Protein AF-0000000083318381 (afdb_homodimer)

pLDDT: mean 93.94, std 9.05, range [24.53, 98.94]

Nearest PDB structures (foldseek):
  4x0o-assembly3_E  TM=9.327E-01  e=3.550E-31  Vibrio cholerae O1 biovar El Tor str. N16961
  5kp2-assembly1_B  TM=9.300E-01  e=5.562E-31  Vibrio cholerae O1 biovar El Tor str. N16961
  6kue-assembly1_B  TM=9.100E-01  e=8.775E-30  Agrobacterium tumefaciens
  4v2p-assembly1_A  TM=8.858E-01  e=4.293E-22  Myxococcus fulvus
  5c1j-assembly1_A  TM=8.528E-01  e=9.208E-23  Corallococcus coralloides

Radius of gyration: 24.17 Å; Cα contacts (8 Å, |Δi|>4): 1754; chains: 2; bounding box: 66×67×52 Å

Organism: Saccharibacillus brassicae (NCBI:txid2583377)

Foldseek 3Di:
DQPPQDWFKAFLFKFKWAAPDKDFLVVLQVLCCVPPNDGCPVVCVQQQAGMAGACQPPPCDFWLNQLLRGQVVRCVSNPDQLCLAAAEEEEEPRFPDPPPASQVVSCVVSVHVNHDHTHYDYPWLCRQQVCQAVCRVCCRVPVRFKHKYKTWYHQCNQDDSVDRQSNRFEHTIMMMTMMGTDGRDSLNAHWDDKDKDFAQPFQQAKDAQQVDPVCLPPPVDDSNSRGIHHDDDDCVCVLVVQLVRVQVQQVVVPHAPALAQAEEEQQRGPNSVVSNCVVSVHDPVRYQHCCRPHGGHRNCRSRVSVNVCVVVVVDDQQHKYKYWYFRRSTMIMITIHHD/DQPPQDWFKAFLFKFKWAAPDKDFLVVLQVLCCVPPNDRCPVVCVQQLAGMAGACQPPPCDFWLNQLLRGQVVRCVSNPDQLCLAAAEEEEEPRFPDPPPASQVVSCVVSVHVNHDHTHYDYPWLCRQQVCQQVCRVCCRVPVRFKHKYKTWYRLCNQDDSVDRQSNRFEHTIMMMTMMGTDGRDSLNAHWDDKDKDFAQPFQQAKDAQQVDPVCLPPPVDDSNSRGIHHDDDDCVCVLVVQLVRVQVQQVVVPHAPALAQAEEEQQRGPNSVVSNCVVSVHDPVRYQHCCRPHGGHRNCRSRVSVNVCVVVVVDDQQHKYKYWYFRRSTMIMITIGHD

InterPro domains:
  IPR013747 Beta-ketoacyl-[acyl-carrier-protein] synthase III, C-terminal [PF08541] (250-338)
  IPR013751 Beta-ketoacyl-[acyl-carrier-protein] synthase III, N-terminal [PF08545] (119-198)
  IPR016039 Thiolase-like [G3DSA:3.40.47.10] (6-339)
  IPR016039 Thiolase-like [SSF53901] (9-339)

Sequence (678 aa):
MLQTPQLSVTIRSTGMYHPQERFDNEYFINFFMERDNNDITRLLEHLGKETRYLSRNNPDENSLTMAQFAAEQALERSGLQPSDIQMIMFISDTPEYTYPTNAVMLHERLKTPNAHLVYDMNANCIGAISALDQASILMKAKGIKYALIAGGVSVSKAASDKEPIMFSAFADGGGAIVLELGEEDEQQTGFVDADFYTESIITDTALYPNVGHSRMLDASIPESEKRVYHKEVDVSFFSAKWQGLITGLLSKHGLAPGDVDHFIFSQLSLAENLKTLDLLGVDAGKQIYVGDKYGYTGVTGPIFALNEALQSGRIKPGDKLVICSVGLGYVMGACLYRFMLQTPQLSVTIRSTGMYHPQERFDNEYFINFFMERDNNDITRLLEHLGKETRYLSRNNPDENSLTMAQFAAEQALERSGLQPSDIQMIMFISDTPEYTYPTNAVMLHERLKTPNAHLVYDMNANCIGAISALDQASILMKAKGIKYALIAGGVSVSKAASDKEPIMFSAFADGGGAIVLELGEEDEQQTGFVDADFYTESIITDTALYPNVGHSRMLDASIPESEKRVYHKEVDVSFFSAKWQGLITGLLSKHGLAPGDVDHFIFSQLSLAENLKTLDLLGVDAGKQIYVGDKYGYTGVTGPIFALNEALQSGRIKPGDKLVICSVGLGYVMGACLYRF

Secondary structure (DSSP, 8-state):
-----EEEEEEEEEEEE--SEEEEHHHHHHHHHHHH----HHHHHHHT--EEEE-TT-TT--HHHHHHHHHHHHHHHHT--GGG--EEEEE-SS-S-SBS-HHHHHHHHHT-TT--EEEEEE-GGGHHHHHHHHHHHHHHHHT--EEEEEEEE-GGGT--TT-HHHHHTB--EEEEEEEEEEEEETT--EEEEEEEEE--S-TTSEEBSTT-GGGTT-TTS-GGGGS-EE-----TTHHHHHHHHHHHHHHTTT--GGG-SEEE--SS-HHHHHHHHHHHT--GGGB---HHHH-B-GGGHHHHHHHHHHHHT-S-TT-EEEEEEEETTTEEEEEEEE-/-----EEEEEEEEEEEE--SEEEEHHHHHHHHHHHH----HHHHHHHT--EEEE-TT-TT--HHHHHHHHHHHHHHHHT--GGG--EEEEE-SS-S-SBS-HHHHHHHHHT-TT--EEEEEE-GGGHHHHHHHHHHHHHHHHT--EEEEEEEE-GGGT--TT-HHHHHTB--EEEEEEEEEEEEETT--EEEEEEEEEEEEETTSEEBSTT-GGGTT-TTS-GGGTS-EE-----TTHHHHHHHHHHHHHHTTT--GGG-SEEE--SS-HHHHHHHHHHHT--GGGB---HHHH-B-GGGHHHHHHHHHHHHT-S-TT-EEEEEEEETEEEEEEEEEE-

Solvent-accessible surface area (backbone atoms only — not comparable to full-atom values): 32554 Å² total; per-residue (Å²): 128,84,72,69,65,42,74,16,35,32,79,62,25,47,14,62,32,66,42,89,45,76,46,49,52,63,60,47,38,51,49,35,34,72,72,70,67,41,81,46,59,65,58,36,59,48,27,36,50,47,26,25,17,43,31,65,87,37,89,79,49,36,13,53,49,24,11,45,53,0,35,52,45,8,40,61,68,50,71,58,54,48,57,61,29,35,26,34,40,22,33,33,47,40,54,32,36,41,33,30,32,52,18,42,52,44,36,42,76,60,51,24,71,51,26,27,52,56,28,28,37,24,41,34,31,22,22,51,54,53,47,54,48,49,49,46,54,48,27,65,77,69,68,41,50,27,35,36,42,28,17,15,26,40,51,55,57,42,41,35,90,83,40,66,62,58,51,61,42,44,15,20,28,9,9,14,38,30,35,34,52,49,60,68,31,90,81,53,46,13,60,70,51,65,49,58,41,38,51,55,82,46,56,83,34,37,30,25,37,44,63,25,49,77,46,65,82,41,81,88,53,58,68,82,56,46,23,48,39,74,51,94,70,90,65,80,61,49,35,61,52,48,41,51,53,50,50,53,54,30,47,76,71,78,40,53,66,74,69,46,56,34,35,32,47,51,38,59,35,46,52,51,48,52,51,25,29,56,75,50,68,39,68,71,84,30,51,50,80,46,17,35,61,42,17,22,26,52,37,28,29,54,40,45,33,48,36,51,33,55,75,71,56,73,62,49,88,66,38,28,34,38,41,37,30,55,20,66,18,42,34,34,29,35,31,40,34,28,66,128,84,73,69,68,44,73,15,36,33,80,61,25,46,14,63,31,65,42,89,44,74,45,49,51,64,61,49,36,51,49,35,35,71,74,70,66,41,81,45,59,65,58,35,57,47,28,37,50,45,27,23,17,43,33,65,88,35,90,78,48,35,12,53,50,23,11,46,54,0,34,52,45,8,40,62,68,50,72,56,55,46,58,60,29,33,28,34,39,23,33,33,47,40,53,34,37,41,34,29,33,53,19,42,52,44,37,42,75,60,52,23,72,51,26,28,53,55,28,27,37,23,40,34,29,22,22,51,54,53,46,53,49,49,48,46,54,48,26,67,74,69,68,42,50,27,36,38,41,27,17,16,26,40,52,56,57,42,43,34,89,85,39,65,62,59,51,63,42,43,16,20,28,8,8,15,39,31,35,32,52,51,62,67,33,89,81,53,46,12,60,69,50,67,48,56,40,39,52,54,81,46,55,84,33,36,31,26,38,43,63,25,49,75,45,66,81,40,81,88,55,57,67,82,55,48,24,46,40,72,53,93,71,90,64,80,61,49,35,61,52,48,40,52,53,49,50,52,54,31,47,77,70,77,41,53,64,74,70,46,56,34,35,32,48,51,37,60,35,46,53,50,48,51,50,24,31,55,75,51,68,38,68,71,82,30,50,50,82,46,17,35,62,41,18,22,24,52,38,27,28,54,40,46,33,49,34,53,32,55,75,70,55,72,61,50,86,65,38,28,35,39,42,35,30,55,20,67,18,42,32,34,31,33,32,39,33,28,66

Structure (mmCIF, N/CA/C/O backbone):
data_AF-0000000083318381-model_v1
#
loop_
_entity.id
_entity.type
_entity.pdbx_description
1 polymer '3-oxoacyl-ACP synthase III family protein'
#
loop_
_atom_site.group_PDB
_atom_site.id
_atom_site.type_symbol
_atom_site.label_atom_id
_atom_site.label_alt_id
_atom_site.label_comp_id
_atom_site.label_asym_id
_atom_site.label_entity_id
_atom_site.label_seq_id
_atom_site.pdbx_PDB_ins_code
_atom_site.Cartn_x
_atom_site.Cartn_y
_atom_site.Cartn_z
_atom_site.occupancy
_atom_site.B_iso_or_equiv
_atom_site.auth_seq_id
_atom_site.auth_comp_id
_atom_site.auth_asym_id
_atom_site.auth_atom_id
_atom_site.pdbx_PDB_model_num
ATOM 1 N N . MET A 1 1 ? -33.469 17.422 5.805 1 24.92 1 MET A N 1
ATOM 2 C CA . MET A 1 1 ? -33.406 16.078 5.277 1 24.92 1 MET A CA 1
ATOM 3 C C . MET A 1 1 ? -32.688 15.141 6.254 1 24.92 1 MET A C 1
ATOM 5 O O . MET A 1 1 ? -31.609 15.453 6.723 1 24.92 1 MET A O 1
ATOM 9 N N . LEU A 1 2 ? -33.312 14.227 6.887 1 30.34 2 LEU A N 1
ATOM 10 C CA . LEU A 1 2 ? -32.812 13.375 7.965 1 30.34 2 LEU A CA 1
ATOM 11 C C . LEU A 1 2 ? -31.578 12.602 7.527 1 30.34 2 LEU A C 1
ATOM 13 O O . LEU A 1 2 ? -31.625 11.844 6.555 1 30.34 2 LEU A O 1
ATOM 17 N N . GLN A 1 3 ? -30.375 13.188 7.684 1 41.75 3 GLN A N 1
ATOM 18 C CA . GLN A 1 3 ? -29.203 12.43 7.273 1 41.75 3 GLN A CA 1
ATOM 19 C C . GLN A 1 3 ? -29.219 11.023 7.875 1 41.75 3 GLN A C 1
ATOM 21 O O . GLN A 1 3 ? -29.578 10.844 9.039 1 41.75 3 GLN A O 1
ATOM 26 N N . THR A 1 4 ? -29.453 10.047 7.246 1 47.34 4 THR A N 1
ATOM 27 C CA . THR A 1 4 ? -29.422 8.656 7.684 1 47.34 4 THR A CA 1
ATOM 28 C C . THR A 1 4 ? -28.219 8.391 8.578 1 47.34 4 THR A C 1
ATOM 30 O O . THR A 1 4 ? -27.078 8.695 8.203 1 47.34 4 THR A O 1
ATOM 33 N N . PRO A 1 5 ? -28.609 8.219 9.891 1 52.09 5 PRO A N 1
ATOM 34 C CA . PRO A 1 5 ? -27.516 7.883 10.805 1 52.09 5 PRO A CA 1
ATOM 35 C C . PRO A 1 5 ? -26.469 6.98 10.164 1 52.09 5 PRO A C 1
ATOM 37 O O . PRO A 1 5 ? -26.812 6.074 9.406 1 52.09 5 PRO A O 1
ATOM 40 N N . GLN A 1 6 ? -25.312 7.547 10.07 1 66.62 6 GLN A N 1
ATOM 41 C CA . GLN A 1 6 ? -24.219 6.734 9.531 1 66.62 6 GLN A CA 1
ATOM 42 C C . GLN A 1 6 ? -23.266 6.293 10.633 1 66.62 6 GLN A C 1
ATOM 44 O O . GLN A 1 6 ? -23.094 6.996 11.625 1 66.62 6 GLN A O 1
ATOM 49 N N . LEU A 1 7 ? -22.828 5.141 10.539 1 75.75 7 LEU A N 1
ATOM 50 C CA . LEU A 1 7 ? -21.797 4.66 11.461 1 75.75 7 LEU A CA 1
ATOM 51 C C . LEU A 1 7 ? -20.609 5.617 11.492 1 75.75 7 LEU A C 1
ATOM 53 O O . LEU A 1 7 ? -20.203 6.148 10.453 1 75.75 7 LEU A O 1
ATOM 57 N N . SER A 1 8 ? -20.234 5.895 12.75 1 89.31 8 SER A N 1
ATOM 58 C CA . SER A 1 8 ? -19.172 6.875 12.922 1 89.31 8 SER A CA 1
ATOM 59 C C . SER A 1 8 ? -17.828 6.195 13.211 1 89.31 8 SER A C 1
ATOM 61 O O . SER A 1 8 ? -17.766 5.242 13.992 1 89.31 8 SER A O 1
ATOM 63 N N . VAL A 1 9 ? -16.781 6.547 12.461 1 96.56 9 VAL A N 1
ATOM 64 C CA . VAL A 1 9 ? -15.414 6.137 12.789 1 96.56 9 VAL A CA 1
ATOM 65 C C . VAL A 1 9 ? -14.68 7.293 13.461 1 96.56 9 VAL A C 1
ATOM 67 O O . VAL A 1 9 ? -14.5 8.359 12.859 1 96.56 9 VAL A O 1
ATOM 70 N N . THR A 1 10 ? -14.234 7.086 14.727 1 97 10 THR A N 1
ATOM 71 C CA . THR A 1 10 ? -13.625 8.164 15.5 1 97 10 THR A CA 1
ATOM 72 C C . THR A 1 10 ? -12.172 7.824 15.836 1 97 10 THR A C 1
ATOM 74 O O . THR A 1 10 ? -11.789 6.656 15.844 1 97 10 THR A O 1
ATOM 77 N N . ILE A 1 11 ? -11.398 8.828 16.078 1 97.81 11 ILE A N 1
ATOM 78 C CA . ILE A 1 11 ? -10.039 8.688 16.578 1 97.81 11 ILE A CA 1
ATOM 79 C C . ILE A 1 11 ? -10.062 8.469 18.078 1 97.81 11 ILE A C 1
ATOM 81 O O . ILE A 1 11 ? -10.445 9.359 18.844 1 97.81 11 ILE A O 1
ATOM 85 N N . ARG A 1 12 ? -9.625 7.355 18.438 1 97.5 12 ARG A N 1
ATOM 86 C CA . ARG A 1 12 ? -9.617 7.008 19.859 1 97.5 12 ARG A CA 1
ATOM 87 C C . ARG A 1 12 ? -8.352 7.523 20.547 1 97.5 12 ARG A C 1
ATOM 89 O O . ARG A 1 12 ? -8.398 7.98 21.688 1 97.5 12 ARG A O 1
ATOM 96 N N . SER A 1 13 ? -7.273 7.375 19.891 1 98.56 13 SER A N 1
ATOM 97 C CA . SER A 1 13 ? -6 7.852 20.406 1 98.56 13 SER A CA 1
ATOM 98 C C . SER A 1 13 ? -4.977 8.039 19.297 1 98.56 13 SER A C 1
ATOM 100 O O . SER A 1 13 ? -5.195 7.586 18.172 1 98.56 13 SER A O 1
ATOM 102 N N . THR A 1 14 ? -3.936 8.75 19.625 1 98.81 14 THR A N 1
ATOM 103 C CA . THR A 1 14 ? -2.799 8.938 18.734 1 98.81 14 THR A CA 1
ATOM 104 C C . THR A 1 14 ? -1.484 8.695 19.469 1 98.81 14 THR A C 1
ATOM 106 O O . THR A 1 14 ? -1.447 8.695 20.688 1 98.81 14 THR A O 1
ATOM 109 N N . GLY A 1 15 ? -0.44 8.367 18.672 1 98.88 15 GLY A N 1
ATOM 110 C CA . GLY A 1 15 ? 0.929 8.258 19.156 1 98.88 15 GLY A CA 1
ATOM 111 C C . GLY A 1 15 ? 1.949 8.812 18.172 1 98.88 15 GLY A C 1
ATOM 112 O O . GLY A 1 15 ? 1.671 8.93 16.984 1 98.88 15 GLY A O 1
ATOM 113 N N . MET A 1 16 ? 3.076 9.211 18.766 1 98.56 16 MET A N 1
ATOM 114 C CA . MET A 1 16 ? 4.156 9.766 17.953 1 98.56 16 MET A CA 1
ATOM 115 C C . MET A 1 16 ? 5.516 9.383 18.516 1 98.56 16 MET A C 1
ATOM 117 O O . MET A 1 16 ? 5.664 9.211 19.734 1 98.56 16 MET A O 1
ATOM 121 N N . TYR A 1 17 ? 6.469 9.195 17.594 1 98.75 17 TYR A N 1
ATOM 122 C CA . TYR A 1 17 ? 7.867 8.977 17.938 1 98.75 17 TYR A CA 1
ATOM 123 C C . TYR A 1 17 ? 8.797 9.75 17.016 1 98.75 17 TYR A C 1
ATOM 125 O O . TYR A 1 17 ? 8.602 9.75 15.797 1 98.75 17 TYR A O 1
ATOM 133 N N . HIS A 1 18 ? 9.664 10.469 17.562 1 98.38 18 HIS A N 1
ATOM 134 C CA . HIS A 1 18 ? 10.758 11.07 16.797 1 98.38 18 HIS A CA 1
ATOM 135 C C . HIS A 1 18 ? 12.102 10.516 17.25 1 98.38 18 HIS A C 1
ATOM 137 O O . HIS A 1 18 ? 12.273 10.133 18.406 1 98.38 18 HIS A O 1
ATOM 143 N N . PRO A 1 19 ? 13.102 10.547 16.328 1 98.38 19 PRO A N 1
ATOM 144 C CA . PRO A 1 19 ? 14.43 10.031 16.672 1 98.38 19 PRO A CA 1
ATOM 145 C C . PRO A 1 19 ? 15.078 10.789 17.828 1 98.38 19 PRO A C 1
ATOM 147 O O . PRO A 1 19 ? 14.656 11.898 18.156 1 98.38 19 PRO A O 1
ATOM 150 N N . GLN A 1 20 ? 16.094 10.172 18.359 1 97.38 20 GLN A N 1
ATOM 151 C CA . GLN A 1 20 ? 16.781 10.734 19.516 1 97.38 20 GLN A CA 1
ATOM 152 C C . GLN A 1 20 ? 17.641 11.93 19.109 1 97.38 20 GLN A C 1
ATOM 154 O O . GLN A 1 20 ? 17.781 12.883 19.875 1 97.38 20 GLN A O 1
ATOM 159 N N . GLU A 1 21 ? 18.172 11.938 17.938 1 97.62 21 GLU A N 1
ATOM 160 C CA . GLU A 1 21 ? 19.125 12.977 17.531 1 97.62 21 GLU A CA 1
ATOM 161 C C . GLU A 1 21 ? 18.391 14.203 17 1 97.62 21 GLU A C 1
ATOM 163 O O . GLU A 1 21 ? 17.641 14.109 16.031 1 97.62 21 GLU A O 1
ATOM 168 N N . ARG A 1 22 ? 18.688 15.328 17.547 1 97.88 22 ARG A N 1
ATOM 169 C CA . ARG A 1 22 ? 18.094 16.609 17.203 1 97.88 22 ARG A CA 1
ATOM 170 C C . ARG A 1 22 ? 19.078 17.484 16.438 1 97.88 22 ARG A C 1
ATOM 172 O O . ARG A 1 22 ? 20.25 17.562 16.797 1 97.88 22 ARG A O 1
ATOM 179 N N . PHE A 1 23 ? 18.594 18.125 15.375 1 97.56 23 PHE A N 1
ATOM 180 C CA . PHE A 1 23 ? 19.391 19.062 14.586 1 97.56 23 PHE A CA 1
ATOM 181 C C . PHE A 1 23 ? 18.688 20.406 14.453 1 97.56 23 PHE A C 1
ATOM 183 O O . PHE A 1 23 ? 17.469 20.453 14.273 1 97.56 23 PHE A O 1
ATOM 190 N N . ASP A 1 24 ? 19.422 21.453 14.516 1 97.62 24 ASP A N 1
ATOM 191 C CA . ASP A 1 24 ? 18.875 22.781 14.273 1 97.62 24 ASP A CA 1
ATOM 192 C C . ASP A 1 24 ? 19.266 23.297 12.891 1 97.62 24 ASP A C 1
ATOM 194 O O . ASP A 1 24 ? 20.016 22.641 12.172 1 97.62 24 ASP A O 1
ATOM 198 N N . ASN A 1 25 ? 18.688 24.422 12.562 1 97.94 25 ASN A N 1
ATOM 199 C CA . ASN A 1 25 ? 18.953 25 11.242 1 97.94 25 ASN A CA 1
ATOM 200 C C . ASN A 1 25 ? 20.438 25.281 11.047 1 97.94 25 ASN A C 1
ATOM 202 O O . ASN A 1 25 ? 20.953 25.172 9.93 1 97.94 25 ASN A O 1
ATOM 206 N N . GLU A 1 26 ? 21.078 25.672 12.094 1 97.75 26 GLU A N 1
ATOM 207 C CA . GLU A 1 26 ? 22.484 26.078 12.016 1 97.75 26 GLU A CA 1
ATOM 208 C C . GLU A 1 26 ? 23.359 24.953 11.477 1 97.75 26 GLU A C 1
ATOM 210 O O . GLU A 1 26 ? 24.297 25.203 10.719 1 97.75 26 GLU A O 1
ATOM 215 N N . TYR A 1 27 ? 23.078 23.812 11.891 1 97 27 TYR A N 1
ATOM 216 C CA . TYR A 1 27 ? 23.844 22.672 11.398 1 97 27 TYR A CA 1
ATOM 217 C C . TYR A 1 27 ? 23.812 22.609 9.875 1 97 27 TYR A C 1
ATOM 219 O O . TYR A 1 27 ? 24.859 22.469 9.234 1 97 27 TYR A O 1
ATOM 227 N N . PHE A 1 28 ? 22.703 22.719 9.273 1 97.12 28 PHE A N 1
ATOM 228 C CA . PHE A 1 28 ? 22.531 22.547 7.836 1 97.12 28 PHE A CA 1
ATOM 229 C C . PHE A 1 28 ? 23.047 23.781 7.086 1 97.12 28 PHE A C 1
ATOM 231 O O . PHE A 1 28 ? 23.625 23.656 6.008 1 97.12 28 PHE A O 1
ATOM 238 N N . ILE A 1 29 ? 22.75 24.953 7.629 1 97.44 29 ILE A N 1
ATOM 239 C CA . ILE A 1 29 ? 23.234 26.188 7.012 1 97.44 29 ILE A CA 1
ATOM 240 C C . ILE A 1 29 ? 24.75 26.156 6.91 1 97.44 29 ILE A C 1
ATOM 242 O O . ILE A 1 29 ? 25.312 26.406 5.844 1 97.44 29 ILE A O 1
ATOM 246 N N . ASN A 1 30 ? 25.422 25.734 8.008 1 97.62 30 ASN A N 1
ATOM 247 C CA . ASN A 1 30 ? 26.875 25.641 8.008 1 97.62 30 ASN A CA 1
ATOM 248 C C . ASN A 1 30 ? 27.375 24.562 7.043 1 97.62 30 ASN A C 1
ATOM 250 O O . ASN A 1 30 ? 28.375 24.75 6.359 1 97.62 30 ASN A O 1
ATOM 254 N N . PHE A 1 31 ? 26.71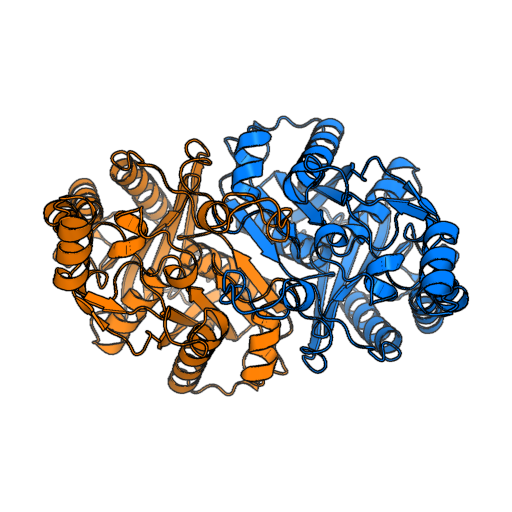9 23.484 6.973 1 96.56 31 PHE A N 1
ATOM 255 C CA . PHE A 1 31 ? 27.094 22.391 6.09 1 96.56 31 PHE A CA 1
ATOM 256 C C . PHE A 1 31 ? 27.125 22.844 4.637 1 96.56 31 PHE A C 1
ATOM 258 O O . PHE A 1 31 ? 28.141 22.656 3.949 1 96.56 31 PHE A O 1
ATOM 265 N N . PHE A 1 32 ? 26.047 23.469 4.195 1 96.12 32 PHE A N 1
ATOM 266 C CA . PHE A 1 32 ? 25.938 23.844 2.791 1 96.12 32 PHE A CA 1
ATOM 267 C C . PHE A 1 32 ? 26.828 25.047 2.492 1 96.12 32 PHE A C 1
ATOM 269 O O . PHE A 1 32 ? 27.359 25.172 1.393 1 96.12 32 PHE A O 1
ATOM 276 N N . MET A 1 33 ? 27.016 25.922 3.473 1 96.75 33 MET A N 1
ATOM 277 C CA . MET A 1 33 ? 27.938 27.031 3.299 1 96.75 33 MET A CA 1
ATOM 278 C C . MET A 1 33 ? 29.375 26.547 3.115 1 96.75 33 MET A C 1
ATOM 280 O O . MET A 1 33 ? 30.078 27 2.223 1 96.75 33 MET A O 1
ATOM 284 N N . GLU A 1 34 ? 29.766 25.625 3.947 1 96.88 34 GLU A N 1
ATOM 285 C CA . GLU A 1 34 ? 31.125 25.094 3.906 1 96.88 34 GLU A CA 1
ATOM 286 C C . GLU A 1 34 ? 31.344 24.266 2.645 1 96.88 34 GLU A C 1
ATOM 288 O O . GLU A 1 34 ? 32.406 24.312 2.047 1 96.88 34 GLU A O 1
ATOM 293 N N . ARG A 1 35 ? 30.406 23.547 2.336 1 93.56 35 ARG A N 1
ATOM 294 C CA . ARG A 1 35 ? 30.562 22.625 1.216 1 93.56 35 ARG A CA 1
ATOM 295 C C . ARG A 1 35 ? 30.562 23.359 -0.113 1 93.56 35 ARG A C 1
ATOM 297 O O . ARG A 1 35 ? 31.422 23.125 -0.967 1 93.56 35 ARG A O 1
ATOM 304 N N . ASP A 1 36 ? 29.562 24.25 -0.381 1 92.62 36 ASP A N 1
ATOM 305 C CA . ASP A 1 36 ? 29.406 24.828 -1.71 1 92.62 36 ASP A CA 1
ATOM 306 C C . ASP A 1 36 ? 29.109 26.328 -1.624 1 92.62 36 ASP A C 1
ATOM 308 O O . ASP A 1 36 ? 28.625 26.922 -2.592 1 92.62 36 ASP A O 1
ATOM 312 N N . ASN A 1 37 ? 29.25 26.953 -0.554 1 95.56 37 ASN A N 1
ATOM 313 C CA . ASN A 1 37 ? 28.922 28.359 -0.351 1 95.56 37 ASN A CA 1
ATOM 314 C C . ASN A 1 37 ? 27.469 28.656 -0.668 1 95.56 37 ASN A C 1
ATOM 316 O O . ASN A 1 37 ? 27.156 29.672 -1.286 1 95.56 37 ASN A O 1
ATOM 320 N N . ASN A 1 38 ? 26.656 27.734 -0.342 1 95.19 38 ASN A N 1
ATOM 321 C CA . ASN A 1 38 ? 25.219 27.844 -0.581 1 95.19 38 ASN A CA 1
ATOM 322 C C . ASN A 1 38 ? 24.469 28.219 0.692 1 95.19 38 ASN A C 1
ATOM 324 O O . ASN A 1 38 ? 24.281 27.375 1.576 1 95.19 38 ASN A O 1
ATOM 328 N N . ASP A 1 39 ? 23.984 29.453 0.74 1 96.62 39 ASP A N 1
ATOM 329 C CA . ASP A 1 39 ? 23.203 29.922 1.883 1 96.62 39 ASP A CA 1
ATOM 330 C C . ASP A 1 39 ? 21.75 29.516 1.756 1 96.62 39 ASP A C 1
ATOM 332 O O . ASP A 1 39 ? 21 30.109 0.98 1 96.62 39 ASP A O 1
ATOM 336 N N . ILE A 1 40 ? 21.344 28.562 2.676 1 95.62 40 ILE A N 1
ATOM 337 C CA . ILE A 1 40 ? 20 28.031 2.547 1 95.62 40 ILE A CA 1
ATOM 338 C C . ILE A 1 40 ? 19.094 28.625 3.623 1 95.62 40 ILE A C 1
ATOM 340 O O . ILE A 1 40 ? 18.031 28.094 3.926 1 95.62 40 ILE A O 1
ATOM 344 N N . THR A 1 41 ? 19.5 29.688 4.25 1 96.94 41 THR A N 1
ATOM 345 C CA . THR A 1 41 ? 18.75 30.344 5.324 1 96.94 41 THR A CA 1
ATOM 346 C C . THR A 1 41 ? 17.344 30.719 4.859 1 96.94 41 THR A C 1
ATOM 348 O O . THR A 1 41 ? 16.359 30.422 5.543 1 96.94 41 THR A O 1
ATOM 351 N N . ARG A 1 42 ? 17.219 31.344 3.75 1 95.31 42 ARG A N 1
ATOM 352 C CA . ARG A 1 42 ? 15.922 31.812 3.24 1 95.31 42 ARG A CA 1
ATOM 353 C C . ARG A 1 42 ? 15.016 30.625 2.904 1 95.31 42 ARG A C 1
ATOM 355 O O . ARG A 1 42 ? 13.797 30.703 3.059 1 95.31 42 ARG A O 1
ATOM 362 N N . LEU A 1 43 ? 15.625 29.562 2.43 1 93.38 43 LEU A N 1
ATOM 363 C CA . LEU A 1 43 ? 14.875 28.344 2.152 1 93.38 43 LEU A CA 1
ATOM 364 C C . LEU A 1 43 ? 14.219 27.797 3.422 1 93.38 43 LEU A C 1
ATOM 366 O O . LEU A 1 43 ? 13.023 27.5 3.43 1 93.38 43 LEU A O 1
ATOM 370 N N . LEU A 1 44 ? 14.961 27.719 4.461 1 95.88 44 LEU A N 1
ATOM 371 C CA . LEU A 1 44 ? 14.461 27.172 5.715 1 95.88 44 LEU A CA 1
ATOM 372 C C . LEU A 1 44 ? 13.414 28.094 6.336 1 95.88 44 LEU A C 1
ATOM 374 O O . LEU A 1 44 ? 12.453 27.625 6.953 1 95.88 44 LEU A O 1
ATOM 378 N N . GLU A 1 45 ? 13.656 29.391 6.164 1 95.31 45 GLU A N 1
ATOM 379 C CA . GLU A 1 45 ? 12.664 30.344 6.625 1 95.31 45 GLU A CA 1
ATOM 380 C C . GLU A 1 45 ? 11.344 30.188 5.867 1 95.31 45 GLU A C 1
ATOM 382 O O . GLU A 1 45 ? 10.273 30.188 6.473 1 95.31 45 GLU A O 1
ATOM 387 N N . HIS A 1 46 ? 11.438 30.094 4.605 1 93 46 HIS A N 1
ATOM 388 C CA . HIS A 1 46 ? 10.258 29.906 3.764 1 93 46 HIS A CA 1
ATOM 389 C C . HIS A 1 46 ? 9.508 28.625 4.141 1 93 46 HIS A C 1
ATOM 391 O O . HIS A 1 46 ? 8.273 28.625 4.195 1 93 46 HIS A O 1
ATOM 397 N N . LEU A 1 47 ? 10.227 27.578 4.441 1 94.44 47 LEU A N 1
ATOM 398 C CA . LEU A 1 47 ? 9.648 26.281 4.766 1 94.44 47 LEU A CA 1
ATOM 399 C C . LEU A 1 47 ? 9.18 26.234 6.215 1 94.44 47 LEU A C 1
ATOM 401 O O . LEU A 1 47 ? 8.406 25.359 6.602 1 94.44 47 LEU A O 1
ATOM 405 N N . GLY A 1 48 ? 9.609 27.172 6.98 1 96.81 48 GLY A N 1
ATOM 406 C CA . GLY A 1 48 ? 9.195 27.234 8.375 1 96.81 48 GLY A CA 1
ATOM 407 C C . GLY A 1 48 ? 9.852 26.188 9.234 1 96.81 48 GLY A C 1
ATOM 408 O O . GLY A 1 48 ? 9.195 25.578 10.086 1 96.81 48 GLY A O 1
ATOM 409 N N . LYS A 1 49 ? 11.156 25.938 8.984 1 97.19 49 LYS A N 1
ATOM 410 C CA . LYS A 1 49 ? 11.875 24.906 9.742 1 97.19 49 LYS A CA 1
ATOM 411 C C . LYS A 1 49 ? 12.766 25.531 10.805 1 97.19 49 LYS A C 1
ATOM 413 O O . LYS A 1 49 ? 13.383 26.578 10.57 1 97.19 49 LYS A O 1
ATOM 418 N N . GLU A 1 50 ? 12.812 24.906 12 1 97.94 50 GLU A N 1
ATOM 419 C CA . GLU A 1 50 ? 13.719 25.344 13.062 1 97.94 50 GLU A CA 1
ATOM 420 C C . GLU A 1 50 ? 14.562 24.172 13.57 1 97.94 50 GLU A C 1
ATOM 422 O O . GLU A 1 50 ? 15.789 24.266 13.617 1 97.94 50 GLU A O 1
ATOM 427 N N . THR A 1 51 ? 13.898 23.109 13.984 1 98.06 51 THR A N 1
ATOM 428 C CA . THR A 1 51 ? 14.555 21.891 14.438 1 98.06 51 THR A CA 1
ATOM 429 C C . THR A 1 51 ? 13.969 20.672 13.727 1 98.06 51 THR A C 1
ATOM 431 O O . THR A 1 51 ? 12.93 20.766 13.078 1 98.06 51 THR A O 1
ATOM 434 N N . ARG A 1 52 ? 14.727 19.625 13.734 1 97.56 52 ARG A N 1
ATOM 435 C CA . ARG A 1 52 ? 14.227 18.344 13.273 1 97.56 52 ARG A CA 1
ATOM 436 C C . ARG A 1 52 ? 15.016 17.188 13.891 1 97.56 52 ARG A C 1
ATOM 438 O O . ARG A 1 52 ? 16.047 17.406 14.516 1 97.56 52 ARG A O 1
ATOM 445 N N . TYR A 1 53 ? 14.477 16.016 13.719 1 98.38 53 TYR A N 1
ATOM 446 C CA . TYR A 1 53 ? 15.055 14.805 14.289 1 98.38 53 TYR A CA 1
ATOM 447 C C . TYR A 1 53 ? 15.352 13.773 13.203 1 98.38 53 TYR A C 1
ATOM 449 O O . TYR A 1 53 ? 14.508 13.516 12.344 1 98.38 53 TYR A O 1
ATOM 457 N N . LEU A 1 54 ? 16.578 13.281 13.234 1 97.75 54 LEU A N 1
ATOM 458 C CA . LEU A 1 54 ? 17.016 12.375 12.18 1 97.75 54 LEU A CA 1
ATOM 459 C C . LEU A 1 54 ? 17.516 11.062 12.758 1 97.75 54 LEU A C 1
ATOM 461 O O . LEU A 1 54 ? 18.109 11.039 13.844 1 97.75 54 LEU A O 1
ATOM 465 N N . SER A 1 55 ? 17.281 9.977 12.016 1 96.62 55 SER A N 1
ATOM 466 C CA . SER A 1 55 ? 17.641 8.641 12.477 1 96.62 55 SER A CA 1
ATOM 467 C C . SER A 1 55 ? 18.906 8.133 11.781 1 96.62 55 SER A C 1
ATOM 469 O O . SER A 1 55 ? 19.297 6.977 11.961 1 96.62 55 SER A O 1
ATOM 471 N N . ARG A 1 56 ? 19.547 8.914 11.031 1 90.19 56 ARG A N 1
ATOM 472 C CA . ARG A 1 56 ? 20.578 8.477 10.102 1 90.19 56 ARG A CA 1
ATOM 473 C C . ARG A 1 56 ? 21.734 7.812 10.852 1 90.19 56 ARG A C 1
ATOM 475 O O . ARG A 1 56 ? 22.438 6.961 10.297 1 90.19 56 ARG A O 1
ATOM 482 N N . ASN A 1 57 ? 21.891 8.094 12.117 1 89.62 57 ASN A N 1
ATOM 483 C CA . ASN A 1 57 ? 23.047 7.566 12.828 1 89.62 57 ASN A CA 1
ATOM 484 C C . ASN A 1 57 ? 22.641 6.461 13.805 1 89.62 57 ASN A C 1
ATOM 486 O O . ASN A 1 57 ? 23.484 5.953 14.555 1 89.62 57 ASN A O 1
ATOM 490 N N . ASN A 1 58 ? 21.406 6.098 13.82 1 92.5 58 ASN A N 1
ATOM 491 C CA . ASN A 1 58 ? 20.922 5.07 14.734 1 92.5 58 ASN A CA 1
ATOM 492 C C . ASN A 1 58 ? 20.219 3.945 13.984 1 92.5 58 ASN A C 1
ATOM 494 O O . ASN A 1 58 ? 19.047 4.074 13.609 1 92.5 58 ASN A O 1
ATOM 498 N N . PRO A 1 59 ? 20.844 2.814 13.867 1 88.94 59 PRO A N 1
ATOM 499 C CA . PRO A 1 59 ? 20.25 1.715 13.102 1 88.94 59 PRO A CA 1
ATOM 500 C C . PRO A 1 59 ? 18.984 1.162 13.75 1 88.94 59 PRO A C 1
ATOM 502 O O . PRO A 1 59 ? 18.188 0.495 13.078 1 88.94 59 PRO A O 1
ATOM 505 N N . ASP A 1 60 ? 18.766 1.478 14.984 1 92.81 60 ASP A N 1
ATOM 506 C CA . ASP A 1 60 ? 17.594 0.958 15.695 1 92.81 60 ASP A CA 1
ATOM 507 C C . ASP A 1 60 ? 16.359 1.806 15.414 1 92.81 60 ASP A C 1
ATOM 509 O O . ASP A 1 60 ? 15.242 1.392 15.703 1 92.81 60 ASP A O 1
ATOM 513 N N . GLU A 1 61 ? 16.609 2.943 14.867 1 97.31 61 GLU A N 1
ATOM 514 C CA . GLU A 1 61 ? 15.508 3.811 14.469 1 97.31 61 GLU A CA 1
ATOM 515 C C . GLU A 1 61 ? 15.289 3.77 12.961 1 97.31 61 GLU A C 1
ATOM 517 O O . GLU A 1 61 ? 16.062 4.359 12.203 1 97.31 61 GLU A O 1
ATOM 522 N N . ASN A 1 62 ? 14.336 3.014 12.547 1 97.31 62 ASN A N 1
ATOM 523 C CA . ASN A 1 62 ? 13.891 2.93 11.164 1 97.31 62 ASN A CA 1
ATOM 524 C C . ASN A 1 62 ? 12.375 3.076 11.055 1 97.31 62 ASN A C 1
ATOM 526 O O . ASN A 1 62 ? 11.688 3.232 12.062 1 97.31 62 ASN A O 1
ATOM 530 N N . SER A 1 63 ? 11.898 3.121 9.867 1 97.94 63 SER A N 1
ATOM 531 C CA . SER A 1 63 ? 10.484 3.398 9.656 1 97.94 63 SER A CA 1
ATOM 532 C C . SER A 1 63 ? 9.609 2.424 10.438 1 97.94 63 SER A C 1
ATOM 534 O O . SER A 1 63 ? 8.57 2.811 10.984 1 97.94 63 SER A O 1
ATOM 536 N N . LEU A 1 64 ? 9.969 1.152 10.516 1 98.31 64 LEU A N 1
ATOM 537 C CA . LEU A 1 64 ? 9.188 0.125 11.203 1 98.31 64 LEU A CA 1
ATOM 538 C C . LEU A 1 64 ? 9.25 0.314 12.711 1 98.31 64 LEU A C 1
ATOM 540 O O . LEU A 1 64 ? 8.211 0.336 13.383 1 98.31 64 LEU A O 1
ATOM 544 N N . THR A 1 65 ? 10.461 0.484 13.281 1 98.62 65 THR A N 1
ATOM 545 C CA . THR A 1 65 ? 10.594 0.594 14.734 1 98.62 65 THR A CA 1
ATOM 546 C C . THR A 1 65 ? 9.984 1.901 15.234 1 98.62 65 THR A C 1
ATOM 548 O O . THR A 1 65 ? 9.375 1.938 16.297 1 98.62 65 THR A O 1
ATOM 551 N N . MET A 1 66 ? 10.141 2.975 14.477 1 98.81 66 MET A N 1
ATOM 552 C CA . MET A 1 66 ? 9.555 4.242 14.898 1 98.81 66 MET A CA 1
ATOM 553 C C . MET A 1 66 ? 8.031 4.18 14.867 1 98.81 66 MET A C 1
ATOM 555 O O . MET A 1 66 ? 7.367 4.695 15.766 1 98.81 66 MET A O 1
ATOM 559 N N . ALA A 1 67 ? 7.512 3.523 13.836 1 98.88 67 ALA A N 1
ATOM 560 C CA . ALA A 1 67 ? 6.07 3.299 13.789 1 98.88 67 ALA A CA 1
ATOM 561 C C . ALA A 1 67 ? 5.609 2.428 14.953 1 98.88 67 ALA A C 1
ATOM 563 O O . ALA A 1 67 ? 4.539 2.654 15.523 1 98.88 67 ALA A O 1
ATOM 564 N N . GLN A 1 68 ? 6.402 1.42 15.297 1 98.81 68 GLN A N 1
ATOM 565 C CA . GLN A 1 68 ? 6.094 0.539 16.422 1 98.81 68 GLN A CA 1
ATOM 566 C C . GLN A 1 68 ? 5.992 1.323 17.719 1 98.81 68 GLN A C 1
ATOM 568 O O . GLN A 1 68 ? 5.039 1.151 18.484 1 98.81 68 GLN A O 1
ATOM 573 N N . PHE A 1 69 ? 6.984 2.17 17.969 1 98.81 69 PHE A N 1
ATOM 574 C CA . PHE A 1 69 ? 6.996 2.961 19.203 1 98.81 69 PHE A CA 1
ATOM 575 C C . PHE A 1 69 ? 5.789 3.889 19.25 1 98.81 69 PHE A C 1
ATOM 577 O O . PHE A 1 69 ? 5.156 4.027 20.312 1 98.81 69 PHE A O 1
ATOM 584 N N . ALA A 1 70 ? 5.453 4.508 18.141 1 98.88 70 ALA A N 1
ATOM 585 C CA . ALA A 1 70 ? 4.27 5.359 18.078 1 98.88 70 ALA A CA 1
ATOM 586 C C . ALA A 1 70 ? 3 4.555 18.328 1 98.88 70 ALA A C 1
ATOM 588 O O . ALA A 1 70 ? 2.098 5.016 19.031 1 98.88 70 ALA A O 1
ATOM 589 N N . ALA A 1 71 ? 2.896 3.371 17.734 1 98.94 71 ALA A N 1
ATOM 590 C CA . ALA A 1 71 ? 1.733 2.502 17.891 1 98.94 71 ALA A CA 1
ATOM 591 C C . ALA A 1 71 ? 1.568 2.066 19.344 1 98.94 71 ALA A C 1
ATOM 593 O O . ALA A 1 71 ? 0.449 2.014 19.859 1 98.94 71 ALA A O 1
ATOM 594 N N . GLU A 1 72 ? 2.67 1.722 19.953 1 98.88 72 GLU A N 1
ATOM 595 C CA . GLU A 1 72 ? 2.631 1.348 21.359 1 98.88 72 GLU A CA 1
ATOM 596 C C . GLU A 1 72 ? 2.08 2.482 22.219 1 98.88 72 GLU A C 1
ATOM 598 O O . GLU A 1 72 ? 1.266 2.252 23.109 1 98.88 72 GLU A O 1
ATOM 603 N N . GLN A 1 73 ? 2.529 3.678 21.922 1 98.88 73 GLN A N 1
ATOM 604 C CA . GLN A 1 73 ? 2.039 4.848 22.641 1 98.88 73 GLN A CA 1
ATOM 605 C C . GLN A 1 73 ? 0.544 5.047 22.406 1 98.88 73 GLN A C 1
ATOM 607 O O . GLN A 1 73 ? -0.201 5.328 23.344 1 98.88 73 GLN A O 1
ATOM 612 N N . ALA A 1 74 ? 0.113 4.941 21.172 1 98.88 74 ALA A N 1
ATOM 613 C CA . ALA A 1 74 ? -1.303 5.102 20.859 1 98.88 74 ALA A CA 1
ATOM 614 C C . ALA A 1 74 ? -2.148 4.043 21.562 1 98.88 74 ALA A C 1
ATOM 616 O O . ALA A 1 74 ? -3.225 4.344 22.078 1 98.88 74 ALA A O 1
ATOM 617 N N . LEU A 1 75 ? -1.694 2.816 21.516 1 98.81 75 LEU A N 1
ATOM 618 C CA . LEU A 1 75 ? -2.422 1.725 22.156 1 98.81 75 LEU A CA 1
ATOM 619 C C . LEU A 1 75 ? -2.533 1.951 23.656 1 98.81 75 LEU A C 1
ATOM 621 O O . LEU A 1 75 ? -3.604 1.757 24.234 1 98.81 75 LEU A O 1
ATOM 625 N N . GLU A 1 76 ? -1.457 2.354 24.25 1 98.62 76 GLU A N 1
ATOM 626 C CA . GLU A 1 76 ? -1.479 2.658 25.672 1 98.62 76 GLU A CA 1
ATOM 627 C C . GLU A 1 76 ? -2.514 3.734 26 1 98.62 76 GLU A C 1
ATOM 629 O O . GLU A 1 76 ? -3.311 3.582 26.922 1 98.62 76 GLU A O 1
ATOM 634 N N . ARG A 1 77 ? -2.543 4.773 25.234 1 98.5 77 ARG A N 1
ATOM 635 C CA . ARG A 1 77 ? -3.439 5.902 25.453 1 98.5 77 ARG A CA 1
ATOM 636 C C . ARG A 1 77 ? -4.887 5.516 25.172 1 98.5 77 ARG A C 1
ATOM 638 O O . ARG A 1 77 ? -5.812 6.117 25.719 1 98.5 77 ARG A O 1
ATOM 645 N N . SER A 1 78 ? -5.094 4.543 24.312 1 98.25 78 SER A N 1
ATOM 646 C CA . SER A 1 78 ? -6.438 4.133 23.906 1 98.25 78 SER A CA 1
ATOM 647 C C . SER A 1 78 ? -7.133 3.355 25.016 1 98.25 78 SER A C 1
ATOM 649 O O . SER A 1 78 ? -8.359 3.252 25.047 1 98.25 78 SER A O 1
ATOM 651 N N . GLY A 1 79 ? -6.328 2.668 25.859 1 98.38 79 GLY A N 1
ATOM 652 C CA . GLY A 1 79 ? -6.883 1.801 26.891 1 98.38 79 GLY A CA 1
ATOM 653 C C . GLY A 1 79 ? -7.285 0.435 26.359 1 98.38 79 GLY A C 1
ATOM 654 O O . GLY A 1 79 ? -7.871 -0.367 27.094 1 98.38 79 GLY A O 1
ATOM 655 N N . LEU A 1 80 ? -6.992 0.157 25.203 1 98.44 80 LEU A N 1
ATOM 656 C CA . LEU A 1 80 ? -7.32 -1.128 24.594 1 98.44 80 LEU A CA 1
ATOM 657 C C . LEU A 1 80 ? -6.203 -2.139 24.828 1 98.44 80 LEU A C 1
ATOM 659 O O . LEU A 1 80 ? -5.059 -1.758 25.094 1 98.44 80 LEU A O 1
ATOM 663 N N . GLN A 1 81 ? -6.574 -3.348 24.719 1 98.44 81 GLN A N 1
ATOM 664 C CA . GLN A 1 81 ? -5.59 -4.422 24.609 1 98.44 81 GLN A CA 1
ATOM 665 C C . GLN A 1 81 ? -5.203 -4.656 23.156 1 98.44 81 GLN A C 1
ATOM 667 O O . GLN A 1 81 ? -6.016 -4.457 22.25 1 98.44 81 GLN A O 1
ATOM 672 N N . PRO A 1 82 ? -3.971 -5.066 22.984 1 98.25 82 PRO A N 1
ATOM 673 C CA . PRO A 1 82 ? -3.564 -5.371 21.609 1 98.25 82 PRO A CA 1
ATOM 674 C C . PRO A 1 82 ? -4.52 -6.332 20.906 1 98.25 82 PRO A C 1
ATOM 676 O O . PRO A 1 82 ? -4.746 -6.215 19.703 1 98.25 82 PRO A O 1
ATOM 679 N N . SER A 1 83 ? -5.125 -7.258 21.609 1 98.38 83 SER A N 1
ATOM 680 C CA . SER A 1 83 ? -6.023 -8.258 21.047 1 98.38 83 SER A CA 1
ATOM 681 C C . SER A 1 83 ? -7.328 -7.625 20.578 1 98.38 83 SER A C 1
ATOM 683 O O . SER A 1 83 ? -8.102 -8.25 19.844 1 98.38 83 SER A O 1
ATOM 685 N N . ASP A 1 84 ? -7.598 -6.359 20.953 1 98.69 84 ASP A N 1
ATOM 686 C CA . ASP A 1 84 ? -8.812 -5.668 20.516 1 98.69 84 ASP A CA 1
ATOM 687 C C . ASP A 1 84 ? -8.688 -5.203 19.062 1 98.69 84 ASP A C 1
ATOM 689 O O . ASP A 1 84 ? -9.695 -4.988 18.391 1 98.69 84 ASP A O 1
ATOM 693 N N . ILE A 1 85 ? -7.461 -5.027 18.609 1 98.88 85 ILE A N 1
ATOM 694 C CA . ILE A 1 85 ? -7.219 -4.508 17.266 1 98.88 85 ILE A CA 1
ATOM 695 C C . ILE A 1 85 ? -7.57 -5.57 16.234 1 98.88 85 ILE A C 1
ATOM 697 O O . ILE A 1 85 ? -7.129 -6.715 16.328 1 98.88 85 ILE A O 1
ATOM 701 N N . GLN A 1 86 ? -8.297 -5.156 15.188 1 98.75 86 GLN A N 1
ATOM 702 C CA . GLN A 1 86 ? -8.789 -6.113 14.203 1 98.75 86 GLN A CA 1
ATOM 703 C C . GLN A 1 86 ? -8.227 -5.816 12.812 1 98.75 86 GLN A C 1
ATOM 705 O O . GLN A 1 86 ? -8.375 -6.617 11.891 1 98.75 86 GLN A O 1
ATOM 710 N N . MET A 1 87 ? -7.598 -4.703 12.688 1 98.69 87 MET A N 1
ATOM 711 C CA . MET A 1 87 ? -7.023 -4.27 11.414 1 98.69 87 MET A CA 1
ATOM 712 C C . MET A 1 87 ? -5.781 -3.412 11.641 1 98.69 87 MET A C 1
ATOM 714 O O . MET A 1 87 ? -5.754 -2.586 12.555 1 98.69 87 MET A O 1
ATOM 718 N N . ILE A 1 88 ? -4.727 -3.639 10.844 1 98.81 88 ILE A N 1
ATOM 719 C CA . ILE A 1 88 ? -3.518 -2.824 10.883 1 98.81 88 ILE A CA 1
ATOM 720 C C . ILE A 1 88 ? -3.18 -2.336 9.477 1 98.81 88 ILE A C 1
ATOM 722 O O . ILE A 1 88 ? -3.072 -3.135 8.539 1 98.81 88 ILE A O 1
ATOM 726 N N . MET A 1 89 ? -3.068 -1.084 9.328 1 98.75 89 MET A N 1
ATOM 727 C CA . MET A 1 89 ? -2.551 -0.451 8.117 1 98.75 89 MET A CA 1
ATOM 728 C C . MET A 1 89 ? -1.222 0.244 8.391 1 98.75 89 MET A C 1
ATOM 730 O O . MET A 1 89 ? -1.138 1.108 9.266 1 98.75 89 MET A O 1
ATOM 734 N N . PHE A 1 90 ? -0.237 -0.184 7.699 1 98.88 90 PHE A N 1
ATOM 735 C CA . PHE A 1 90 ? 1.055 0.49 7.766 1 98.88 90 PHE A CA 1
ATOM 736 C C . PHE A 1 90 ? 1.236 1.435 6.586 1 98.88 90 PHE A C 1
ATOM 738 O O . PHE A 1 90 ? 1.104 1.023 5.43 1 98.88 90 PHE A O 1
ATOM 745 N N . ILE A 1 91 ? 1.564 2.732 6.844 1 98.75 91 ILE A N 1
ATOM 746 C CA . ILE A 1 91 ? 1.698 3.709 5.77 1 98.75 91 ILE A CA 1
ATOM 747 C C . ILE A 1 91 ? 3.113 4.285 5.77 1 98.75 91 ILE A C 1
ATOM 749 O O . ILE A 1 91 ? 3.609 4.73 6.805 1 98.75 91 ILE A O 1
ATOM 753 N N . SER A 1 92 ? 3.791 4.262 4.598 1 98.12 92 SER A N 1
ATOM 754 C CA . SER A 1 92 ? 5.156 4.773 4.5 1 98.12 92 SER A CA 1
ATOM 755 C C . SER A 1 92 ? 5.586 4.922 3.043 1 98.12 92 SER A C 1
ATOM 757 O O . SER A 1 92 ? 5.16 4.152 2.182 1 98.12 92 SER A O 1
ATOM 759 N N . ASP A 1 93 ? 6.391 5.914 2.822 1 95.5 93 ASP A N 1
ATOM 760 C CA . ASP A 1 93 ? 7.086 6.004 1.543 1 95.5 93 ASP A CA 1
ATOM 761 C C . ASP A 1 93 ? 8.531 5.535 1.673 1 95.5 93 ASP A C 1
ATOM 763 O O . ASP A 1 93 ? 9.305 5.598 0.709 1 95.5 93 ASP A O 1
ATOM 767 N N . THR A 1 94 ? 8.945 5.125 2.842 1 95.88 94 THR A N 1
ATOM 768 C CA . THR A 1 94 ? 10.242 4.512 3.105 1 95.88 94 THR A CA 1
ATOM 769 C C . THR A 1 94 ? 10.086 3.25 3.947 1 95.88 94 THR A C 1
ATOM 771 O O . THR A 1 94 ? 10.703 3.121 5.004 1 95.88 94 THR A O 1
ATOM 774 N N . PRO A 1 95 ? 9.352 2.33 3.457 1 97.19 95 PRO A N 1
ATOM 775 C CA . PRO A 1 95 ? 9.164 1.122 4.266 1 97.19 95 PRO A CA 1
ATOM 776 C C . PRO A 1 95 ? 10.477 0.4 4.555 1 97.19 95 PRO A C 1
ATOM 778 O O . PRO A 1 95 ? 11.43 0.504 3.773 1 97.19 95 PRO A O 1
ATOM 781 N N . GLU A 1 96 ? 10.516 -0.291 5.676 1 97.06 96 GLU A N 1
ATOM 782 C CA . GLU A 1 96 ? 11.734 -1.006 6.043 1 97.06 96 GLU A CA 1
ATOM 783 C C . GLU A 1 96 ? 11.875 -2.297 5.242 1 97.06 96 GLU A C 1
ATOM 785 O O . GLU A 1 96 ? 12.992 -2.689 4.879 1 97.06 96 GLU A O 1
ATOM 790 N N . TYR A 1 97 ? 10.727 -2.922 5.023 1 95.75 97 TYR A N 1
ATOM 791 C CA . TYR A 1 97 ? 10.688 -4.152 4.242 1 95.75 97 TYR A CA 1
ATOM 792 C C . TYR A 1 97 ? 9.578 -4.098 3.197 1 95.75 97 TYR A C 1
ATOM 794 O O . TYR A 1 97 ? 8.609 -3.35 3.35 1 95.75 97 TYR A O 1
ATOM 802 N N . THR A 1 98 ? 9.805 -4.898 2.127 1 93.88 98 THR A N 1
ATOM 803 C CA . THR A 1 98 ? 8.688 -5.113 1.206 1 93.88 98 THR A CA 1
ATOM 804 C C . THR A 1 98 ? 8.078 -6.5 1.409 1 93.88 98 THR A C 1
ATOM 806 O O . THR A 1 98 ? 6.91 -6.719 1.085 1 93.88 98 THR A O 1
ATOM 809 N N . TYR A 1 99 ? 8.867 -7.465 1.824 1 89.81 99 TYR A N 1
ATOM 810 C CA . TYR A 1 99 ? 8.32 -8.727 2.311 1 89.81 99 TYR A CA 1
ATOM 811 C C . TYR A 1 99 ? 9.188 -9.305 3.42 1 89.81 99 TYR A C 1
ATOM 813 O O . TYR A 1 99 ? 10.414 -9.219 3.365 1 89.81 99 TYR A O 1
ATOM 821 N N . PRO A 1 100 ? 8.5 -9.711 4.566 1 93.44 100 PRO A N 1
ATOM 822 C CA . PRO A 1 100 ? 7.07 -9.492 4.789 1 93.44 100 PRO A CA 1
ATOM 823 C C . PRO A 1 100 ? 6.707 -8.008 4.867 1 93.44 100 PRO A C 1
ATOM 825 O O . PRO A 1 100 ? 7.594 -7.152 4.906 1 93.44 100 PRO A O 1
ATOM 828 N N . THR A 1 101 ? 5.371 -7.73 4.867 1 96.25 101 THR A N 1
ATOM 829 C CA . THR A 1 101 ? 4.941 -6.344 5.012 1 96.25 101 THR A CA 1
ATOM 830 C C . THR A 1 101 ? 5.289 -5.809 6.398 1 96.25 101 THR A C 1
ATOM 832 O O . THR A 1 101 ? 5.477 -6.582 7.336 1 96.25 101 THR A O 1
ATOM 835 N N . ASN A 1 102 ? 5.434 -4.492 6.512 1 98 102 ASN A N 1
ATOM 836 C CA . ASN A 1 102 ? 5.672 -3.85 7.801 1 98 102 ASN A CA 1
ATOM 837 C C . ASN A 1 102 ? 4.477 -4.008 8.734 1 98 102 ASN A C 1
ATOM 839 O O . ASN A 1 102 ? 4.645 -4.125 9.953 1 98 102 ASN A O 1
ATOM 843 N N . ALA A 1 103 ? 3.312 -4.062 8.164 1 98.25 103 ALA A N 1
ATOM 844 C CA . ALA A 1 103 ? 2.094 -4.273 8.938 1 98.25 103 ALA A CA 1
ATOM 845 C C . ALA A 1 103 ? 2.115 -5.633 9.633 1 98.25 103 ALA A C 1
ATOM 847 O O . ALA A 1 103 ? 1.712 -5.75 10.797 1 98.25 103 ALA A O 1
ATOM 848 N N . VAL A 1 104 ? 2.557 -6.66 8.922 1 96.88 104 VAL A N 1
ATOM 849 C CA . VAL A 1 104 ? 2.623 -7.996 9.508 1 96.88 104 VAL A CA 1
ATOM 850 C C . VAL A 1 104 ? 3.693 -8.031 10.594 1 96.88 104 VAL A C 1
ATOM 852 O O . VAL A 1 104 ? 3.535 -8.711 11.609 1 96.88 104 VAL A O 1
ATOM 855 N N . MET A 1 105 ? 4.797 -7.301 10.344 1 97.12 105 MET A N 1
ATOM 856 C CA . MET A 1 105 ? 5.824 -7.191 11.383 1 97.12 105 MET A CA 1
ATOM 857 C C . MET A 1 105 ? 5.266 -6.512 12.625 1 97.12 105 MET A C 1
ATOM 859 O O . MET A 1 105 ? 5.547 -6.941 13.75 1 97.12 105 MET A O 1
ATOM 863 N N . LEU A 1 106 ? 4.496 -5.477 12.43 1 98.06 106 LEU A N 1
ATOM 864 C CA . LEU A 1 106 ? 3.852 -4.809 13.555 1 98.06 106 LEU A CA 1
ATOM 865 C C . LEU A 1 106 ? 2.869 -5.746 14.25 1 98.06 106 LEU A C 1
ATOM 867 O O . LEU A 1 106 ? 2.746 -5.719 15.477 1 98.06 106 LEU A O 1
ATOM 871 N N . HIS A 1 107 ? 2.104 -6.492 13.445 1 98.38 107 HIS A N 1
ATOM 872 C CA . HIS A 1 107 ? 1.171 -7.48 13.984 1 98.38 107 HIS A CA 1
ATOM 873 C C . HIS A 1 107 ? 1.853 -8.383 15 1 98.38 107 HIS A C 1
ATOM 875 O O . HIS A 1 107 ? 1.317 -8.617 16.094 1 98.38 107 HIS A O 1
ATOM 881 N N . GLU A 1 108 ? 2.998 -8.844 14.648 1 97 108 GLU A N 1
ATOM 882 C CA . GLU A 1 108 ? 3.771 -9.703 15.539 1 97 108 GLU A CA 1
ATOM 883 C C . GLU A 1 108 ? 4.27 -8.938 16.75 1 97 108 GLU A C 1
ATOM 885 O O . GLU A 1 108 ? 4.078 -9.367 17.891 1 97 108 GLU A O 1
ATOM 890 N N . ARG A 1 109 ? 4.887 -7.824 16.547 1 97.06 109 ARG A N 1
ATOM 891 C CA . ARG A 1 109 ? 5.59 -7.07 17.578 1 97.06 109 ARG A CA 1
ATOM 892 C C . ARG A 1 109 ? 4.613 -6.512 18.609 1 97.06 109 ARG A C 1
ATOM 894 O O . ARG A 1 109 ? 4.945 -6.406 19.797 1 97.06 109 ARG A O 1
ATOM 901 N N . LEU A 1 110 ? 3.408 -6.141 18.125 1 98.31 110 LEU A N 1
ATOM 902 C CA . LEU A 1 110 ? 2.41 -5.559 19.016 1 98.31 110 LEU A CA 1
ATOM 903 C C . LEU A 1 110 ? 1.523 -6.637 19.625 1 98.31 110 LEU A C 1
ATOM 905 O O . LEU A 1 110 ? 0.746 -6.363 20.547 1 98.31 110 LEU A O 1
ATOM 909 N N . LYS A 1 111 ? 1.648 -7.891 19.125 1 97.19 111 LYS A N 1
ATOM 910 C CA . LYS A 1 111 ? 0.866 -9.023 19.609 1 97.19 111 LYS A CA 1
ATOM 911 C C . LYS A 1 111 ? -0.629 -8.781 19.422 1 97.19 111 LYS A C 1
ATOM 913 O O . LYS A 1 111 ? -1.402 -8.859 20.375 1 97.19 111 LYS A O 1
ATOM 918 N N . THR A 1 112 ? -0.994 -8.57 18.172 1 97.94 112 THR A N 1
ATOM 919 C CA . THR A 1 112 ? -2.381 -8.297 17.812 1 97.94 112 THR A CA 1
ATOM 920 C C . THR A 1 112 ? -3.006 -9.5 17.125 1 97.94 112 THR A C 1
ATOM 922 O O . THR A 1 112 ? -3.307 -9.453 15.93 1 97.94 112 THR A O 1
ATOM 925 N N . PRO A 1 113 ? -3.391 -10.547 17.859 1 96.88 113 PRO A N 1
ATOM 926 C CA . PRO A 1 113 ? -3.773 -11.828 17.266 1 96.88 113 PRO A CA 1
ATOM 927 C C . PRO A 1 113 ? -5.098 -11.766 16.516 1 96.88 113 PRO A C 1
ATOM 929 O O . PRO A 1 113 ? -5.371 -12.609 15.656 1 96.88 113 PRO A O 1
ATOM 932 N N . ASN A 1 114 ? -5.883 -10.742 16.781 1 97.94 114 ASN A N 1
ATOM 933 C CA . ASN A 1 114 ? -7.203 -10.703 16.172 1 97.94 114 ASN A CA 1
ATOM 934 C C . ASN A 1 114 ? -7.234 -9.766 14.969 1 97.94 114 ASN A C 1
ATOM 936 O O . ASN A 1 114 ? -8.273 -9.602 14.328 1 97.94 114 ASN A O 1
ATOM 940 N N . ALA A 1 115 ? -6.09 -9.156 14.672 1 98.19 115 ALA A N 1
ATOM 941 C CA . ALA A 1 115 ? -6 -8.367 13.445 1 98.19 115 ALA A CA 1
ATOM 942 C C . ALA A 1 115 ? -5.781 -9.273 12.234 1 98.19 115 ALA A C 1
ATOM 944 O O . ALA A 1 115 ? -4.711 -9.867 12.078 1 98.19 115 ALA A O 1
ATOM 945 N N . HIS A 1 116 ? -6.777 -9.266 11.336 1 97.12 116 HIS A N 1
ATOM 946 C CA . HIS A 1 116 ? -6.652 -10.188 10.211 1 97.12 116 HIS A CA 1
ATOM 947 C C . HIS A 1 116 ? -6.57 -9.438 8.891 1 97.12 116 HIS A C 1
ATOM 949 O O . HIS A 1 116 ? -6.168 -10 7.871 1 97.12 116 HIS A O 1
ATOM 955 N N . LEU A 1 117 ? -7.031 -8.25 8.906 1 97 117 LEU A N 1
ATOM 956 C CA . LEU A 1 117 ? -6.805 -7.375 7.758 1 97 117 LEU A CA 1
ATOM 957 C C . LEU A 1 117 ? -5.559 -6.52 7.965 1 97 117 LEU A C 1
ATOM 959 O O . LEU A 1 117 ? -5.617 -5.488 8.641 1 97 117 LEU A O 1
ATOM 963 N N . VAL A 1 118 ? -4.445 -6.969 7.367 1 97.38 118 VAL A N 1
ATOM 964 C CA . VAL A 1 118 ? -3.123 -6.426 7.66 1 97.38 118 VAL A CA 1
ATOM 965 C C . VAL A 1 118 ? -2.367 -6.184 6.355 1 97.38 118 VAL A C 1
ATOM 967 O O . VAL A 1 118 ? -2.131 -7.117 5.582 1 97.38 118 VAL A O 1
ATOM 970 N N . TYR A 1 119 ? -1.996 -4.891 6.039 1 97.88 119 TYR A N 1
ATOM 971 C CA . TYR A 1 119 ? -1.313 -4.605 4.781 1 97.88 119 TYR A CA 1
ATOM 972 C C . TYR A 1 119 ? -0.604 -3.256 4.84 1 97.88 119 TYR A C 1
ATOM 974 O O . TYR A 1 119 ? -0.847 -2.459 5.75 1 97.88 119 TYR A O 1
ATOM 982 N N . ASP A 1 120 ? 0.324 -3.021 3.961 1 98.44 120 ASP A N 1
ATOM 983 C CA . ASP A 1 120 ? 0.993 -1.738 3.768 1 98.44 120 ASP A CA 1
ATOM 984 C C . ASP A 1 120 ? 0.299 -0.914 2.684 1 98.44 120 ASP A C 1
ATOM 986 O O . ASP A 1 120 ? -0.222 -1.468 1.714 1 98.44 120 ASP A O 1
ATOM 990 N N . MET A 1 121 ? 0.294 0.353 2.932 1 98.38 121 MET A N 1
ATOM 991 C CA . MET A 1 121 ? -0.217 1.291 1.937 1 98.38 121 MET A CA 1
ATOM 992 C C . MET A 1 121 ? 0.743 2.461 1.748 1 98.38 121 MET A C 1
ATOM 994 O O . MET A 1 121 ? 1.318 2.961 2.717 1 98.38 121 MET A O 1
ATOM 998 N N . ASN A 1 122 ? 0.975 2.852 0.471 1 98.12 122 ASN A N 1
ATOM 999 C CA . ASN A 1 122 ? 1.804 4.008 0.153 1 98.12 122 ASN A CA 1
ATOM 1000 C C . ASN A 1 122 ? 1.08 4.977 -0.775 1 98.12 122 ASN A C 1
ATOM 1002 O O . ASN A 1 122 ? 0.764 4.633 -1.916 1 98.12 122 ASN A O 1
ATOM 1006 N N . ALA A 1 123 ? 0.764 6.121 -0.28 1 97 123 ALA A N 1
ATOM 1007 C CA . ALA A 1 123 ? 0.25 7.246 -1.057 1 97 123 ALA A CA 1
ATOM 1008 C C . ALA A 1 123 ? 1.122 8.484 -0.873 1 97 123 ALA A C 1
ATOM 1010 O O . ALA A 1 123 ? 0.622 9.609 -0.893 1 97 123 ALA A O 1
ATOM 1011 N N . ASN A 1 124 ? 2.385 8.172 -0.597 1 93.06 124 ASN A N 1
ATOM 1012 C CA . ASN A 1 124 ? 3.369 9.211 -0.312 1 93.06 124 ASN A CA 1
ATOM 1013 C C . ASN A 1 124 ? 2.893 10.148 0.796 1 93.06 124 ASN A C 1
ATOM 1015 O O . ASN A 1 124 ? 2.43 9.688 1.843 1 93.06 124 ASN A O 1
ATOM 1019 N N . CYS A 1 125 ? 3.055 11.414 0.663 1 94.25 125 CYS A N 1
ATOM 1020 C CA . CYS A 1 125 ? 2.873 12.352 1.771 1 94.25 125 CYS A CA 1
ATOM 1021 C C . CYS A 1 125 ? 1.397 12.516 2.107 1 94.25 125 CYS A C 1
ATOM 1023 O O . CYS A 1 125 ? 1.054 13.078 3.15 1 94.25 125 CYS A O 1
ATOM 1025 N N . ILE A 1 126 ? 0.461 11.953 1.299 1 96.69 126 ILE A N 1
ATOM 1026 C CA . ILE A 1 126 ? -0.952 12.062 1.644 1 96.69 126 ILE A CA 1
ATOM 1027 C C . ILE A 1 126 ? -1.422 10.773 2.316 1 96.69 126 ILE A C 1
ATOM 1029 O O . ILE A 1 126 ? -2.623 10.562 2.494 1 96.69 126 ILE A O 1
ATOM 1033 N N . GLY A 1 127 ? -0.511 9.961 2.635 1 97.44 127 GLY A N 1
ATOM 1034 C CA . GLY A 1 127 ? -0.803 8.633 3.146 1 97.44 127 GLY A CA 1
ATOM 1035 C C . GLY A 1 127 ? -1.724 8.648 4.352 1 97.44 127 GLY A C 1
ATOM 1036 O O . GLY A 1 127 ? -2.594 7.785 4.484 1 97.44 127 GLY A O 1
ATOM 1037 N N . ALA A 1 128 ? -1.572 9.578 5.277 1 98.19 128 ALA A N 1
ATOM 1038 C CA . ALA A 1 128 ? -2.408 9.625 6.473 1 98.19 128 ALA A CA 1
ATOM 1039 C C . ALA A 1 128 ? -3.869 9.875 6.109 1 98.19 128 ALA A C 1
ATOM 1041 O O . ALA A 1 128 ? -4.773 9.273 6.691 1 98.19 128 ALA A O 1
ATOM 1042 N N . ILE A 1 129 ? -4.121 10.766 5.164 1 98.44 129 ILE A N 1
ATOM 1043 C CA . ILE A 1 129 ? -5.473 11.086 4.719 1 98.44 129 ILE A CA 1
ATOM 1044 C C . ILE A 1 129 ? -6.082 9.883 4.012 1 98.44 129 ILE A C 1
ATOM 1046 O O . ILE A 1 129 ? -7.223 9.5 4.289 1 98.44 129 ILE A O 1
ATOM 1050 N N . SER A 1 130 ? -5.266 9.305 3.135 1 98.25 130 SER A N 1
ATOM 1051 C CA . SER A 1 130 ? -5.723 8.125 2.41 1 98.25 130 SER A CA 1
ATOM 1052 C C . SER A 1 130 ? -6.059 6.988 3.365 1 98.25 130 SER A C 1
ATOM 1054 O O . SER A 1 130 ? -7.051 6.281 3.174 1 98.25 130 SER A O 1
ATOM 1056 N N . ALA A 1 131 ? -5.23 6.836 4.34 1 98.62 131 ALA A N 1
ATOM 1057 C CA . ALA A 1 131 ? -5.434 5.766 5.312 1 98.62 131 ALA A CA 1
ATOM 1058 C C . ALA A 1 131 ? -6.691 6.008 6.141 1 98.62 131 ALA A C 1
ATOM 1060 O O . ALA A 1 131 ? -7.461 5.078 6.398 1 98.62 131 ALA A O 1
ATOM 1061 N N . LEU A 1 132 ? -6.918 7.203 6.59 1 98.5 132 LEU A N 1
ATOM 1062 C CA . LEU A 1 132 ? -8.109 7.535 7.367 1 98.5 132 LEU A CA 1
ATOM 1063 C C . LEU A 1 132 ? -9.375 7.273 6.562 1 98.5 132 LEU A C 1
ATOM 1065 O O . LEU A 1 132 ? -10.328 6.688 7.07 1 98.5 132 LEU A O 1
ATOM 1069 N N . ASP A 1 133 ? -9.352 7.676 5.297 1 98.38 133 ASP A N 1
ATOM 1070 C CA . ASP A 1 133 ? -10.492 7.48 4.41 1 98.38 133 ASP A CA 1
ATOM 1071 C C . ASP A 1 133 ? -10.773 5.992 4.191 1 98.38 133 ASP A C 1
ATOM 1073 O O . ASP A 1 133 ? -11.891 5.527 4.398 1 98.38 133 ASP A O 1
ATOM 1077 N N . GLN A 1 134 ? -9.727 5.281 3.844 1 98.19 134 GLN A N 1
ATOM 1078 C CA . GLN A 1 134 ? -9.852 3.857 3.557 1 98.19 134 GLN A CA 1
ATOM 1079 C C . GLN A 1 134 ? -10.289 3.084 4.797 1 98.19 134 GLN A C 1
ATOM 1081 O O . GLN A 1 134 ? -11.172 2.232 4.723 1 98.19 134 GLN A O 1
ATOM 1086 N N . ALA A 1 135 ? -9.633 3.395 5.898 1 98.5 135 ALA A N 1
ATOM 1087 C CA . ALA A 1 135 ? -9.977 2.699 7.137 1 98.5 135 ALA A CA 1
ATOM 1088 C C . ALA A 1 135 ? -11.438 2.934 7.508 1 98.5 135 ALA A C 1
ATOM 1090 O O . ALA A 1 135 ? -12.148 1.999 7.891 1 98.5 135 ALA A O 1
ATOM 1091 N N . SER A 1 136 ? -11.883 4.16 7.375 1 97.62 136 SER A N 1
ATOM 1092 C CA . SER A 1 136 ? -13.266 4.484 7.711 1 97.62 136 SER A CA 1
ATOM 1093 C C . SER A 1 136 ? -14.25 3.678 6.867 1 97.62 136 SER A C 1
ATOM 1095 O O . SER A 1 136 ? -15.219 3.131 7.387 1 97.62 136 SER A O 1
ATOM 1097 N N . ILE A 1 137 ? -13.977 3.564 5.602 1 97.44 137 ILE A N 1
ATOM 1098 C CA . ILE A 1 137 ? -14.859 2.865 4.672 1 97.44 137 ILE A CA 1
ATOM 1099 C C . ILE A 1 137 ? -14.805 1.363 4.941 1 97.44 137 ILE A C 1
ATOM 1101 O O . ILE A 1 137 ? -15.836 0.699 5.004 1 97.44 137 ILE A O 1
ATOM 1105 N N . LEU A 1 138 ? -13.617 0.825 5.176 1 97.88 138 LEU A N 1
ATOM 1106 C CA . LEU A 1 138 ? -13.445 -0.607 5.395 1 97.88 138 LEU A CA 1
ATOM 1107 C C . LEU A 1 138 ? -14.055 -1.033 6.727 1 97.88 138 LEU A C 1
ATOM 1109 O O . LEU A 1 138 ? -14.688 -2.088 6.812 1 97.88 138 LEU A O 1
ATOM 1113 N N . MET A 1 139 ? -13.828 -0.228 7.754 1 97.69 139 MET A N 1
ATOM 1114 C CA . MET A 1 139 ? -14.367 -0.55 9.07 1 97.69 139 MET A CA 1
ATOM 1115 C C . MET A 1 139 ? -15.891 -0.627 9.031 1 97.69 139 MET A C 1
ATOM 1117 O O . MET A 1 139 ? -16.484 -1.549 9.594 1 97.69 139 MET A O 1
ATOM 1121 N N . LYS A 1 140 ? -16.516 0.324 8.344 1 95.56 140 LYS A N 1
ATOM 1122 C CA . LYS A 1 140 ? -17.969 0.328 8.211 1 95.56 140 LYS A CA 1
ATOM 1123 C C . LYS A 1 140 ? -18.453 -0.869 7.398 1 95.56 140 LYS A C 1
ATOM 1125 O O . LYS A 1 140 ? -19.422 -1.527 7.773 1 95.56 140 LYS A O 1
ATOM 1130 N N . ALA A 1 141 ? -17.766 -1.155 6.309 1 94.94 141 ALA A N 1
ATOM 1131 C CA . ALA A 1 141 ? -18.188 -2.215 5.398 1 94.94 141 ALA A CA 1
ATOM 1132 C C . ALA A 1 141 ? -18.031 -3.588 6.043 1 94.94 141 ALA A C 1
ATOM 1134 O O . ALA A 1 141 ? -18.844 -4.492 5.805 1 94.94 141 ALA A O 1
ATOM 1135 N N . LYS A 1 142 ? -17 -3.77 6.93 1 96.5 142 LYS A N 1
ATOM 1136 C CA . LYS A 1 142 ? -16.672 -5.102 7.43 1 96.5 142 LYS A CA 1
ATOM 1137 C C . LYS A 1 142 ? -17.047 -5.246 8.898 1 96.5 142 LYS A C 1
ATOM 1139 O O . LYS A 1 142 ? -16.922 -6.328 9.477 1 96.5 142 LYS A O 1
ATOM 1144 N N . GLY A 1 143 ? -17.5 -4.191 9.492 1 95.94 143 GLY A N 1
ATOM 1145 C CA . GLY A 1 143 ? -17.859 -4.227 10.906 1 95.94 143 GLY A CA 1
ATOM 1146 C C . GLY A 1 143 ? -16.656 -4.371 11.82 1 95.94 143 GLY A C 1
ATOM 1147 O O . GLY A 1 143 ? -16.703 -5.094 12.82 1 95.94 143 GLY A O 1
ATOM 1148 N N . ILE A 1 144 ? -15.523 -3.744 11.461 1 97.75 144 ILE A N 1
ATOM 1149 C CA . ILE A 1 144 ? -14.312 -3.758 12.273 1 97.75 144 ILE A CA 1
ATOM 1150 C C . ILE A 1 144 ? -14.414 -2.705 13.375 1 97.75 144 ILE A C 1
ATOM 1152 O O . ILE A 1 144 ? -14.508 -1.509 13.086 1 97.75 144 ILE A O 1
ATOM 1156 N N . LYS A 1 145 ? -14.305 -3.088 14.57 1 98 145 LYS A N 1
ATOM 1157 C CA . LYS A 1 145 ? -14.547 -2.189 15.695 1 98 145 LYS A CA 1
ATOM 1158 C C . LYS A 1 145 ? -13.336 -1.296 15.953 1 98 145 LYS A C 1
ATOM 1160 O O . LYS A 1 145 ? -13.484 -0.096 16.188 1 98 145 LYS A O 1
ATOM 1165 N N . TYR A 1 146 ? -12.117 -1.869 16.016 1 98.75 146 TYR A N 1
ATOM 1166 C CA . TYR A 1 146 ? -10.898 -1.114 16.281 1 98.75 146 TYR A CA 1
ATOM 1167 C C . TYR A 1 146 ? -9.852 -1.377 15.203 1 98.75 146 TYR A C 1
ATOM 1169 O O . TYR A 1 146 ? -9.602 -2.527 14.844 1 98.75 146 TYR A O 1
ATOM 1177 N N . ALA A 1 147 ? -9.258 -0.32 14.688 1 98.88 147 ALA A N 1
ATOM 1178 C CA . ALA A 1 147 ? -8.203 -0.392 13.688 1 98.88 147 ALA A CA 1
ATOM 1179 C C . ALA A 1 147 ? -6.996 0.448 14.102 1 98.88 147 ALA A C 1
ATOM 1181 O O . ALA A 1 147 ? -7.141 1.445 14.812 1 98.88 147 ALA A O 1
ATOM 1182 N N . LEU A 1 148 ? -5.816 0.003 13.695 1 98.94 148 LEU A N 1
ATOM 1183 C CA . LEU A 1 148 ? -4.566 0.721 13.922 1 98.94 148 LEU A CA 1
ATOM 1184 C C . LEU A 1 148 ? -3.963 1.187 12.602 1 98.94 148 LEU A C 1
ATOM 1186 O O . LEU A 1 148 ? -3.713 0.375 11.711 1 98.94 148 LEU A O 1
ATOM 1190 N N . ILE A 1 149 ? -3.818 2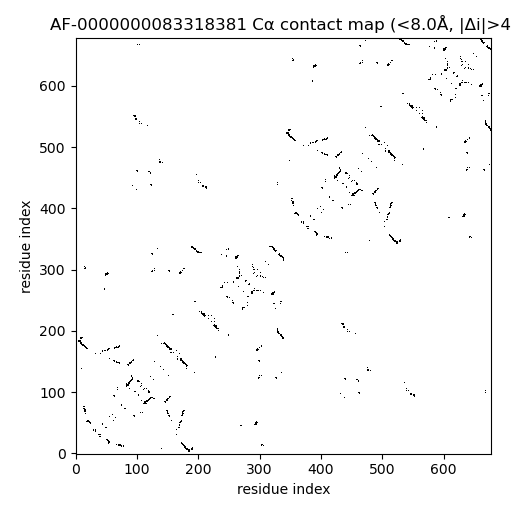.477 12.445 1 98.94 149 ILE A N 1
ATOM 1191 C CA . ILE A 1 149 ? -2.969 3.061 11.414 1 98.94 149 ILE A CA 1
ATOM 1192 C C . ILE A 1 149 ? -1.614 3.436 12.016 1 98.94 149 ILE A C 1
ATOM 1194 O O . ILE A 1 149 ? -1.546 4.195 12.984 1 98.94 149 ILE A O 1
ATOM 1198 N N . ALA A 1 150 ? -0.552 2.859 11.461 1 98.81 150 ALA A N 1
ATOM 1199 C CA . ALA A 1 150 ? 0.796 3.184 11.922 1 98.81 150 ALA A CA 1
ATOM 1200 C C . ALA A 1 150 ? 1.709 3.521 10.75 1 98.81 150 ALA A C 1
ATOM 1202 O O . ALA A 1 150 ? 1.755 2.785 9.758 1 98.81 150 ALA A O 1
ATOM 1203 N N . GLY A 1 151 ? 2.371 4.621 10.812 1 97.12 151 GLY A N 1
ATOM 1204 C CA . GLY A 1 151 ? 3.254 5.066 9.75 1 97.12 151 GLY A CA 1
ATOM 1205 C C . GLY A 1 151 ? 4.668 5.344 10.219 1 97.12 151 GLY A C 1
ATOM 1206 O O . GLY A 1 151 ? 4.883 5.703 11.383 1 97.12 151 GLY A O 1
ATOM 1207 N N . GLY A 1 152 ? 5.621 5.199 9.359 1 97.75 152 GLY A N 1
ATOM 1208 C CA . GLY A 1 152 ? 7.02 5.504 9.617 1 97.75 152 GLY A CA 1
ATOM 1209 C C . GLY A 1 152 ? 7.742 6.062 8.414 1 97.75 152 GLY A C 1
ATOM 1210 O O . GLY A 1 152 ? 7.469 5.664 7.277 1 97.75 152 GLY A O 1
ATOM 1211 N N . VAL A 1 153 ? 8.641 6.957 8.734 1 97.06 153 VAL A N 1
ATOM 1212 C CA . VAL A 1 153 ? 9.445 7.566 7.68 1 97.06 153 VAL A CA 1
ATOM 1213 C C . VAL A 1 153 ? 10.891 7.684 8.133 1 97.06 153 VAL A C 1
ATOM 1215 O O . VAL A 1 153 ? 11.164 8.07 9.273 1 97.06 153 VAL A O 1
ATOM 1218 N N . SER A 1 154 ? 11.812 7.312 7.281 1 96.12 154 SER A N 1
ATOM 1219 C CA . SER A 1 154 ? 13.25 7.422 7.523 1 96.12 154 SER A CA 1
ATOM 1220 C C . SER A 1 154 ? 13.984 7.941 6.289 1 96.12 154 SER A C 1
ATOM 1222 O O . SER A 1 154 ? 14.938 7.32 5.82 1 96.12 154 SER A O 1
ATOM 1224 N N . VAL A 1 155 ? 13.641 9.047 5.832 1 92.94 155 VAL A N 1
ATOM 1225 C CA . VAL A 1 155 ? 14.164 9.617 4.598 1 92.94 155 VAL A CA 1
ATOM 1226 C C . VAL A 1 155 ? 15.633 9.992 4.773 1 92.94 155 VAL A C 1
ATOM 1228 O O . VAL A 1 155 ? 16.406 9.945 3.818 1 92.94 155 VAL A O 1
ATOM 1231 N N . SER A 1 156 ? 16.031 10.328 5.977 1 93 156 SER A N 1
ATOM 1232 C CA . SER A 1 156 ? 17.391 10.797 6.242 1 93 156 SER A CA 1
ATOM 1233 C C . SER A 1 156 ? 18.438 9.75 5.844 1 93 156 SER A C 1
ATOM 1235 O O . SER A 1 156 ? 19.562 10.094 5.516 1 93 156 SER A O 1
ATOM 1237 N N . LYS A 1 157 ? 18.047 8.562 5.836 1 90.88 157 LYS A N 1
ATOM 1238 C CA . LYS A 1 157 ? 18.953 7.469 5.516 1 90.88 157 LYS A CA 1
ATOM 1239 C C . LYS A 1 157 ? 19.188 7.363 4.012 1 90.88 157 LYS A C 1
ATOM 1241 O O . LYS A 1 157 ? 20.188 6.785 3.566 1 90.88 157 LYS A O 1
ATOM 1246 N N . ALA A 1 158 ? 18.312 7.898 3.227 1 90.75 158 ALA A N 1
ATOM 1247 C CA . ALA A 1 158 ? 18.375 7.812 1.771 1 90.75 158 ALA A CA 1
ATOM 1248 C C . ALA A 1 158 ? 18.703 9.172 1.154 1 90.75 158 ALA A C 1
ATOM 1250 O O . ALA A 1 158 ? 19.094 9.258 -0.011 1 90.75 158 ALA A O 1
ATOM 1251 N N . ALA A 1 159 ? 18.594 10.266 1.884 1 90.5 159 ALA A N 1
ATOM 1252 C CA . ALA A 1 159 ? 18.719 11.625 1.36 1 90.5 159 ALA A CA 1
ATOM 1253 C C . ALA A 1 159 ? 20.156 11.891 0.891 1 90.5 159 ALA A C 1
ATOM 1255 O O . ALA A 1 159 ? 21.109 11.438 1.517 1 90.5 159 ALA A O 1
ATOM 1256 N N . SER A 1 160 ? 20.234 12.656 -0.186 1 88.75 160 SER A N 1
ATOM 1257 C CA . SER A 1 160 ? 21.531 13.109 -0.692 1 88.75 160 SER A CA 1
ATOM 1258 C C . SER A 1 160 ? 21.953 14.406 -0.025 1 88.75 160 SER A C 1
ATOM 1260 O O . SER A 1 160 ? 21.156 15.344 0.104 1 88.75 160 SER A O 1
ATOM 1262 N N . ASP A 1 161 ? 23.188 14.438 0.327 1 87.25 161 ASP A N 1
ATOM 1263 C CA . ASP A 1 161 ? 23.703 15.656 0.949 1 87.25 161 ASP A CA 1
ATOM 1264 C C . ASP A 1 161 ? 23.953 16.734 -0.096 1 87.25 161 ASP A C 1
ATOM 1266 O O . ASP A 1 161 ? 24.438 17.828 0.232 1 87.25 161 ASP A O 1
ATOM 1270 N N . LYS A 1 162 ? 23.594 16.438 -1.278 1 86.38 162 LYS A N 1
ATOM 1271 C CA . LYS A 1 162 ? 23.766 17.422 -2.35 1 86.38 162 LYS A CA 1
ATOM 1272 C C . LYS A 1 162 ? 22.484 18.219 -2.561 1 86.38 162 LYS A C 1
ATOM 1274 O O . LYS A 1 162 ? 22.5 19.25 -3.23 1 86.38 162 LYS A O 1
ATOM 1279 N N . GLU A 1 163 ? 21.422 17.672 -1.994 1 85.38 163 GLU A N 1
ATOM 1280 C CA . GLU A 1 163 ? 20.125 18.281 -2.217 1 85.38 163 GLU A CA 1
ATOM 1281 C C . GLU A 1 163 ? 19.609 18.984 -0.958 1 85.38 163 GLU A C 1
ATOM 1283 O O . GLU A 1 163 ? 19.281 18.312 0.032 1 85.38 163 GLU A O 1
ATOM 1288 N N . PRO A 1 164 ? 19.422 20.266 -1.024 1 88.31 164 PRO A N 1
ATOM 1289 C CA . PRO A 1 164 ? 19.188 21.016 0.209 1 88.31 164 PRO A CA 1
ATOM 1290 C C . PRO A 1 164 ? 17.828 20.703 0.843 1 88.31 164 PRO A C 1
ATOM 1292 O O . PRO A 1 164 ? 17.734 20.562 2.064 1 88.31 164 PRO A O 1
ATOM 1295 N N . ILE A 1 165 ? 16.797 20.594 0.097 1 88.12 165 ILE A N 1
ATOM 1296 C CA . ILE A 1 165 ? 15.461 20.453 0.687 1 88.12 165 ILE A CA 1
ATOM 1297 C C . ILE A 1 165 ? 15.359 19.125 1.427 1 88.12 165 ILE A C 1
ATOM 1299 O O . ILE A 1 165 ? 15.062 19.094 2.623 1 88.12 165 ILE A O 1
ATOM 1303 N N . MET A 1 166 ? 15.68 18.078 0.806 1 88.06 166 MET A N 1
ATOM 1304 C CA . MET A 1 166 ? 15.531 16.766 1.428 1 88.06 166 MET A CA 1
ATOM 1305 C C . MET A 1 166 ? 16.531 16.578 2.559 1 88.06 166 MET A C 1
ATOM 1307 O O . MET A 1 166 ? 16.234 15.93 3.562 1 88.06 166 MET A O 1
ATOM 1311 N N . PHE A 1 167 ? 17.688 17.188 2.355 1 91.06 167 PHE A N 1
ATOM 1312 C CA . PHE A 1 167 ? 18.734 16.984 3.348 1 91.06 167 PHE A CA 1
ATOM 1313 C C . PHE A 1 167 ? 18.469 17.828 4.594 1 91.06 167 PHE A C 1
ATOM 1315 O O . PHE A 1 167 ? 18.781 17.406 5.711 1 91.06 167 PHE A O 1
ATOM 1322 N N . SER A 1 168 ? 17.828 18.969 4.383 1 93.38 168 SER A N 1
ATOM 1323 C CA . SER A 1 168 ? 17.797 19.906 5.5 1 93.38 168 SER A CA 1
ATOM 1324 C C . SER A 1 168 ? 16.375 20.062 6.047 1 93.38 168 SER A C 1
ATOM 1326 O O . SER A 1 168 ? 16.188 20.453 7.195 1 93.38 168 SER A O 1
ATOM 1328 N N . ALA A 1 169 ? 15.367 19.75 5.246 1 93.12 169 ALA A N 1
ATOM 1329 C CA . ALA A 1 169 ? 14 20.031 5.68 1 93.12 169 ALA A CA 1
ATOM 1330 C C . ALA A 1 169 ? 13.273 18.75 6.086 1 93.12 169 ALA A C 1
ATOM 1332 O O . ALA A 1 169 ? 12.367 18.781 6.926 1 93.12 169 ALA A O 1
ATOM 1333 N N . PHE A 1 170 ? 13.633 17.656 5.508 1 94.19 170 PHE A N 1
ATOM 1334 C CA . PHE A 1 170 ? 12.984 16.391 5.82 1 94.19 170 PHE A CA 1
ATOM 1335 C C . PHE A 1 170 ? 13.477 15.852 7.16 1 94.19 170 PHE A C 1
ATOM 1337 O O . PHE A 1 170 ? 14.562 16.203 7.613 1 94.19 170 PHE A O 1
ATOM 1344 N N . ALA A 1 171 ? 12.625 15.117 7.766 1 97.56 171 ALA A N 1
ATOM 1345 C CA . ALA A 1 171 ? 12.898 14.508 9.07 1 97.56 171 ALA A CA 1
ATOM 1346 C C . ALA A 1 171 ? 12.305 13.109 9.148 1 97.56 171 ALA A C 1
ATOM 1348 O O . ALA A 1 171 ? 11.664 12.641 8.203 1 97.56 171 ALA A O 1
ATOM 1349 N N . ASP A 1 172 ? 12.68 12.43 10.227 1 98.25 172 ASP A N 1
ATOM 1350 C CA . ASP A 1 172 ? 12.234 11.055 10.438 1 98.25 172 ASP A CA 1
ATOM 1351 C C . ASP A 1 172 ? 11.273 10.969 11.617 1 98.25 172 ASP A C 1
ATOM 1353 O O . ASP A 1 172 ? 11.258 11.852 12.477 1 98.25 172 ASP A O 1
ATOM 1357 N N . GLY A 1 173 ? 10.422 9.906 11.586 1 98.56 173 GLY A N 1
ATOM 1358 C CA . GLY A 1 173 ? 9.531 9.711 12.719 1 98.56 173 GLY A CA 1
ATOM 1359 C C . GLY A 1 173 ? 8.469 8.656 12.477 1 98.56 173 GLY A C 1
ATOM 1360 O O . GLY A 1 173 ? 8.422 8.055 11.398 1 98.56 173 GLY A O 1
ATOM 1361 N N . GLY A 1 174 ? 7.793 8.305 13.523 1 98.81 174 GLY A N 1
ATOM 1362 C CA . GLY A 1 174 ? 6.652 7.406 13.508 1 98.81 174 GLY A CA 1
ATOM 1363 C C . GLY A 1 174 ? 5.391 8.031 14.078 1 98.81 174 GLY A C 1
ATOM 1364 O O . GLY A 1 174 ? 5.449 8.797 15.031 1 98.81 174 GLY A O 1
ATOM 1365 N N . GLY A 1 175 ? 4.262 7.805 13.453 1 98.88 175 GLY A N 1
ATOM 1366 C CA . GLY A 1 175 ? 2.945 8.227 13.906 1 98.88 175 GLY A CA 1
ATOM 1367 C C . GLY A 1 175 ? 1.919 7.109 13.891 1 98.88 175 GLY A C 1
ATOM 1368 O O . GLY A 1 175 ? 2.004 6.195 13.07 1 98.88 175 GLY A O 1
ATOM 1369 N N . ALA A 1 176 ? 0.955 7.176 14.797 1 98.94 176 ALA A N 1
ATOM 1370 C CA . ALA A 1 176 ? -0.063 6.133 14.844 1 98.94 176 ALA A CA 1
ATOM 1371 C C . ALA A 1 176 ? -1.414 6.699 15.266 1 98.94 176 ALA A C 1
ATOM 1373 O O . ALA A 1 176 ? -1.477 7.699 15.992 1 98.94 176 ALA A O 1
ATOM 1374 N N . ILE A 1 177 ? -2.449 6.145 14.789 1 98.94 177 ILE A N 1
ATOM 1375 C CA . ILE A 1 177 ? -3.832 6.465 15.117 1 98.94 177 ILE A CA 1
ATOM 1376 C C . ILE A 1 177 ? -4.602 5.184 15.422 1 98.94 177 ILE A C 1
ATOM 1378 O O . ILE A 1 177 ? -4.555 4.227 14.641 1 98.94 177 ILE A O 1
ATOM 1382 N N . VAL A 1 178 ? -5.242 5.098 16.547 1 98.94 178 VAL A N 1
ATOM 1383 C CA . VAL A 1 178 ? -6.219 4.051 16.828 1 98.94 178 VAL A CA 1
ATOM 1384 C C . VAL A 1 178 ? -7.625 4.566 16.531 1 98.94 178 VAL A C 1
ATOM 1386 O O . VAL A 1 178 ? -8.031 5.605 17.062 1 98.94 178 VAL A O 1
ATOM 1389 N N . LEU A 1 179 ? -8.305 3.844 15.656 1 98.81 179 LEU A N 1
ATOM 1390 C CA . LEU A 1 179 ? -9.664 4.203 15.266 1 98.81 179 LEU A CA 1
ATOM 1391 C C . LEU A 1 179 ? -10.688 3.291 15.938 1 98.81 179 LEU A C 1
ATOM 1393 O O . LEU A 1 179 ? -10.383 2.135 16.234 1 98.81 179 LEU A O 1
ATOM 1397 N N . GLU A 1 180 ? -11.883 3.848 16.109 1 98.06 180 GLU A N 1
ATOM 1398 C CA . GLU A 1 180 ? -12.992 3.104 16.703 1 98.06 180 GLU A CA 1
ATOM 1399 C C . GLU A 1 180 ? -14.281 3.293 15.898 1 98.06 180 GLU A C 1
ATOM 1401 O O . GLU A 1 180 ? -14.633 4.418 15.539 1 98.06 180 GLU A O 1
ATOM 1406 N N . LEU A 1 181 ? -14.859 2.184 15.539 1 96.75 181 LEU A N 1
ATOM 1407 C CA . LEU A 1 181 ? -16.188 2.219 14.938 1 96.75 181 LEU A CA 1
ATOM 1408 C C . LEU A 1 181 ? -17.266 2.395 16 1 96.75 181 LEU A C 1
ATOM 1410 O O . LEU A 1 181 ? -17.438 1.532 16.875 1 96.75 181 LEU A O 1
ATOM 1414 N N . GLY A 1 182 ? -17.891 3.527 15.938 1 90.69 182 GLY A N 1
ATOM 1415 C CA . GLY A 1 182 ? -18.938 3.828 16.906 1 90.69 182 GLY A CA 1
ATOM 1416 C C . GLY A 1 182 ? -20.328 3.578 16.375 1 90.69 182 GLY A C 1
ATOM 1417 O O . GLY A 1 182 ? -20.5 2.922 15.344 1 90.69 182 GLY A O 1
ATOM 1418 N N . GLU A 1 183 ? -21.281 3.969 17.234 1 83.06 183 GLU A N 1
ATOM 1419 C CA . GLU A 1 183 ? -22.688 3.811 16.875 1 83.06 183 GLU A CA 1
ATOM 1420 C C . GLU A 1 183 ? -23.156 4.965 16 1 83.06 183 GLU A C 1
ATOM 1422 O O . GLU A 1 183 ? -22.422 5.91 15.75 1 83.06 183 GLU A O 1
ATOM 1427 N N . GLU A 1 184 ? -24.297 4.668 15.508 1 77.44 184 GLU A N 1
ATOM 1428 C CA . GLU A 1 184 ? -24.906 5.727 14.695 1 77.44 184 GLU A CA 1
ATOM 1429 C C . GLU A 1 184 ? -25.094 7 15.508 1 77.44 184 GLU A C 1
ATOM 1431 O O . GLU A 1 184 ? -25.484 6.941 16.688 1 77.44 184 GLU A O 1
ATOM 1436 N N . ASP A 1 185 ? -24.5 8.07 14.977 1 71.12 185 ASP A N 1
ATOM 1437 C CA . ASP A 1 185 ? -24.594 9.344 15.695 1 71.12 185 ASP A CA 1
ATOM 1438 C C . ASP A 1 185 ? -25.203 10.422 14.805 1 71.12 185 ASP A C 1
ATOM 1440 O O . ASP A 1 185 ? -24.797 10.594 13.656 1 71.12 185 ASP A O 1
ATOM 1444 N N . GLU A 1 186 ? -26.156 11.055 15.344 1 67.69 186 GLU A N 1
ATOM 1445 C CA . GLU A 1 186 ? -26.859 12.125 14.633 1 67.69 186 GLU A CA 1
ATOM 1446 C C . GLU A 1 186 ? -25.938 13.312 14.383 1 67.69 186 GLU A C 1
ATOM 1448 O O . GLU A 1 186 ? -26.125 14.039 13.406 1 67.69 186 GLU A O 1
ATOM 1453 N N . GLN A 1 187 ? -25.031 13.453 15.234 1 71.81 187 GLN A N 1
ATOM 1454 C CA . GLN A 1 187 ? -24.141 14.609 15.125 1 71.81 187 GLN A CA 1
ATOM 1455 C C . GLN A 1 187 ? -23.016 14.344 14.125 1 71.81 187 GLN A C 1
ATOM 1457 O O . GLN A 1 187 ? -22.234 15.242 13.812 1 71.81 187 GLN A O 1
ATOM 1462 N N . GLN A 1 188 ? -22.953 13.258 13.516 1 77.5 188 GLN A N 1
ATOM 1463 C CA . GLN A 1 188 ? -21.953 12.867 12.531 1 77.5 188 GLN A CA 1
ATOM 1464 C C . GLN A 1 188 ? -20.547 13.039 13.086 1 77.5 188 GLN A C 1
ATOM 1466 O O . GLN A 1 188 ? -19.688 13.633 12.438 1 77.5 188 GLN A O 1
ATOM 1471 N N . THR A 1 189 ? -20.375 12.68 14.32 1 90.31 189 THR A N 1
ATOM 1472 C CA . THR A 1 189 ? -19.047 12.711 14.938 1 90.31 189 THR A CA 1
ATOM 1473 C C . THR A 1 189 ? -18.125 11.695 14.281 1 90.31 189 THR A C 1
ATOM 1475 O O . THR A 1 189 ? -18.547 10.586 13.945 1 90.31 189 THR A O 1
ATOM 1478 N N . GLY A 1 190 ? -16.875 12.164 14.055 1 95.38 190 GLY A N 1
ATOM 1479 C CA . GLY A 1 190 ? -15.898 11.266 13.484 1 95.38 190 GLY A CA 1
ATOM 1480 C C . GLY A 1 190 ? -15.477 11.656 12.078 1 95.38 190 GLY A C 1
ATOM 1481 O O . GLY A 1 190 ? -15.523 12.828 11.711 1 95.38 190 GLY A O 1
ATOM 1482 N N . PHE A 1 191 ? -14.945 10.664 11.391 1 96.5 191 PHE A N 1
ATOM 1483 C CA . PHE A 1 191 ? -14.531 10.867 10.008 1 96.5 191 PHE A CA 1
ATOM 1484 C C . PHE A 1 191 ? -15.742 11.094 9.109 1 96.5 191 PHE A C 1
ATOM 1486 O O . PHE A 1 191 ? -16.641 10.258 9.047 1 96.5 191 PHE A O 1
ATOM 1493 N N . VAL A 1 192 ? -15.758 12.195 8.383 1 95.56 192 VAL A N 1
ATOM 1494 C CA . VAL A 1 192 ? -16.938 12.57 7.598 1 95.56 192 VAL A CA 1
ATOM 1495 C C . VAL A 1 192 ? -16.734 12.164 6.141 1 95.56 192 VAL A C 1
ATOM 1497 O O . VAL A 1 192 ? -17.531 11.422 5.578 1 95.56 192 VAL A O 1
ATOM 1500 N N . ASP A 1 193 ? -15.68 12.664 5.574 1 96.5 193 ASP A N 1
ATOM 1501 C CA . ASP A 1 193 ? -15.461 12.469 4.145 1 96.5 193 ASP A CA 1
ATOM 1502 C C . ASP A 1 193 ? -14.039 12.852 3.748 1 96.5 193 ASP A C 1
ATOM 1504 O O . ASP A 1 193 ? -13.305 13.453 4.543 1 96.5 193 ASP A O 1
ATOM 1508 N N . ALA A 1 194 ? -13.602 12.422 2.59 1 98.31 194 ALA A N 1
ATOM 1509 C CA . ALA A 1 194 ? -12.328 12.82 1.994 1 98.31 194 ALA A CA 1
ATOM 1510 C C . ALA A 1 194 ? -12.438 12.922 0.476 1 98.31 194 ALA A C 1
ATOM 1512 O O . ALA A 1 194 ? -13.195 12.172 -0.148 1 98.31 194 ALA A O 1
ATOM 1513 N N . ASP A 1 195 ? -11.727 13.859 -0.068 1 98 195 ASP A N 1
ATOM 1514 C CA . ASP A 1 195 ? -11.578 13.992 -1.514 1 98 195 ASP A CA 1
ATOM 1515 C C . ASP A 1 195 ? -10.102 13.953 -1.917 1 98 195 ASP A C 1
ATOM 1517 O O . ASP A 1 195 ? -9.227 14.312 -1.128 1 98 195 ASP A O 1
ATOM 1521 N N . PHE A 1 196 ? -9.906 13.508 -3.113 1 97.94 196 PHE A N 1
ATOM 1522 C CA . PHE A 1 196 ? -8.555 13.359 -3.643 1 97.94 196 PHE A CA 1
ATOM 1523 C C . PHE A 1 196 ? -8.445 13.977 -5.035 1 97.94 196 PHE A C 1
ATOM 1525 O O . PHE A 1 196 ? -9.453 14.125 -5.73 1 97.94 196 PHE A O 1
ATOM 1532 N N . TYR A 1 197 ? -7.277 14.383 -5.328 1 96.19 197 TYR A N 1
ATOM 1533 C CA . TYR A 1 197 ? -6.938 14.93 -6.637 1 96.19 197 TYR A CA 1
ATOM 1534 C C . TYR A 1 197 ? -5.551 14.469 -7.074 1 96.19 197 TYR A C 1
ATOM 1536 O O . TYR A 1 197 ? -4.602 14.523 -6.289 1 96.19 197 TYR A O 1
ATOM 1544 N N . THR A 1 198 ? -5.457 13.945 -8.305 1 95.38 198 THR A N 1
ATOM 1545 C CA . THR A 1 198 ? -4.168 13.523 -8.852 1 95.38 198 THR A CA 1
ATOM 1546 C C . THR A 1 198 ? -3.938 14.141 -10.227 1 95.38 198 THR A C 1
ATOM 1548 O O . THR A 1 198 ? -4.82 14.102 -11.086 1 95.38 198 THR A O 1
ATOM 1551 N N . GLU A 1 199 ? -2.824 14.734 -10.367 1 91.75 199 GLU A N 1
ATOM 1552 C CA . GLU A 1 199 ? -2.295 15.195 -11.648 1 91.75 199 GLU A CA 1
ATOM 1553 C C . GLU A 1 199 ? -0.817 14.844 -11.789 1 91.75 199 GLU A C 1
ATOM 1555 O O . GLU A 1 199 ? 0.039 15.477 -11.172 1 91.75 199 GLU A O 1
ATOM 1560 N N . SER A 1 200 ? -0.598 13.867 -12.617 1 88.25 200 SER A N 1
ATOM 1561 C CA . SER A 1 200 ? 0.756 13.336 -12.703 1 88.25 200 SER A CA 1
ATOM 1562 C C . SER A 1 200 ? 1.605 14.133 -13.688 1 88.25 200 SER A C 1
ATOM 1564 O O . SER A 1 200 ? 2.045 13.602 -14.711 1 88.25 200 SER A O 1
ATOM 1566 N N . ILE A 1 201 ? 2.053 15.32 -13.312 1 79.69 201 ILE A N 1
ATOM 1567 C CA . ILE A 1 201 ? 2.783 16.219 -14.211 1 79.69 201 ILE A CA 1
ATOM 1568 C C . ILE A 1 201 ? 4.219 16.375 -13.719 1 79.69 201 ILE A C 1
ATOM 1570 O O . ILE A 1 201 ? 5.059 16.953 -14.414 1 79.69 201 ILE A O 1
ATOM 1574 N N . ILE A 1 202 ? 4.566 15.852 -12.531 1 77.06 202 ILE A N 1
ATOM 1575 C CA . ILE A 1 202 ? 5.902 16.031 -11.977 1 77.06 202 ILE A CA 1
ATOM 1576 C C . ILE A 1 202 ? 6.398 14.711 -11.391 1 77.06 202 ILE A C 1
ATOM 1578 O O . ILE A 1 202 ? 6.93 14.68 -10.273 1 77.06 202 ILE A O 1
ATOM 1582 N N . THR A 1 203 ? 6.242 13.688 -12.148 1 81.56 203 THR A N 1
ATOM 1583 C CA . THR A 1 203 ? 6.578 12.367 -11.617 1 81.56 203 THR A CA 1
ATOM 1584 C C . THR A 1 203 ? 8.094 12.156 -11.625 1 81.56 203 THR A C 1
ATOM 1586 O O . THR A 1 203 ? 8.594 11.234 -10.984 1 81.56 203 THR A O 1
ATOM 1589 N N . ASP A 1 204 ? 8.828 13.055 -12.227 1 82.31 204 ASP A N 1
ATOM 1590 C CA . ASP A 1 204 ? 10.266 12.852 -12.367 1 82.31 204 ASP A CA 1
ATOM 1591 C C . ASP A 1 204 ? 11.047 13.828 -11.492 1 82.31 204 ASP A C 1
ATOM 1593 O O . ASP A 1 204 ? 12.266 13.961 -11.625 1 82.31 204 ASP A O 1
ATOM 1597 N N . THR A 1 205 ? 10.367 14.461 -10.57 1 85 205 THR A N 1
ATOM 1598 C CA . THR A 1 205 ? 11.023 15.492 -9.789 1 85 205 THR A CA 1
ATOM 1599 C C . THR A 1 205 ? 11.688 14.891 -8.547 1 85 205 THR A C 1
ATOM 1601 O O . THR A 1 205 ? 12.586 15.5 -7.961 1 85 205 THR A O 1
ATOM 1604 N N . ALA A 1 206 ? 11.188 13.844 -8.102 1 87.75 206 ALA A N 1
ATOM 1605 C CA . ALA A 1 206 ? 11.805 13.086 -7.016 1 87.75 206 ALA A CA 1
ATOM 1606 C C . ALA A 1 206 ? 11.586 11.586 -7.203 1 87.75 206 ALA A C 1
ATOM 1608 O O . ALA A 1 206 ? 10.477 11.156 -7.535 1 87.75 206 ALA A O 1
ATOM 1609 N N . LEU A 1 207 ? 12.727 10.906 -7.105 1 91.88 207 LEU A N 1
ATOM 1610 C CA . LEU A 1 207 ? 12.672 9.461 -7.309 1 91.88 207 LEU A CA 1
ATOM 1611 C C . LEU A 1 207 ? 13.484 8.734 -6.25 1 91.88 207 LEU A C 1
ATOM 1613 O O . LEU A 1 207 ? 14.609 9.141 -5.938 1 91.88 207 LEU A O 1
ATOM 1617 N N . TYR A 1 208 ? 12.859 7.738 -5.703 1 92.62 208 TYR A N 1
ATOM 1618 C CA . TYR A 1 208 ? 13.633 6.867 -4.828 1 92.62 208 TYR A CA 1
ATOM 1619 C C . TYR A 1 208 ? 13.195 5.414 -4.977 1 92.62 208 TYR A C 1
ATOM 1621 O O . TYR A 1 208 ? 12 5.113 -4.914 1 92.62 208 TYR A O 1
ATOM 1629 N N . PRO A 1 209 ? 14.086 4.508 -5.102 1 93.88 209 PRO A N 1
ATOM 1630 C CA . PRO A 1 209 ? 15.477 4.801 -5.477 1 93.88 209 PRO A CA 1
ATOM 1631 C C . PRO A 1 209 ? 15.586 5.465 -6.848 1 93.88 209 PRO A C 1
ATOM 1633 O O . PRO A 1 209 ? 14.82 5.145 -7.758 1 93.88 209 PRO A O 1
ATOM 1636 N N . ASN A 1 210 ? 16.578 6.281 -6.918 1 93.19 210 ASN A N 1
ATOM 1637 C CA . ASN A 1 210 ? 16.75 6.996 -8.18 1 93.19 210 ASN A CA 1
ATOM 1638 C C . ASN A 1 210 ? 16.859 6.039 -9.359 1 93.19 210 ASN A C 1
ATOM 1640 O O . ASN A 1 210 ? 16.281 6.281 -10.422 1 93.19 210 ASN A O 1
ATOM 1644 N N . VAL A 1 211 ? 17.516 4.949 -9.18 1 93.5 211 VAL A N 1
ATOM 1645 C CA . VAL A 1 211 ? 17.797 4.02 -10.266 1 93.5 211 VAL A CA 1
ATOM 1646 C C . VAL A 1 211 ? 16.719 2.943 -10.328 1 93.5 211 VAL A C 1
ATOM 1648 O O . VAL A 1 211 ? 16.75 2.062 -11.188 1 93.5 211 VAL A O 1
ATOM 1651 N N . GLY A 1 212 ? 15.719 2.965 -9.438 1 94.06 212 GLY A N 1
ATOM 1652 C CA . GLY A 1 212 ? 14.75 1.892 -9.305 1 94.06 212 GLY A CA 1
ATOM 1653 C C . GLY A 1 212 ? 15.242 0.748 -8.438 1 94.06 212 GLY A C 1
ATOM 1654 O O . GLY A 1 212 ? 16.438 0.447 -8.414 1 94.06 212 GLY A O 1
ATOM 1655 N N . HIS A 1 213 ? 14.312 0.148 -7.785 1 93.81 213 HIS A N 1
ATOM 1656 C CA . HIS A 1 213 ? 14.656 -0.951 -6.887 1 93.81 213 HIS A CA 1
ATOM 1657 C C . HIS A 1 213 ? 15.281 -2.113 -7.648 1 93.81 213 HIS A C 1
ATOM 1659 O O . HIS A 1 213 ? 16.156 -2.809 -7.121 1 93.81 213 HIS A O 1
ATOM 1665 N N . SER A 1 214 ? 14.891 -2.256 -8.867 1 93.5 214 SER A N 1
ATOM 1666 C CA . SER A 1 214 ? 15.359 -3.377 -9.68 1 93.5 214 SER A CA 1
ATOM 1667 C C . SER A 1 214 ? 16.844 -3.26 -9.977 1 93.5 214 SER A C 1
ATOM 1669 O O . SER A 1 214 ? 17.484 -4.23 -10.398 1 93.5 214 SER A O 1
ATOM 1671 N N . ARG A 1 215 ? 17.438 -2.07 -9.703 1 93.81 215 ARG A N 1
ATOM 1672 C CA . ARG A 1 215 ? 18.844 -1.86 -10.039 1 93.81 215 ARG A CA 1
ATOM 1673 C C . ARG A 1 215 ? 19.656 -1.485 -8.805 1 93.81 215 ARG A C 1
ATOM 1675 O O . ARG A 1 215 ? 20.812 -1.097 -8.914 1 93.81 215 ARG A O 1
ATOM 1682 N N . MET A 1 216 ? 19.062 -1.612 -7.672 1 92.81 216 MET A N 1
ATOM 1683 C CA . MET A 1 216 ? 19.703 -1.221 -6.422 1 92.81 216 MET A CA 1
ATOM 1684 C C . MET A 1 216 ? 20.891 -2.119 -6.117 1 92.81 216 MET A C 1
ATOM 1686 O O . MET A 1 216 ? 21.844 -1.693 -5.465 1 92.81 216 MET A O 1
ATOM 1690 N N . LEU A 1 217 ? 20.859 -3.32 -6.609 1 91.88 217 LEU A N 1
ATOM 1691 C CA . LEU A 1 217 ? 21.906 -4.277 -6.301 1 91.88 217 LEU A CA 1
ATOM 1692 C C . LEU A 1 217 ? 22.922 -4.355 -7.434 1 91.88 217 LEU A C 1
ATOM 1694 O O . LEU A 1 217 ? 23.812 -5.211 -7.422 1 91.88 217 LEU A O 1
ATOM 1698 N N . ASP A 1 218 ? 22.75 -3.496 -8.406 1 90.5 218 ASP A N 1
ATOM 1699 C CA . ASP A 1 218 ? 23.719 -3.412 -9.5 1 90.5 218 ASP A CA 1
ATOM 1700 C C . ASP A 1 218 ? 25.016 -2.754 -9.031 1 90.5 218 ASP A C 1
ATOM 1702 O O . ASP A 1 218 ? 25.047 -1.546 -8.797 1 90.5 218 ASP A O 1
ATOM 1706 N N . ALA A 1 219 ? 26.062 -3.467 -9 1 88.19 219 ALA A N 1
ATOM 1707 C CA . ALA A 1 219 ? 27.344 -3.018 -8.453 1 88.19 219 ALA A CA 1
ATOM 1708 C C . ALA A 1 219 ? 28 -1.981 -9.367 1 88.19 219 ALA A C 1
ATOM 1710 O O . ALA A 1 219 ? 28.859 -1.226 -8.93 1 88.19 219 ALA A O 1
ATOM 1711 N N . SER A 1 220 ? 27.578 -1.972 -10.602 1 91.31 220 SER A N 1
ATOM 1712 C CA . SER A 1 220 ? 28.156 -1.035 -11.555 1 91.31 220 SER A CA 1
ATOM 1713 C C . SER A 1 220 ? 27.625 0.376 -11.352 1 91.31 220 SER A C 1
ATOM 1715 O O . SER A 1 220 ? 28.172 1.343 -11.875 1 91.31 220 SER A O 1
ATOM 1717 N N . ILE A 1 221 ? 26.594 0.536 -10.57 1 92.5 221 ILE A N 1
ATOM 1718 C CA . ILE A 1 221 ? 25.984 1.837 -10.32 1 92.5 221 ILE A CA 1
ATOM 1719 C C . ILE A 1 221 ? 26.516 2.41 -9.008 1 92.5 221 ILE A C 1
ATOM 1721 O O . ILE A 1 221 ? 26.391 1.785 -7.953 1 92.5 221 ILE A O 1
ATOM 1725 N N . PRO A 1 222 ? 27.047 3.6 -9.086 1 92.06 222 PRO A N 1
ATOM 1726 C CA . PRO A 1 222 ? 27.562 4.215 -7.863 1 92.06 222 PRO A CA 1
ATOM 1727 C C . PRO A 1 222 ? 26.469 4.441 -6.812 1 92.06 222 PRO A C 1
ATOM 1729 O O . PRO A 1 222 ? 25.328 4.719 -7.156 1 92.06 222 PRO A O 1
ATOM 1732 N N . GLU A 1 223 ? 26.875 4.363 -5.582 1 88.31 223 GLU A N 1
ATOM 1733 C CA . GLU A 1 223 ? 25.953 4.547 -4.457 1 88.31 223 GLU A CA 1
ATOM 1734 C C . GLU A 1 223 ? 25.234 5.883 -4.551 1 88.31 223 GLU A C 1
ATOM 1736 O O . GLU A 1 223 ? 24.031 5.973 -4.246 1 88.31 223 GLU A O 1
ATOM 1741 N N . SER A 1 224 ? 25.953 6.906 -4.953 1 89 224 SER A N 1
ATOM 1742 C CA . SER A 1 224 ? 25.375 8.25 -5.027 1 89 224 SER A CA 1
ATOM 1743 C C . SER A 1 224 ? 24.188 8.289 -5.977 1 89 224 SER A C 1
ATOM 1745 O O . SER A 1 224 ? 23.25 9.078 -5.781 1 89 224 SER A O 1
ATOM 1747 N N . GLU A 1 225 ? 24.141 7.348 -6.895 1 91.44 225 GLU A N 1
ATOM 1748 C CA . GLU A 1 225 ? 23.078 7.309 -7.887 1 91.44 225 GLU A CA 1
ATOM 1749 C C . GLU A 1 225 ? 21.891 6.477 -7.395 1 91.44 225 GLU A C 1
ATOM 1751 O O . GLU A 1 225 ? 20.828 6.496 -8 1 91.44 225 GLU A O 1
ATOM 1756 N N . LYS A 1 226 ? 22.109 5.867 -6.281 1 93.12 226 LYS A N 1
ATOM 1757 C CA . LYS A 1 226 ? 21.062 5.012 -5.715 1 93.12 226 LYS A CA 1
ATOM 1758 C C . LYS A 1 226 ? 20.234 5.77 -4.691 1 93.12 226 LYS A C 1
ATOM 1760 O O . LYS A 1 226 ? 19.156 5.309 -4.297 1 93.12 226 LYS A O 1
ATOM 1765 N N . ARG A 1 227 ? 20.734 6.949 -4.324 1 92.44 227 ARG A N 1
ATOM 1766 C CA . ARG A 1 227 ? 20.062 7.785 -3.346 1 92.44 227 ARG A CA 1
ATOM 1767 C C . ARG A 1 227 ? 18.891 8.539 -3.984 1 92.44 227 ARG A C 1
ATOM 1769 O O . ARG A 1 227 ? 18.578 8.328 -5.16 1 92.44 227 ARG A O 1
ATOM 1776 N N . VAL A 1 228 ? 18.188 9.281 -3.158 1 89.94 228 VAL A N 1
ATOM 1777 C CA . VAL A 1 228 ? 17.062 10.07 -3.633 1 89.94 228 VAL A CA 1
ATOM 1778 C C . VAL A 1 228 ? 17.531 11.07 -4.688 1 89.94 228 VAL A C 1
ATOM 1780 O O . VAL A 1 228 ? 18.578 11.703 -4.527 1 89.94 228 VAL A O 1
ATOM 1783 N N . TYR A 1 229 ? 16.781 11.039 -5.75 1 87.56 229 TYR A N 1
ATOM 1784 C CA . TYR A 1 229 ? 16.891 12.109 -6.734 1 87.56 229 TYR A CA 1
ATOM 1785 C C . TYR A 1 229 ? 15.844 13.188 -6.492 1 87.56 229 TYR A C 1
ATOM 1787 O O . TYR A 1 229 ? 14.695 12.883 -6.16 1 87.56 229 TYR A O 1
ATOM 1795 N N . HIS A 1 230 ? 16.25 14.383 -6.52 1 85.81 230 HIS A N 1
ATOM 1796 C CA . HIS A 1 230 ? 15.32 15.5 -6.387 1 85.81 230 HIS A CA 1
ATOM 1797 C C . HIS A 1 230 ? 15.758 16.688 -7.238 1 85.81 230 HIS A C 1
ATOM 1799 O O . HIS A 1 230 ? 16.938 17.031 -7.277 1 85.81 230 HIS A O 1
ATOM 1805 N N . LYS A 1 231 ? 14.82 17.125 -7.941 1 81.25 231 LYS A N 1
ATOM 1806 C CA . LYS A 1 231 ? 15.039 18.391 -8.641 1 81.25 231 LYS A CA 1
ATOM 1807 C C . LYS A 1 231 ? 14.023 19.453 -8.203 1 81.25 231 LYS A C 1
ATOM 1809 O O . LYS A 1 231 ? 12.992 19.109 -7.613 1 81.25 231 LYS A O 1
ATOM 1814 N N . GLU A 1 232 ? 14.398 20.688 -8.43 1 74.19 232 GLU A N 1
ATOM 1815 C CA . GLU A 1 232 ? 13.539 21.781 -8.016 1 74.19 232 GLU A CA 1
ATOM 1816 C C . GLU A 1 232 ? 12.195 21.75 -8.734 1 74.19 232 GLU A C 1
ATOM 1818 O O . GLU A 1 232 ? 12.141 21.453 -9.93 1 74.19 232 GLU A O 1
ATOM 1823 N N . VAL A 1 233 ? 11.141 21.812 -7.852 1 68.56 233 VAL A N 1
ATOM 1824 C CA . VAL A 1 233 ? 9.797 21.828 -8.414 1 68.56 233 VAL A CA 1
ATOM 1825 C C . VAL A 1 233 ? 9.094 23.125 -8.031 1 68.56 233 VAL A C 1
ATOM 1827 O O . VAL A 1 233 ? 9.227 23.609 -6.898 1 68.56 233 VAL A O 1
ATOM 1830 N N . ASP A 1 234 ? 8.438 23.672 -9.047 1 70.62 234 ASP A N 1
ATOM 1831 C CA . ASP A 1 234 ? 7.566 24.797 -8.758 1 70.62 234 ASP A CA 1
ATOM 1832 C C . ASP A 1 234 ? 6.301 24.344 -8.039 1 70.62 234 ASP A C 1
ATOM 1834 O O . ASP A 1 234 ? 5.5 23.578 -8.594 1 70.62 234 ASP A O 1
ATOM 1838 N N . VAL A 1 235 ? 6.203 24.766 -6.727 1 70.88 235 VAL A N 1
ATOM 1839 C CA . VAL A 1 235 ? 5.074 24.312 -5.922 1 70.88 235 VAL A CA 1
ATOM 1840 C C . VAL A 1 235 ? 4.078 25.453 -5.738 1 70.88 235 VAL A C 1
ATOM 1842 O O . VAL A 1 235 ? 3.188 25.375 -4.887 1 70.88 235 VAL A O 1
ATOM 1845 N N . SER A 1 236 ? 4.148 26.484 -6.57 1 73.94 236 SER A N 1
ATOM 1846 C CA . SER A 1 236 ? 3.361 27.688 -6.363 1 73.94 236 SER A CA 1
ATOM 1847 C C . SER A 1 236 ? 1.887 27.453 -6.668 1 73.94 236 SER A C 1
ATOM 1849 O O . SER A 1 236 ? 1.023 28.203 -6.223 1 73.94 236 SER A O 1
ATOM 1851 N N . PHE A 1 237 ? 1.595 26.391 -7.328 1 78.75 237 PHE A N 1
ATOM 1852 C CA . PHE A 1 237 ? 0.212 26.141 -7.723 1 78.75 237 PHE A CA 1
ATOM 1853 C C . PHE A 1 237 ? -0.517 25.328 -6.656 1 78.75 237 PHE A C 1
ATOM 1855 O O . PHE A 1 237 ? -1.743 25.219 -6.688 1 78.75 237 PHE A O 1
ATOM 1862 N N . PHE A 1 238 ? 0.19 24.938 -5.598 1 82.88 238 PHE A N 1
ATOM 1863 C CA . PHE A 1 238 ? -0.402 24.016 -4.629 1 82.88 238 PHE A CA 1
ATOM 1864 C C . PHE A 1 238 ? -1.522 24.703 -3.854 1 82.88 238 PHE A C 1
ATOM 1866 O O . PHE A 1 238 ? -2.566 24.094 -3.6 1 82.88 238 PHE A O 1
ATOM 1873 N N . SER A 1 239 ? -1.287 25.953 -3.543 1 89.56 239 SER A N 1
ATOM 1874 C CA . SER A 1 239 ? -2.229 26.641 -2.666 1 89.56 239 SER A CA 1
ATOM 1875 C C . SER A 1 239 ? -3.586 26.812 -3.344 1 89.56 239 SER A C 1
ATOM 1877 O O . SER A 1 239 ? -4.629 26.656 -2.705 1 89.56 239 SER A O 1
ATOM 1879 N N . ALA A 1 240 ? -3.545 27.047 -4.625 1 91.19 240 ALA A N 1
ATOM 1880 C CA . ALA A 1 240 ? -4.797 27.203 -5.363 1 91.19 240 ALA A CA 1
ATOM 1881 C C . ALA A 1 240 ? -5.531 25.859 -5.488 1 91.19 240 ALA A C 1
ATOM 1883 O O . ALA A 1 240 ? -6.758 25.812 -5.383 1 91.19 240 ALA A O 1
ATOM 1884 N N . LYS A 1 241 ? -4.832 24.844 -5.691 1 92 241 LYS A N 1
ATOM 1885 C CA . LYS A 1 241 ? -5.426 23.516 -5.805 1 92 241 LYS A CA 1
ATOM 1886 C C . LYS A 1 241 ? -5.988 23.047 -4.461 1 92 241 LYS A C 1
ATOM 1888 O O . LYS A 1 241 ? -7.055 22.438 -4.41 1 92 241 LYS A O 1
ATOM 1893 N N . TRP A 1 242 ? -5.262 23.375 -3.4 1 95.56 242 TRP A N 1
ATOM 1894 C CA . TRP A 1 242 ? -5.738 23.047 -2.062 1 95.56 242 TRP A CA 1
ATOM 1895 C C . TRP A 1 242 ? -7.035 23.797 -1.75 1 95.56 242 TRP A C 1
ATOM 1897 O O . TRP A 1 242 ? -7.965 23.219 -1.178 1 95.56 242 TRP A O 1
ATOM 1907 N N . GLN A 1 243 ? -7.027 25.062 -2.133 1 97.12 243 GLN A N 1
ATOM 1908 C CA . GLN A 1 243 ? -8.234 25.859 -1.907 1 97.12 243 GLN A CA 1
ATOM 1909 C C . GLN A 1 243 ? -9.445 25.203 -2.58 1 97.12 243 GLN A C 1
ATOM 1911 O O . GLN A 1 243 ? -10.508 25.078 -1.968 1 97.12 243 GLN A O 1
ATOM 1916 N N . GLY A 1 244 ? -9.25 24.859 -3.832 1 97.19 244 GLY A N 1
ATOM 1917 C CA . GLY A 1 244 ? -10.328 24.219 -4.566 1 97.19 244 GLY A CA 1
ATOM 1918 C C . GLY A 1 244 ? -10.75 22.891 -3.959 1 97.19 244 GLY A C 1
ATOM 1919 O O . GLY A 1 244 ? -11.938 22.609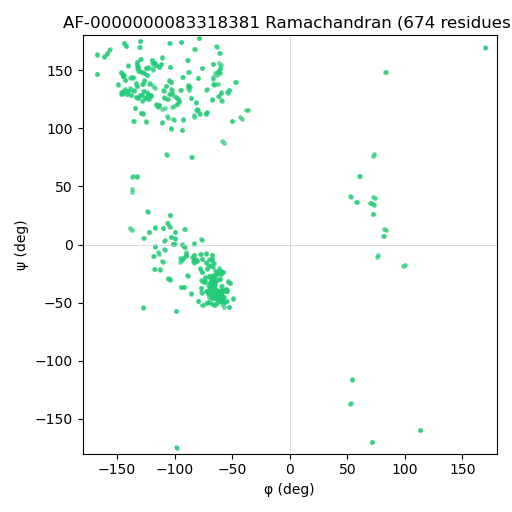 -3.836 1 97.19 244 GLY A O 1
ATOM 1920 N N . LEU A 1 245 ? -9.82 22.078 -3.586 1 97.62 245 LEU A N 1
ATOM 1921 C CA . LEU A 1 245 ? -10.086 20.75 -3.02 1 97.62 245 LEU A CA 1
ATOM 1922 C C . LEU A 1 245 ? -10.828 20.875 -1.694 1 97.62 245 LEU A C 1
ATOM 1924 O O . LEU A 1 245 ? -11.812 20.156 -1.469 1 97.62 245 LEU A O 1
ATOM 1928 N N . ILE A 1 246 ? -10.398 21.781 -0.838 1 98.56 246 ILE A N 1
ATOM 1929 C CA . ILE A 1 246 ? -10.984 21.969 0.486 1 98.56 246 ILE A CA 1
ATOM 1930 C C . ILE A 1 246 ? -12.391 22.531 0.354 1 98.56 246 ILE A C 1
ATOM 1932 O O . ILE A 1 246 ? -13.336 22.031 0.971 1 98.56 246 ILE A O 1
ATOM 1936 N N . THR A 1 247 ? -12.555 23.547 -0.491 1 98.56 247 THR A N 1
ATOM 1937 C CA . THR A 1 247 ? -13.867 24.172 -0.661 1 98.56 247 THR A CA 1
ATOM 1938 C C . THR A 1 247 ? -14.859 23.188 -1.262 1 98.56 247 THR A C 1
ATOM 1940 O O . THR A 1 247 ? -16.031 23.172 -0.872 1 98.56 247 THR A O 1
ATOM 1943 N N . GLY A 1 248 ? -14.398 22.438 -2.225 1 98.25 248 GLY A N 1
ATOM 1944 C CA . GLY A 1 248 ? -15.258 21.406 -2.793 1 98.25 248 GLY A CA 1
ATOM 1945 C C . GLY A 1 248 ? -15.719 20.391 -1.774 1 98.25 248 GLY A C 1
ATOM 1946 O O . GLY A 1 248 ? -16.906 20.047 -1.713 1 98.25 248 GLY A O 1
ATOM 1947 N N . LEU A 1 249 ? -14.812 19.906 -0.961 1 98.31 249 LEU A N 1
ATOM 1948 C CA . LEU A 1 249 ? -15.117 18.938 0.084 1 98.31 249 LEU A CA 1
ATOM 1949 C C . LEU A 1 249 ? -16.125 19.516 1.078 1 98.31 249 LEU A C 1
ATOM 1951 O O . LEU A 1 249 ? -17.109 18.859 1.427 1 98.31 249 LEU A O 1
ATOM 1955 N N . LEU A 1 250 ? -15.875 20.719 1.526 1 98.5 250 LEU A N 1
ATOM 1956 C CA . LEU A 1 250 ? -16.734 21.359 2.518 1 98.5 250 LEU A CA 1
ATOM 1957 C C . LEU A 1 250 ? -18.125 21.609 1.946 1 98.5 250 LEU A C 1
ATOM 1959 O O . LEU A 1 250 ? -19.125 21.391 2.623 1 98.5 250 LEU A O 1
ATOM 1963 N N . SER A 1 251 ? -18.203 21.969 0.684 1 98.31 251 SER A N 1
ATOM 1964 C CA . SER A 1 251 ? -19.484 22.297 0.045 1 98.31 251 SER A CA 1
ATOM 1965 C C . SER A 1 251 ? -20.375 21.062 -0.029 1 98.31 251 SER A C 1
ATOM 1967 O O . SER A 1 251 ? -21.609 21.172 0.071 1 98.31 251 SER A O 1
ATOM 1969 N N . LYS A 1 252 ? -19.797 19.922 -0.209 1 96.56 252 LYS A N 1
ATOM 1970 C CA . LYS A 1 252 ? -20.562 18.672 -0.228 1 96.56 252 LYS A CA 1
ATOM 1971 C C . LYS A 1 252 ? -21.328 18.484 1.076 1 96.56 252 LYS A C 1
ATOM 1973 O O . LYS A 1 252 ? -22.328 17.766 1.111 1 96.56 252 LYS A O 1
ATOM 1978 N N . HIS A 1 253 ? -20.844 19.125 2.104 1 95.38 253 HIS A N 1
ATOM 1979 C CA . HIS A 1 253 ? -21.438 18.906 3.418 1 95.38 253 HIS A CA 1
ATOM 1980 C C . HIS A 1 253 ? -22.047 20.203 3.959 1 95.38 253 HIS A C 1
ATOM 1982 O O . HIS A 1 253 ? -22.25 20.344 5.168 1 95.38 253 HIS A O 1
ATOM 1988 N N . GLY A 1 254 ? -22.234 21.219 3.092 1 97.06 254 GLY A N 1
ATOM 1989 C CA . GLY A 1 254 ? -22.891 22.453 3.445 1 97.06 254 GLY A CA 1
ATOM 1990 C C . GLY A 1 254 ? -22.047 23.344 4.344 1 97.06 254 GLY A C 1
ATOM 1991 O O . GLY A 1 254 ? -22.594 24.109 5.156 1 97.06 254 GLY A O 1
ATOM 1992 N N . LEU A 1 255 ? -20.766 23.219 4.281 1 97.94 255 LEU A N 1
ATOM 1993 C CA . LEU A 1 255 ? -19.844 23.984 5.121 1 97.94 255 LEU A CA 1
ATOM 1994 C C . LEU A 1 255 ? -19.016 24.953 4.281 1 97.94 255 LEU A C 1
ATOM 1996 O O . LEU A 1 255 ? -18.844 24.75 3.076 1 97.94 255 LEU A O 1
ATOM 2000 N N . ALA A 1 256 ? -18.609 26 4.91 1 98.38 256 ALA A N 1
ATOM 2001 C CA . ALA A 1 256 ? -17.625 26.938 4.371 1 98.38 256 ALA A CA 1
ATOM 2002 C C . ALA A 1 256 ? -16.312 26.859 5.141 1 98.38 256 ALA A C 1
ATOM 2004 O O . ALA A 1 256 ? -16.266 26.328 6.258 1 98.38 256 ALA A O 1
ATOM 2005 N N . PRO A 1 257 ? -15.25 27.375 4.5 1 98.44 257 PRO A N 1
ATOM 2006 C CA . PRO A 1 257 ? -13.969 27.344 5.211 1 98.44 257 PRO A CA 1
ATOM 2007 C C . PRO A 1 257 ? -14.039 27.984 6.594 1 98.44 257 PRO A C 1
ATOM 2009 O O . PRO A 1 257 ? -13.391 27.516 7.531 1 98.44 257 PRO A O 1
ATOM 2012 N N . GLY A 1 258 ? -14.844 28.953 6.762 1 98.19 258 GLY A N 1
ATOM 2013 C CA . GLY A 1 258 ? -15 29.641 8.031 1 98.19 258 GLY A CA 1
ATOM 2014 C C . GLY A 1 258 ? -15.609 28.766 9.117 1 98.19 258 GLY A C 1
ATOM 2015 O O . GLY A 1 258 ? -15.492 29.078 10.305 1 98.19 258 GLY A O 1
ATOM 2016 N N . ASP A 1 259 ? -16.266 27.688 8.742 1 98.19 259 ASP A N 1
ATOM 2017 C CA . ASP A 1 259 ? -16.938 26.797 9.68 1 98.19 259 ASP A CA 1
ATOM 2018 C C . ASP A 1 259 ? -15.938 25.797 10.273 1 98.19 259 ASP A C 1
ATOM 2020 O O . ASP A 1 259 ? -16.266 25.094 11.234 1 98.19 259 ASP A O 1
ATOM 2024 N N . VAL A 1 260 ? -14.727 25.75 9.75 1 98.69 260 VAL A N 1
ATOM 2025 C CA . VAL A 1 260 ? -13.703 24.828 10.211 1 98.69 260 VAL A CA 1
ATOM 2026 C C . VAL A 1 260 ? -12.906 25.453 11.344 1 98.69 260 VAL A C 1
ATOM 2028 O O . VAL A 1 260 ? -12.523 26.625 11.273 1 98.69 260 VAL A O 1
ATOM 2031 N N . ASP A 1 261 ? -12.625 24.703 12.375 1 98.75 261 ASP A N 1
ATOM 2032 C CA . ASP A 1 261 ? -11.945 25.219 13.562 1 98.75 261 ASP A CA 1
ATOM 2033 C C . ASP A 1 261 ? -10.43 25.047 13.445 1 98.75 261 ASP A C 1
ATOM 2035 O O . ASP A 1 261 ? -9.664 25.875 13.961 1 98.75 261 ASP A O 1
ATOM 2039 N N . HIS A 1 262 ? -10.031 23.953 12.852 1 98.81 262 HIS A N 1
ATOM 2040 C CA . HIS A 1 262 ? -8.602 23.656 12.75 1 98.81 262 HIS A CA 1
ATOM 2041 C C . HIS A 1 262 ? -8.242 23.156 11.359 1 98.81 262 HIS A C 1
ATOM 2043 O O . HIS A 1 262 ? -9.023 22.438 10.734 1 98.81 262 HIS A O 1
ATOM 2049 N N . PHE A 1 263 ? -7.035 23.547 10.883 1 98.81 263 PHE A N 1
ATOM 2050 C CA . PHE A 1 263 ? -6.449 23.047 9.641 1 98.81 263 PHE A CA 1
ATOM 2051 C C . PHE A 1 263 ? -5.086 22.422 9.898 1 98.81 263 PHE A C 1
ATOM 2053 O O . PHE A 1 263 ? -4.223 23.031 10.531 1 98.81 263 PHE A O 1
ATOM 2060 N N . ILE A 1 264 ? -4.902 21.234 9.508 1 98.69 264 ILE A N 1
ATOM 2061 C CA . ILE A 1 264 ? -3.592 20.594 9.438 1 98.69 264 ILE A CA 1
ATOM 2062 C C . ILE A 1 264 ? -3.203 20.375 7.98 1 98.69 264 ILE A C 1
ATOM 2064 O O . ILE A 1 264 ? -3.732 19.469 7.32 1 98.69 264 ILE A O 1
ATOM 2068 N N . PHE A 1 265 ? -2.303 21.188 7.508 1 97.06 265 PHE A N 1
ATOM 2069 C CA . PHE A 1 265 ? -1.785 21.031 6.152 1 97.06 265 PHE A CA 1
ATOM 2070 C C . PHE A 1 265 ? -0.501 20.203 6.152 1 97.06 265 PHE A C 1
ATOM 2072 O O . PHE A 1 265 ? -0.027 19.781 7.211 1 97.06 265 PHE A O 1
ATOM 2079 N N . SER A 1 266 ? -0.035 19.922 4.891 1 94.75 266 SER A N 1
ATOM 2080 C CA . SER A 1 266 ? 1.324 19.406 4.781 1 94.75 266 SER A CA 1
ATOM 2081 C C . SER A 1 266 ? 2.295 20.219 5.633 1 94.75 266 SER A C 1
ATOM 2083 O O . SER A 1 266 ? 2.215 21.438 5.676 1 94.75 266 SER A O 1
ATOM 2085 N N . GLN A 1 267 ? 3.17 19.562 6.25 1 95.19 267 GLN A N 1
ATOM 2086 C CA . GLN A 1 267 ? 4.109 20.219 7.152 1 95.19 267 GLN A CA 1
ATOM 2087 C C . GLN A 1 267 ? 5.383 20.625 6.418 1 95.19 267 GLN A C 1
ATOM 2089 O O . GLN A 1 267 ? 6.41 20.875 7.051 1 95.19 267 GLN A O 1
ATOM 2094 N N . LEU A 1 268 ? 5.352 20.594 5.109 1 92 268 LEU A N 1
ATOM 2095 C CA . LEU A 1 268 ? 6.535 20.891 4.309 1 92 268 LEU A CA 1
ATOM 2096 C C . LEU A 1 268 ? 6.805 22.391 4.273 1 92 268 LEU A C 1
ATOM 2098 O O . LEU A 1 268 ? 7.914 22.844 4.57 1 92 268 LEU A O 1
ATOM 2102 N N . SER A 1 269 ? 5.824 23.219 3.926 1 93.06 269 SER A N 1
ATOM 2103 C CA . SER A 1 269 ? 6.043 24.641 3.686 1 93.06 269 SER A CA 1
ATOM 2104 C C . SER A 1 269 ? 5.047 25.484 4.469 1 93.06 269 SER A C 1
ATOM 2106 O O . SER A 1 269 ? 3.863 25.531 4.137 1 93.06 269 SER A O 1
ATOM 2108 N N . LEU A 1 270 ? 5.578 26.203 5.402 1 95.19 270 LEU A N 1
ATOM 2109 C CA . LEU A 1 270 ? 4.746 27.125 6.184 1 95.19 270 LEU A CA 1
ATOM 2110 C C . LEU A 1 270 ? 4.18 28.234 5.305 1 95.19 270 LEU A C 1
ATOM 2112 O O . LEU A 1 270 ? 3.02 28.609 5.457 1 95.19 270 LEU A O 1
ATOM 2116 N N . ALA A 1 271 ? 4.977 28.719 4.398 1 93.5 271 ALA A N 1
ATOM 2117 C CA . ALA A 1 271 ? 4.566 29.812 3.523 1 93.5 271 ALA A CA 1
ATOM 2118 C C . ALA A 1 271 ? 3.35 29.406 2.688 1 93.5 271 ALA A C 1
ATOM 2120 O O . ALA A 1 271 ? 2.408 30.188 2.539 1 93.5 271 ALA A O 1
ATOM 2121 N N . GLU A 1 272 ? 3.385 28.188 2.184 1 92.56 272 GLU A N 1
ATOM 2122 C CA . GLU A 1 272 ? 2.268 27.719 1.366 1 92.56 272 GLU A CA 1
ATOM 2123 C C . GLU A 1 272 ? 1.022 27.484 2.215 1 92.56 272 GLU A C 1
ATOM 2125 O O . GLU A 1 272 ? -0.101 27.688 1.749 1 92.56 272 GLU A O 1
ATOM 2130 N N . ASN A 1 273 ? 1.21 27.047 3.416 1 95.75 273 ASN A N 1
ATOM 2131 C CA . ASN A 1 273 ? 0.087 26.891 4.336 1 95.75 273 ASN A CA 1
ATOM 2132 C C . ASN A 1 273 ? -0.615 28.219 4.586 1 95.75 273 ASN A C 1
ATOM 2134 O O . ASN A 1 273 ? -1.841 28.312 4.492 1 95.75 273 ASN A O 1
ATOM 2138 N N . LEU A 1 274 ? 0.197 29.203 4.875 1 96.25 274 LEU A N 1
ATOM 2139 C CA . LEU A 1 274 ? -0.35 30.516 5.168 1 96.25 274 LEU A CA 1
ATOM 2140 C C . LEU A 1 274 ? -1.038 31.109 3.941 1 96.25 274 LEU A C 1
ATOM 2142 O O . LEU A 1 274 ? -2.098 31.734 4.059 1 96.25 274 LEU A O 1
ATOM 2146 N N . LYS A 1 275 ? -0.431 30.906 2.812 1 95.88 275 LYS A N 1
ATOM 2147 C CA . LYS A 1 275 ? -1.056 31.344 1.567 1 95.88 275 LYS A CA 1
ATOM 2148 C C . LYS A 1 275 ? -2.41 30.672 1.363 1 95.88 275 LYS A C 1
ATOM 2150 O O . LYS A 1 275 ? -3.367 31.312 0.924 1 95.88 275 LYS A O 1
ATOM 2155 N N . THR A 1 276 ? -2.521 29.375 1.646 1 96.5 276 THR A N 1
ATOM 2156 C CA . THR A 1 276 ? -3.768 28.641 1.507 1 96.5 276 THR A CA 1
ATOM 2157 C C . THR A 1 276 ? -4.836 29.188 2.449 1 96.5 276 THR A C 1
ATOM 2159 O O . THR A 1 276 ? -5.992 29.359 2.057 1 96.5 276 THR A O 1
ATOM 2162 N N . LEU A 1 277 ? -4.465 29.453 3.676 1 97.81 277 LEU A N 1
ATOM 2163 C CA . LEU A 1 277 ? -5.398 30.016 4.645 1 97.81 277 LEU A CA 1
ATOM 2164 C C . LEU A 1 277 ? -5.918 31.375 4.18 1 97.81 277 LEU A C 1
ATOM 2166 O O . LEU A 1 277 ? -7.109 31.672 4.316 1 97.81 277 LEU A O 1
ATOM 2170 N N . ASP A 1 278 ? -5.039 32.125 3.637 1 97.75 278 ASP A N 1
ATOM 2171 C CA . ASP A 1 278 ? -5.422 33.438 3.092 1 97.75 278 ASP A CA 1
ATOM 2172 C C . ASP A 1 278 ? -6.438 33.281 1.961 1 97.75 278 ASP A C 1
ATOM 2174 O O . ASP A 1 278 ? -7.457 33.969 1.932 1 97.75 278 ASP A O 1
ATOM 2178 N N . LEU A 1 279 ? -6.172 32.344 1.102 1 97.31 279 LEU A N 1
ATOM 2179 C CA . LEU A 1 279 ? -7.062 32.094 -0.025 1 97.31 279 LEU A CA 1
ATOM 2180 C C . LEU A 1 279 ? -8.422 31.609 0.458 1 97.31 279 LEU A C 1
ATOM 2182 O O . LEU A 1 279 ? -9.445 31.891 -0.164 1 97.31 279 LEU A O 1
ATOM 2186 N N . LEU A 1 280 ? -8.406 30.891 1.57 1 98.12 280 LEU A N 1
ATOM 2187 C CA . LEU A 1 280 ? -9.633 30.344 2.135 1 98.12 280 LEU A CA 1
ATOM 2188 C C . LEU A 1 280 ? -10.375 31.391 2.957 1 98.12 280 LEU A C 1
ATOM 2190 O O . LEU A 1 280 ? -11.531 31.203 3.326 1 98.12 280 LEU A O 1
ATOM 2194 N N . GLY A 1 281 ? -9.75 32.5 3.271 1 98.12 281 GLY A N 1
ATOM 2195 C CA . GLY A 1 281 ? -10.328 33.562 4.078 1 98.12 281 GLY A CA 1
ATOM 2196 C C . GLY A 1 281 ? -10.445 33.188 5.547 1 98.12 281 GLY A C 1
ATOM 2197 O O . GLY A 1 281 ? -11.43 33.531 6.203 1 98.12 281 GLY A O 1
ATOM 2198 N N . VAL A 1 282 ? -9.5 32.438 5.996 1 97.94 282 VAL A N 1
ATOM 2199 C CA . VAL A 1 282 ? -9.547 31.953 7.375 1 97.94 282 VAL A CA 1
ATOM 2200 C C . VAL A 1 282 ? -8.328 32.469 8.141 1 97.94 282 VAL A C 1
ATOM 2202 O O . VAL A 1 282 ? -7.273 32.719 7.551 1 97.94 282 VAL A O 1
ATOM 2205 N N . ASP A 1 283 ? -8.5 32.656 9.43 1 97.75 283 ASP A N 1
ATOM 2206 C CA . ASP A 1 283 ? -7.445 33.125 10.32 1 97.75 283 ASP A CA 1
ATOM 2207 C C . ASP A 1 283 ? -6.281 32.125 10.367 1 97.75 283 ASP A C 1
ATOM 2209 O O . ASP A 1 283 ? -6.496 30.922 10.469 1 97.75 283 ASP A O 1
ATOM 2213 N N . ALA A 1 284 ? -5.09 32.656 10.344 1 97.25 284 ALA A N 1
ATOM 2214 C CA . ALA A 1 284 ? -3.881 31.828 10.367 1 97.25 284 ALA A CA 1
ATOM 2215 C C . ALA A 1 284 ? -3.779 31.031 11.672 1 97.25 284 ALA A C 1
ATOM 2217 O O . ALA A 1 284 ? -3.188 29.953 11.703 1 97.25 284 ALA A O 1
ATOM 2218 N N . GLY A 1 285 ? -4.402 31.531 12.703 1 97.5 285 GLY A N 1
ATOM 2219 C CA . GLY A 1 285 ? -4.363 30.875 14.008 1 97.5 285 GLY A CA 1
ATOM 2220 C C . GLY A 1 285 ? -5.098 29.547 14.031 1 97.5 285 GLY A C 1
ATOM 2221 O O . GLY A 1 285 ? -4.922 28.75 14.961 1 97.5 285 GLY A O 1
ATOM 2222 N N . LYS A 1 286 ? -5.812 29.234 12.992 1 98.19 286 LYS A N 1
ATOM 2223 C CA . LYS A 1 286 ? -6.57 28 12.93 1 98.19 286 LYS A CA 1
ATOM 2224 C C . LYS A 1 286 ? -5.691 26.844 12.461 1 98.19 286 LYS A C 1
ATOM 2226 O O . LYS A 1 286 ? -6.074 25.672 12.578 1 98.19 286 LYS A O 1
ATOM 2231 N N . GLN A 1 287 ? -4.5 27.156 11.992 1 98.12 287 GLN A N 1
ATOM 2232 C CA . GLN A 1 287 ? -3.607 26.078 11.555 1 98.12 287 GLN A CA 1
ATOM 2233 C C . GLN A 1 287 ? -2.916 25.422 12.742 1 98.12 287 GLN A C 1
ATOM 2235 O O . GLN A 1 287 ? -2.555 26.094 13.711 1 98.12 287 GLN A O 1
ATOM 2240 N N . ILE A 1 288 ? -2.758 24.203 12.648 1 98.5 288 ILE A N 1
ATOM 2241 C CA . ILE A 1 288 ? -1.878 23.453 13.523 1 98.5 288 ILE A CA 1
ATOM 2242 C C . ILE A 1 288 ? -0.617 23.047 12.766 1 98.5 288 ILE A C 1
ATOM 2244 O O . ILE A 1 288 ? -0.673 22.219 11.852 1 98.5 288 ILE A O 1
ATOM 2248 N N . TYR A 1 289 ? 0.479 23.609 13.086 1 98.19 289 TYR A N 1
ATOM 2249 C CA . TYR A 1 289 ? 1.76 23.406 12.414 1 98.19 289 TYR A CA 1
ATOM 2250 C C . TYR A 1 289 ? 2.838 23 13.406 1 98.19 289 TYR A C 1
ATOM 2252 O O . TYR A 1 289 ? 3.021 23.656 14.438 1 98.19 289 TYR A O 1
ATOM 2260 N N . VAL A 1 290 ? 3.512 21.891 13.133 1 98.44 290 VAL A N 1
ATOM 2261 C CA . VAL A 1 290 ? 4.547 21.406 14.039 1 98.44 290 VAL A CA 1
ATOM 2262 C C . VAL A 1 290 ? 5.848 21.188 13.273 1 98.44 290 VAL A C 1
ATOM 2264 O O . VAL A 1 290 ? 6.828 20.688 13.828 1 98.44 290 VAL A O 1
ATOM 2267 N N . GLY A 1 291 ? 5.84 21.578 12 1 97.88 291 GLY A N 1
ATOM 2268 C CA . GLY A 1 291 ? 7 21.375 11.141 1 97.88 291 GLY A CA 1
ATOM 2269 C C . GLY A 1 291 ? 8.211 22.172 11.594 1 97.88 291 GLY A C 1
ATOM 2270 O O . GLY A 1 291 ? 9.344 21.859 11.219 1 97.88 291 GLY A O 1
ATOM 2271 N N . ASP A 1 292 ? 7.957 23.234 12.336 1 98.12 292 ASP A N 1
ATOM 2272 C CA . ASP A 1 292 ? 9.062 24.016 12.875 1 98.12 292 ASP A CA 1
ATOM 2273 C C . ASP A 1 292 ? 9.844 23.234 13.922 1 98.12 292 ASP A C 1
ATOM 2275 O O . ASP A 1 292 ? 11.062 23.375 14.047 1 98.12 292 ASP A O 1
ATOM 2279 N N . LYS A 1 293 ? 9.18 22.328 14.625 1 98 293 LYS A N 1
ATOM 2280 C CA . LYS A 1 293 ? 9.766 21.578 15.719 1 98 293 LYS A CA 1
ATOM 2281 C C . LYS A 1 293 ? 10.305 20.234 15.242 1 98 293 LYS A C 1
ATOM 2283 O O . LYS A 1 293 ? 11.359 19.781 15.695 1 98 293 LYS A O 1
ATOM 2288 N N . TYR A 1 294 ? 9.578 19.625 14.273 1 98.19 294 TYR A N 1
ATOM 2289 C CA . TYR A 1 294 ? 9.883 18.234 13.984 1 98.19 294 TYR A CA 1
ATOM 2290 C C . TYR A 1 294 ? 10.383 18.078 12.555 1 98.19 294 TYR A C 1
ATOM 2292 O O . TYR A 1 294 ? 10.742 16.969 12.133 1 98.19 294 TYR A O 1
ATOM 2300 N N . GLY A 1 295 ? 10.453 19.141 11.766 1 97.44 295 GLY A N 1
ATOM 2301 C CA . GLY A 1 295 ? 10.781 19.016 10.352 1 97.44 295 GLY A CA 1
ATOM 2302 C C . GLY A 1 295 ? 9.664 18.406 9.531 1 97.44 295 GLY A C 1
ATOM 2303 O O . GLY A 1 295 ? 8.508 18.406 9.953 1 97.44 295 GLY A O 1
ATOM 2304 N N . TYR A 1 296 ? 9.961 18.078 8.305 1 96.38 296 TYR A N 1
ATOM 2305 C CA . TYR A 1 296 ? 8.977 17.453 7.418 1 96.38 296 TYR A CA 1
ATOM 2306 C C . TYR A 1 296 ? 9.07 15.938 7.48 1 96.38 296 TYR A C 1
ATOM 2308 O O . TYR A 1 296 ? 9.953 15.336 6.863 1 96.38 296 TYR A O 1
ATOM 2316 N N . THR A 1 297 ? 8.078 15.305 8.109 1 96.88 297 THR A N 1
ATOM 2317 C CA . THR A 1 297 ? 8.086 13.859 8.281 1 96.88 297 THR A CA 1
ATOM 2318 C C . THR A 1 297 ? 7.117 13.188 7.316 1 96.88 297 THR A C 1
ATOM 2320 O O . THR A 1 297 ? 6.535 12.148 7.633 1 96.88 297 THR A O 1
ATOM 2323 N N . GLY A 1 298 ? 6.836 13.82 6.219 1 94.19 298 GLY A N 1
ATOM 2324 C CA . GLY A 1 298 ? 6.043 13.234 5.148 1 94.19 298 GLY A CA 1
ATOM 2325 C C . GLY A 1 298 ? 4.695 12.719 5.621 1 94.19 298 GLY A C 1
ATOM 2326 O O . GLY A 1 298 ? 3.9 13.477 6.188 1 94.19 298 GLY A O 1
ATOM 2327 N N . VAL A 1 299 ? 4.504 11.438 5.516 1 95.69 299 VAL A N 1
ATOM 2328 C CA . VAL A 1 299 ? 3.232 10.758 5.758 1 95.69 299 VAL A CA 1
ATOM 2329 C C . VAL A 1 299 ? 2.838 10.906 7.223 1 95.69 299 VAL A C 1
ATOM 2331 O O . VAL A 1 299 ? 1.649 10.914 7.555 1 95.69 299 VAL A O 1
ATOM 2334 N N . THR A 1 300 ? 3.785 11.086 8.133 1 97.69 300 THR A N 1
ATOM 2335 C CA . THR A 1 300 ? 3.494 11.109 9.562 1 97.69 300 THR A CA 1
ATOM 2336 C C . THR A 1 300 ? 3.248 12.539 10.039 1 97.69 300 THR A C 1
ATOM 2338 O O . THR A 1 300 ? 2.742 12.75 11.141 1 97.69 300 THR A O 1
ATOM 2341 N N . GLY A 1 301 ? 3.539 13.516 9.227 1 97.56 301 GLY A N 1
ATOM 2342 C CA . GLY A 1 301 ? 3.428 14.914 9.609 1 97.56 301 GLY A CA 1
ATOM 2343 C C . GLY A 1 301 ? 2.066 15.273 10.18 1 97.56 301 GLY A C 1
ATOM 2344 O O . GLY A 1 301 ? 1.969 15.773 11.297 1 97.56 301 GLY A O 1
ATOM 2345 N N . PRO A 1 302 ? 1.031 14.961 9.414 1 98 302 PRO A N 1
ATOM 2346 C CA . PRO A 1 302 ? -0.311 15.258 9.914 1 98 302 PRO A CA 1
ATOM 2347 C C . PRO A 1 302 ? -0.627 14.531 11.219 1 98 302 PRO A C 1
ATOM 2349 O O . PRO A 1 302 ? -1.365 15.055 12.062 1 98 302 PRO A O 1
ATOM 2352 N N . ILE A 1 303 ? -0.069 13.383 11.453 1 98.75 303 ILE A N 1
ATOM 2353 C CA . ILE A 1 303 ? -0.308 12.625 12.68 1 98.75 303 ILE A CA 1
ATOM 2354 C C . ILE A 1 303 ? 0.394 13.305 13.852 1 98.75 303 ILE A C 1
ATOM 2356 O O . ILE A 1 303 ? -0.15 13.367 14.961 1 98.75 303 ILE A O 1
ATOM 2360 N N . PHE A 1 304 ? 1.664 13.812 13.555 1 98.75 304 PHE A N 1
ATOM 2361 C CA . PHE A 1 304 ? 2.383 14.562 14.578 1 98.75 304 PHE A CA 1
ATOM 2362 C C . PHE A 1 304 ? 1.575 15.773 15.023 1 98.75 304 PHE A C 1
ATOM 2364 O O . PHE A 1 304 ? 1.408 16 16.219 1 98.75 304 PHE A O 1
ATOM 2371 N N . ALA A 1 305 ? 1.09 16.5 14.016 1 98.75 305 ALA A N 1
ATOM 2372 C CA . ALA A 1 305 ? 0.305 17.703 14.305 1 98.75 305 ALA A CA 1
ATOM 2373 C C . ALA A 1 305 ? -0.957 17.359 15.094 1 98.75 305 ALA A C 1
ATOM 2375 O O . ALA A 1 305 ? -1.29 18.016 16.078 1 98.75 305 ALA A O 1
ATOM 2376 N N . LEU A 1 306 ? -1.614 16.312 14.68 1 98.69 306 LEU A N 1
ATOM 2377 C CA . LEU A 1 306 ? -2.826 15.859 15.352 1 98.69 306 LEU A CA 1
ATOM 2378 C C . LEU A 1 306 ? -2.527 15.422 16.781 1 98.69 306 LEU A C 1
ATOM 2380 O O . LEU A 1 306 ? -3.26 15.773 17.703 1 98.69 306 LEU A O 1
ATOM 2384 N N . ASN A 1 307 ? -1.485 14.648 16.922 1 98.69 307 ASN A N 1
ATOM 2385 C CA . ASN A 1 307 ? -1.084 14.164 18.234 1 98.69 307 ASN A CA 1
ATOM 2386 C C . ASN A 1 307 ? -0.81 15.312 19.203 1 98.69 307 ASN A C 1
ATOM 2388 O O . ASN A 1 307 ? -1.302 15.312 20.328 1 98.69 307 ASN A O 1
ATOM 2392 N N . GLU A 1 308 ? -0.054 16.281 18.781 1 98.31 308 GLU A N 1
ATOM 2393 C CA . GLU A 1 308 ? 0.265 17.422 19.641 1 98.31 308 GLU A CA 1
ATOM 2394 C C . GLU A 1 308 ? -0.992 18.203 20 1 98.31 308 GLU A C 1
ATOM 2396 O O . GLU A 1 308 ? -1.139 18.672 21.141 1 98.31 308 GLU A O 1
ATOM 2401 N N . ALA A 1 309 ? -1.808 18.391 19.016 1 98.5 309 ALA A N 1
ATOM 2402 C CA . ALA A 1 309 ? -3.025 19.172 19.234 1 98.5 309 ALA A CA 1
ATOM 2403 C C . ALA A 1 309 ? -3.945 18.469 20.234 1 98.5 309 ALA A C 1
ATOM 2405 O O . ALA A 1 309 ? -4.559 19.125 21.078 1 98.5 309 ALA A O 1
ATOM 2406 N N . LEU A 1 310 ? -4.055 17.188 20.125 1 98 310 LEU A N 1
ATOM 2407 C CA . LEU A 1 310 ? -4.895 16.422 21.047 1 98 310 LEU A CA 1
ATOM 2408 C C . LEU A 1 310 ? -4.301 16.406 22.453 1 98 310 LEU A C 1
ATOM 2410 O O . LEU A 1 310 ? -5.02 16.594 23.438 1 98 310 LEU A O 1
ATOM 2414 N N . GLN A 1 311 ? -3.025 16.234 22.578 1 97.44 311 GLN A N 1
ATOM 2415 C CA . GLN A 1 311 ? -2.359 16.156 23.875 1 97.44 311 GLN A CA 1
ATOM 2416 C C . GLN A 1 311 ? -2.375 17.5 24.578 1 97.44 311 GLN A C 1
ATOM 2418 O O . GLN A 1 311 ? -2.455 17.562 25.812 1 97.44 311 GLN A O 1
ATOM 2423 N N . SER A 1 312 ? -2.311 18.578 23.812 1 97.56 312 SER A N 1
ATOM 2424 C CA . SER A 1 312 ? -2.273 19.922 24.406 1 97.56 312 SER A CA 1
ATOM 2425 C C . SER A 1 312 ? -3.674 20.406 24.734 1 97.56 312 SER A C 1
ATOM 2427 O O . SER A 1 312 ? -3.832 21.438 25.391 1 97.56 312 SER A O 1
ATOM 2429 N N . GLY A 1 313 ? -4.738 19.734 24.219 1 97.5 313 GLY A N 1
ATOM 2430 C CA . GLY A 1 313 ? -6.113 20.156 24.438 1 97.5 313 GLY A CA 1
ATOM 2431 C C . GLY A 1 313 ? -6.566 21.25 23.5 1 97.5 313 GLY A C 1
ATOM 2432 O O . GLY A 1 313 ? -7.598 21.891 23.734 1 97.5 313 GLY A O 1
ATOM 2433 N N . ARG A 1 314 ? -5.816 21.484 22.469 1 97.94 314 ARG A N 1
ATOM 2434 C CA . ARG A 1 314 ? -6.172 22.5 21.5 1 97.94 314 ARG A CA 1
ATOM 2435 C C . ARG A 1 314 ? -7.469 22.141 20.781 1 97.94 314 ARG A C 1
ATOM 2437 O O . ARG A 1 314 ? -8.273 23.031 20.453 1 97.94 314 ARG A O 1
ATOM 2444 N N . ILE A 1 315 ? -7.637 20.906 20.453 1 97.94 315 ILE A N 1
ATOM 2445 C CA . ILE A 1 315 ? -8.844 20.422 19.797 1 97.94 315 ILE A CA 1
ATOM 2446 C C . ILE A 1 315 ? -9.891 20.047 20.844 1 97.94 315 ILE A C 1
ATOM 2448 O O . ILE A 1 315 ? -9.586 19.328 21.797 1 97.94 315 ILE A O 1
ATOM 2452 N N . LYS A 1 316 ? -11.109 20.484 20.656 1 96.25 316 LYS A N 1
ATOM 2453 C CA . LYS A 1 316 ? -12.203 20.266 21.594 1 96.25 316 LYS A CA 1
ATOM 2454 C C . LYS A 1 316 ? -13.328 19.453 20.969 1 96.25 316 LYS A C 1
ATOM 2456 O O . LYS A 1 316 ? -13.438 19.391 19.734 1 96.25 316 LYS A O 1
ATOM 2461 N N . PRO A 1 317 ? -14.148 18.766 21.875 1 93.56 317 PRO A N 1
ATOM 2462 C CA . PRO A 1 317 ? -15.336 18.109 21.328 1 93.56 317 PRO A CA 1
ATOM 2463 C C . PRO A 1 317 ? -16.219 19.062 20.516 1 93.56 317 PRO A C 1
ATOM 2465 O O . PRO A 1 317 ? -16.469 20.188 20.953 1 93.56 317 PRO A O 1
ATOM 2468 N N . GLY A 1 318 ? -16.594 18.656 19.312 1 94.12 318 GLY A N 1
ATOM 2469 C CA . GLY A 1 318 ? -17.438 19.469 18.453 1 94.12 318 GLY A CA 1
ATOM 2470 C C . GLY A 1 318 ? -16.656 20.219 17.391 1 94.12 318 GLY A C 1
ATOM 2471 O O . GLY A 1 318 ? -17.234 20.688 16.406 1 94.12 318 GLY A O 1
ATOM 2472 N N . ASP A 1 319 ? -15.344 20.359 17.562 1 97.75 319 ASP A N 1
ATOM 2473 C CA . ASP A 1 319 ? -14.516 21.062 16.578 1 97.75 319 ASP A CA 1
ATOM 2474 C C . ASP A 1 319 ? -14.5 20.312 15.25 1 97.75 319 ASP A C 1
ATOM 2476 O O . ASP A 1 319 ? -14.586 19.078 15.219 1 97.75 319 ASP A O 1
ATOM 2480 N N . LYS A 1 320 ? -14.406 21.094 14.195 1 98.38 320 LYS A N 1
ATOM 2481 C CA . LYS A 1 320 ? -14.203 20.547 12.852 1 98.38 320 LYS A CA 1
ATOM 2482 C C . LYS A 1 320 ? -12.75 20.719 12.414 1 98.38 320 LYS A C 1
ATOM 2484 O O . LYS A 1 320 ? -12.148 21.781 12.609 1 98.38 320 LYS A O 1
ATOM 2489 N N . LEU A 1 321 ? -12.234 19.641 11.883 1 98.75 321 LEU A N 1
ATOM 2490 C CA . LEU A 1 321 ? -10.844 19.594 11.43 1 98.75 321 LEU A CA 1
ATOM 2491 C C . LEU A 1 321 ? -10.773 19.234 9.953 1 98.75 321 LEU A C 1
ATOM 2493 O O . LEU A 1 321 ? -11.422 18.281 9.508 1 98.75 321 LEU A O 1
ATOM 2497 N N . VAL A 1 322 ? -10.055 20.031 9.188 1 98.81 322 VAL A N 1
ATOM 2498 C CA . VAL A 1 322 ? -9.656 19.641 7.836 1 98.81 322 VAL A CA 1
ATOM 2499 C C . VAL A 1 322 ? -8.172 19.297 7.816 1 98.81 322 VAL A C 1
ATOM 2501 O O . VAL A 1 322 ? -7.336 20.062 8.297 1 98.81 322 VAL A O 1
ATOM 2504 N N . ILE A 1 323 ? -7.836 18.156 7.375 1 98.75 323 ILE A N 1
ATOM 2505 C CA . ILE A 1 323 ? -6.461 17.766 7.059 1 98.75 323 ILE A CA 1
ATOM 2506 C C . ILE A 1 323 ? -6.258 17.766 5.547 1 98.75 323 ILE A C 1
ATOM 2508 O O . ILE A 1 323 ? -7.07 17.203 4.809 1 98.75 323 ILE A O 1
ATOM 2512 N N . CYS A 1 324 ? -5.25 18.406 5.066 1 98.06 324 CYS A N 1
ATOM 2513 C CA . CYS A 1 324 ? -4.961 18.5 3.639 1 98.06 324 CYS A CA 1
ATOM 2514 C C . CYS A 1 324 ? -3.463 18.406 3.379 1 98.06 324 CYS A C 1
ATOM 2516 O O . CYS A 1 324 ? -2.664 19.031 4.07 1 98.06 324 CYS A O 1
ATOM 2518 N N . SER A 1 325 ? -3.104 17.578 2.443 1 95.62 325 SER A N 1
ATOM 2519 C CA . SER A 1 325 ? -1.691 17.359 2.145 1 95.62 325 SER A CA 1
ATOM 2520 C C . SER A 1 325 ? -1.467 17.156 0.65 1 95.62 325 SER A C 1
ATOM 2522 O O . SER A 1 325 ? -2.408 17.234 -0.141 1 95.62 325 SER A O 1
ATOM 2524 N N . VAL A 1 326 ? -0.152 17.094 0.333 1 92.19 326 VAL A N 1
ATOM 2525 C CA . VAL A 1 326 ? 0.285 16.906 -1.047 1 92.19 326 VAL A CA 1
ATOM 2526 C C . VAL A 1 326 ? 1.449 15.914 -1.092 1 92.19 326 VAL A C 1
ATOM 2528 O O . VAL A 1 326 ? 2.238 15.836 -0.147 1 92.19 326 VAL A O 1
ATOM 2531 N N . GLY A 1 327 ? 1.446 15.148 -2.105 1 88.31 327 GLY A N 1
ATOM 2532 C CA . GLY A 1 327 ? 2.541 14.219 -2.34 1 88.31 327 GLY A CA 1
ATOM 2533 C C . GLY A 1 327 ? 3.08 14.281 -3.758 1 88.31 327 GLY A C 1
ATOM 2534 O O . GLY A 1 327 ? 2.496 14.938 -4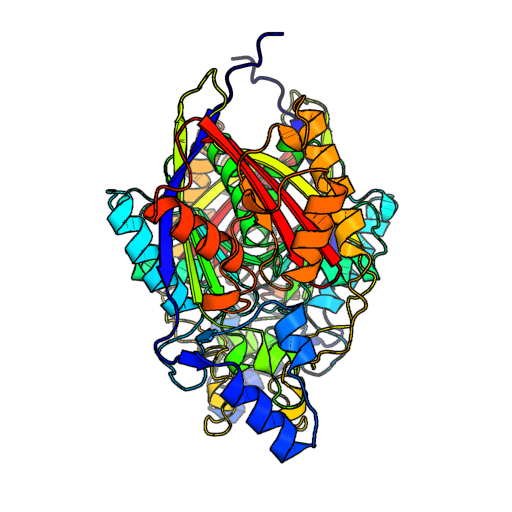.621 1 88.31 327 GLY A O 1
ATOM 2535 N N . LEU A 1 328 ? 4.242 13.578 -3.906 1 82.69 328 LEU A N 1
ATOM 2536 C CA . LEU A 1 328 ? 4.941 13.562 -5.184 1 82.69 328 LEU A CA 1
ATOM 2537 C C . LEU A 1 328 ? 4.055 12.992 -6.285 1 82.69 328 LEU A C 1
ATOM 2539 O O . LEU A 1 328 ? 3.262 12.078 -6.035 1 82.69 328 LEU A O 1
ATOM 2543 N N . GLY A 1 329 ? 4.352 13.414 -7.676 1 77.38 329 GLY A N 1
ATOM 2544 C CA . GLY A 1 329 ? 3.48 13.133 -8.805 1 77.38 329 GLY A CA 1
ATOM 2545 C C . GLY A 1 329 ? 2.256 14.031 -8.852 1 77.38 329 GLY A C 1
ATOM 2546 O O . GLY A 1 329 ? 1.583 14.125 -9.875 1 77.38 329 GLY A O 1
ATOM 2547 N N . TYR A 1 330 ? 2.092 14.695 -7.898 1 84.62 330 TYR A N 1
ATOM 2548 C CA . TYR A 1 330 ? 1.088 15.656 -7.461 1 84.62 330 TYR A CA 1
ATOM 2549 C C . TYR A 1 330 ? -0.213 14.961 -7.086 1 84.62 330 TYR A C 1
ATOM 2551 O O . TYR A 1 330 ? -1.116 14.828 -7.918 1 84.62 330 TYR A O 1
ATOM 2559 N N . VAL A 1 331 ? -0.203 14.406 -6.039 1 92.56 331 VAL A N 1
ATOM 2560 C CA . VAL A 1 331 ? -1.38 13.797 -5.426 1 92.56 331 VAL A CA 1
ATOM 2561 C C . VAL A 1 331 ? -1.81 14.625 -4.211 1 92.56 331 VAL A C 1
ATOM 2563 O O . VAL A 1 331 ? -0.97 15.055 -3.418 1 92.56 331 VAL A O 1
ATOM 2566 N N . MET A 1 332 ? -3.061 14.898 -4.164 1 95.62 332 MET A N 1
ATOM 2567 C CA . MET A 1 332 ? -3.584 15.688 -3.049 1 95.62 332 MET A CA 1
ATOM 2568 C C . MET A 1 332 ? -4.742 14.961 -2.367 1 95.62 332 MET A C 1
ATOM 2570 O O . MET A 1 332 ? -5.41 14.133 -2.984 1 95.62 332 MET A O 1
ATOM 2574 N N . GLY A 1 333 ? -4.848 15.156 -1.141 1 97.38 333 GLY A N 1
ATOM 2575 C CA . GLY A 1 333 ? -5.977 14.664 -0.364 1 97.38 333 GLY A CA 1
ATOM 2576 C C . GLY A 1 333 ? -6.406 15.617 0.731 1 97.38 333 GLY A C 1
ATOM 2577 O O . GLY A 1 333 ? -5.574 16.297 1.336 1 97.38 333 GLY A O 1
ATOM 2578 N N . ALA A 1 334 ? -7.688 15.719 0.934 1 98.56 334 ALA A N 1
ATOM 2579 C CA . ALA A 1 334 ? -8.266 16.469 2.049 1 98.56 334 ALA A CA 1
ATOM 2580 C C . ALA A 1 334 ? -9.352 15.656 2.742 1 98.56 334 ALA A C 1
ATOM 2582 O O . ALA A 1 334 ? -10.133 14.953 2.086 1 98.56 334 ALA A O 1
ATOM 2583 N N . CYS A 1 335 ? -9.375 15.695 4.035 1 98.38 335 CYS A N 1
ATOM 2584 C CA . CYS A 1 335 ? -10.453 15.023 4.746 1 98.38 335 CYS A CA 1
ATOM 2585 C C . CYS A 1 335 ? -11.055 15.938 5.805 1 98.38 335 CYS A C 1
ATOM 2587 O O . CYS A 1 335 ? -10.43 16.906 6.219 1 98.38 335 CYS A O 1
ATOM 2589 N N . LEU A 1 336 ? -12.297 15.711 6.07 1 98.31 336 LEU A N 1
ATOM 2590 C CA . LEU A 1 336 ? -13.078 16.422 7.082 1 98.31 336 LEU A CA 1
ATOM 2591 C C . LEU A 1 336 ? -13.383 15.508 8.266 1 98.31 336 LEU A C 1
ATOM 2593 O O . LEU A 1 336 ? -13.844 14.383 8.078 1 98.31 336 LEU A O 1
ATOM 2597 N N . TYR A 1 337 ? -13.047 15.969 9.438 1 97.81 337 TYR A N 1
ATOM 2598 C CA . TYR A 1 337 ? -13.289 15.242 10.68 1 97.81 337 TYR A CA 1
ATOM 2599 C C . TYR A 1 337 ? -14.023 16.109 11.688 1 97.81 337 TYR A C 1
ATOM 2601 O O . TYR A 1 337 ? -13.711 17.297 11.844 1 97.81 337 TYR A O 1
ATOM 2609 N N . ARG A 1 338 ? -15 15.5 12.367 1 96.38 338 ARG A N 1
ATOM 2610 C CA . ARG A 1 338 ? -15.742 16.188 13.414 1 96.38 338 ARG A CA 1
ATOM 2611 C C . ARG A 1 338 ? -15.516 15.531 14.766 1 96.38 338 ARG A C 1
ATOM 2613 O O . ARG A 1 338 ? -15.859 14.359 14.961 1 96.38 338 ARG A O 1
ATOM 2620 N N . PHE A 1 339 ? -15 16.281 15.656 1 95.19 339 PHE A N 1
ATOM 2621 C CA . PHE A 1 339 ? -14.766 15.766 17 1 95.19 339 PHE A CA 1
ATOM 2622 C C . PHE A 1 339 ? -16.031 15.883 17.859 1 95.19 339 PHE A C 1
ATOM 2624 O O . PHE A 1 339 ? -16.797 16.844 17.719 1 95.19 339 PHE A O 1
ATOM 2631 N N . MET B 1 1 ? -35.531 -14.398 2.271 1 24.53 1 MET B N 1
ATOM 2632 C CA . MET B 1 1 ? -35.156 -13.07 2.748 1 24.53 1 MET B CA 1
ATOM 2633 C C . MET B 1 1 ? -34.562 -12.227 1.615 1 24.53 1 MET B C 1
ATOM 2635 O O . MET B 1 1 ? -33.625 -12.656 0.934 1 24.53 1 MET B O 1
ATOM 2639 N N . LEU B 1 2 ? -35.188 -11.266 1.131 1 30.11 2 LEU B N 1
ATOM 2640 C CA . LEU B 1 2 ? -34.875 -10.477 -0.05 1 30.11 2 LEU B CA 1
ATOM 2641 C C . LEU B 1 2 ? -33.5 -9.836 0.092 1 30.11 2 LEU B C 1
ATOM 2643 O O . LEU B 1 2 ? -33.25 -9.086 1.04 1 30.11 2 LEU B O 1
ATOM 2647 N N . GLN B 1 3 ? -32.469 -10.539 -0.341 1 41.66 3 GLN B N 1
ATOM 2648 C CA . GLN B 1 3 ? -31.156 -9.898 -0.234 1 41.66 3 GLN B CA 1
ATOM 2649 C C . GLN B 1 3 ? -31.172 -8.5 -0.83 1 41.66 3 GLN B C 1
ATOM 2651 O O . GLN B 1 3 ? -31.766 -8.273 -1.891 1 41.66 3 GLN B O 1
ATOM 2656 N N . THR B 1 4 ? -31.156 -7.496 -0.183 1 47.5 4 THR B N 1
ATOM 2657 C CA . THR B 1 4 ? -31.109 -6.109 -0.632 1 47.5 4 THR B CA 1
ATOM 2658 C C . THR B 1 4 ? -30.109 -5.945 -1.775 1 47.5 4 THR B C 1
ATOM 2660 O O . THR B 1 4 ? -28.953 -6.348 -1.657 1 47.5 4 THR B O 1
ATOM 2663 N N . PRO B 1 5 ? -30.766 -5.691 -2.973 1 51.94 5 PRO B N 1
ATOM 2664 C CA . PRO B 1 5 ? -29.891 -5.457 -4.121 1 51.94 5 PRO B CA 1
ATOM 2665 C C . PRO B 1 5 ? -28.641 -4.664 -3.754 1 51.94 5 PRO B C 1
ATOM 2667 O O . PRO B 1 5 ? -28.703 -3.736 -2.943 1 51.94 5 PRO B O 1
ATOM 2670 N N . GLN B 1 6 ? -27.531 -5.34 -3.922 1 66.56 6 GLN B N 1
ATOM 2671 C CA . GLN B 1 6 ? -26.281 -4.645 -3.648 1 66.56 6 GLN B CA 1
ATOM 2672 C C . GLN B 1 6 ? -25.562 -4.277 -4.941 1 66.56 6 GLN B C 1
ATOM 2674 O O . GLN B 1 6 ? -25.672 -4.984 -5.945 1 66.56 6 GLN B O 1
ATOM 2679 N N . LEU B 1 7 ? -25 -3.176 -4.969 1 76.12 7 LEU B N 1
ATOM 2680 C CA . LEU B 1 7 ? -24.172 -2.785 -6.094 1 76.12 7 LEU B CA 1
ATOM 2681 C C . LEU B 1 7 ? -23.109 -3.844 -6.379 1 76.12 7 LEU B C 1
ATOM 2683 O O . LEU B 1 7 ? -22.531 -4.41 -5.449 1 76.12 7 LEU B O 1
ATOM 2687 N N . SER B 1 8 ? -23.047 -4.148 -7.695 1 89.31 8 SER B N 1
ATOM 2688 C CA . SER B 1 8 ? -22.125 -5.219 -8.078 1 89.31 8 SER B CA 1
ATOM 2689 C C . SER B 1 8 ? -20.844 -4.656 -8.68 1 89.31 8 SER B C 1
ATOM 2691 O O . SER B 1 8 ? -20.875 -3.705 -9.461 1 89.31 8 SER B O 1
ATOM 2693 N N . VAL B 1 9 ? -19.688 -5.113 -8.203 1 96.56 9 VAL B N 1
ATOM 2694 C CA . VAL B 1 9 ? -18.406 -4.824 -8.836 1 96.56 9 VAL B CA 1
ATOM 2695 C C . VAL B 1 9 ? -17.938 -6.039 -9.641 1 96.56 9 VAL B C 1
ATOM 2697 O O . VAL B 1 9 ? -17.734 -7.117 -9.086 1 96.56 9 VAL B O 1
ATOM 2700 N N . THR B 1 10 ? -17.781 -5.859 -10.977 1 96.94 10 THR B N 1
ATOM 2701 C CA . THR B 1 10 ? -17.453 -6.977 -11.852 1 96.94 10 THR B CA 1
ATOM 2702 C C . THR B 1 10 ? -16.094 -6.77 -12.516 1 96.94 10 THR B C 1
ATOM 2704 O O . THR B 1 10 ? -15.625 -5.641 -12.625 1 96.94 10 THR B O 1
ATOM 2707 N N . ILE B 1 11 ? -15.492 -7.844 -12.906 1 97.88 11 ILE B N 1
ATOM 2708 C CA . ILE B 1 11 ? -14.273 -7.82 -13.711 1 97.88 11 ILE B CA 1
ATOM 2709 C C . ILE B 1 11 ? -14.625 -7.582 -15.18 1 97.88 11 ILE B C 1
ATOM 2711 O O . ILE B 1 11 ? -15.242 -8.43 -15.82 1 97.88 11 ILE B O 1
ATOM 2715 N N . ARG B 1 12 ? -14.172 -6.5 -15.641 1 97.5 12 ARG B N 1
ATOM 2716 C CA . ARG B 1 12 ? -14.461 -6.137 -17.031 1 97.5 12 ARG B CA 1
ATOM 2717 C C . ARG B 1 12 ? -13.438 -6.758 -17.969 1 97.5 12 ARG B C 1
ATOM 2719 O O . ARG B 1 12 ? -13.789 -7.199 -19.062 1 97.5 12 ARG B O 1
ATOM 2726 N N . SER B 1 13 ? -12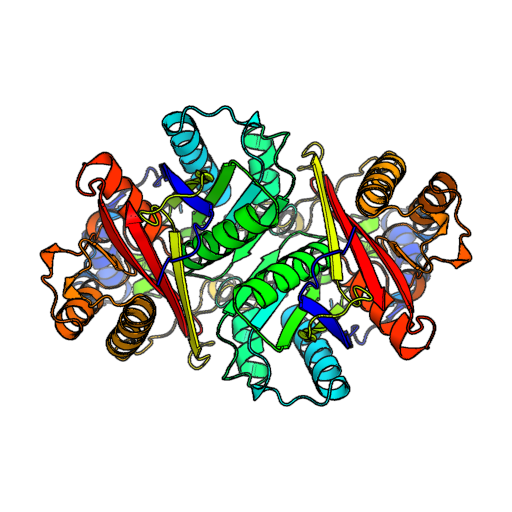.234 -6.715 -17.578 1 98.56 13 SER B N 1
ATOM 2727 C CA . SER B 1 13 ? -11.164 -7.297 -18.375 1 98.56 13 SER B CA 1
ATOM 2728 C C . SER B 1 13 ? -9.938 -7.586 -17.516 1 98.56 13 SER B C 1
ATOM 2730 O O . SER B 1 13 ? -9.852 -7.133 -16.375 1 98.56 13 SER B O 1
ATOM 2732 N N . THR B 1 14 ? -9.062 -8.391 -18.062 1 98.81 14 THR B N 1
ATOM 2733 C CA . THR B 1 14 ? -7.773 -8.688 -17.438 1 98.81 14 THR B CA 1
ATOM 2734 C C . THR B 1 14 ? -6.645 -8.555 -18.469 1 98.81 14 THR B C 1
ATOM 2736 O O . THR B 1 14 ? -6.891 -8.539 -19.672 1 98.81 14 THR B O 1
ATOM 2739 N N . GLY B 1 15 ? -5.418 -8.328 -17.938 1 98.88 15 GLY B N 1
ATOM 2740 C CA . GLY B 1 15 ? -4.191 -8.336 -18.719 1 98.88 15 GLY B CA 1
ATOM 2741 C C . GLY B 1 15 ? -3.029 -8.984 -18 1 98.88 15 GLY B C 1
ATOM 2742 O O . GLY B 1 15 ? -3.039 -9.094 -16.766 1 98.88 15 GLY B O 1
ATOM 2743 N N . MET B 1 16 ? -2.109 -9.492 -18.812 1 98.56 16 MET B N 1
ATOM 2744 C CA . MET B 1 16 ? -0.925 -10.141 -18.266 1 98.56 16 MET B CA 1
ATOM 2745 C C . MET B 1 16 ? 0.3 -9.875 -19.125 1 98.56 16 MET B C 1
ATOM 2747 O O . MET B 1 16 ? 0.18 -9.711 -20.344 1 98.56 16 MET B O 1
ATOM 2751 N N . TYR B 1 17 ? 1.449 -9.766 -18.453 1 98.75 17 TYR B N 1
ATOM 2752 C CA . TYR B 1 17 ? 2.744 -9.672 -19.109 1 98.75 17 TYR B CA 1
ATOM 2753 C C . TYR B 1 17 ? 3.785 -10.531 -18.406 1 98.75 17 TYR B C 1
ATOM 2755 O O . TYR B 1 17 ? 3.871 -10.539 -17.172 1 98.75 17 TYR B O 1
ATOM 2763 N N . HIS B 1 18 ? 4.453 -11.328 -19.125 1 98.38 18 HIS B N 1
ATOM 2764 C CA . HIS B 1 18 ? 5.629 -12.023 -18.625 1 98.38 18 HIS B CA 1
ATOM 2765 C C . HIS B 1 18 ? 6.887 -11.594 -19.375 1 98.38 18 HIS B C 1
ATOM 2767 O O . HIS B 1 18 ? 6.82 -11.227 -20.547 1 98.38 18 HIS B O 1
ATOM 2773 N N . PRO B 1 19 ? 8.047 -11.719 -18.703 1 98.38 19 PRO B N 1
ATOM 2774 C CA . PRO B 1 19 ? 9.305 -11.328 -19.344 1 98.38 19 PRO B CA 1
ATOM 2775 C C . PRO B 1 19 ? 9.602 -12.125 -20.609 1 98.38 19 PRO B C 1
ATOM 2777 O O . PRO B 1 19 ? 9.016 -13.188 -20.828 1 98.38 19 PRO B O 1
ATOM 2780 N N . GLN B 1 20 ? 10.523 -11.602 -21.359 1 97.44 20 GLN B N 1
ATOM 2781 C CA . GLN B 1 20 ? 10.883 -12.211 -22.641 1 97.44 20 GLN B CA 1
ATOM 2782 C C . GLN B 1 20 ? 11.703 -13.477 -22.438 1 97.44 20 GLN B C 1
ATOM 2784 O O . GLN B 1 20 ? 11.578 -14.438 -23.203 1 97.44 20 GLN B O 1
ATOM 2789 N N . GLU B 1 21 ? 12.484 -13.547 -21.422 1 97.62 21 GLU B N 1
ATOM 2790 C CA . GLU B 1 21 ? 13.406 -14.672 -21.234 1 97.62 21 GLU B CA 1
ATOM 2791 C C . GLU B 1 21 ? 12.711 -15.836 -20.531 1 97.62 21 GLU B C 1
ATOM 2793 O O . GLU B 1 21 ? 12.219 -15.688 -19.406 1 97.62 21 GLU B O 1
ATOM 2798 N N . ARG B 1 22 ? 12.766 -16.984 -21.125 1 97.88 22 ARG B N 1
ATOM 2799 C CA . ARG B 1 22 ? 12.148 -18.203 -20.625 1 97.88 22 ARG B CA 1
ATOM 2800 C C . ARG B 1 22 ? 13.195 -19.172 -20.094 1 97.88 22 ARG B C 1
ATOM 2802 O O . ARG B 1 22 ? 14.258 -19.344 -20.703 1 97.88 22 ARG B O 1
ATOM 2809 N N . PHE B 1 23 ? 12.914 -19.781 -18.938 1 97.56 23 PHE B N 1
ATOM 2810 C CA . PHE B 1 23 ? 13.781 -20.781 -18.344 1 97.56 23 PHE B CA 1
ATOM 2811 C C . PHE B 1 23 ? 13.008 -22.062 -18.047 1 97.56 23 PHE B C 1
ATOM 2813 O O . PHE B 1 23 ? 11.859 -22 -17.594 1 97.56 23 PHE B O 1
ATOM 2820 N N . ASP B 1 24 ? 13.609 -23.172 -18.25 1 97.62 24 ASP B N 1
ATOM 2821 C CA . ASP B 1 24 ? 13.016 -24.453 -17.891 1 97.62 24 ASP B CA 1
ATOM 2822 C C . ASP B 1 24 ? 13.664 -25.016 -16.625 1 97.62 24 ASP B C 1
ATOM 2824 O O . ASP B 1 24 ? 14.617 -24.438 -16.094 1 97.62 24 ASP B O 1
ATOM 2828 N N . ASN B 1 25 ? 13.094 -26.094 -16.156 1 97.88 25 ASN B N 1
ATOM 2829 C CA . ASN B 1 25 ? 13.594 -26.703 -14.93 1 97.88 25 ASN B CA 1
ATOM 2830 C C . ASN B 1 25 ? 15.055 -27.109 -15.07 1 97.88 25 ASN B C 1
ATOM 2832 O O . ASN B 1 25 ? 15.82 -27.062 -14.102 1 97.88 25 ASN B O 1
ATOM 2836 N N . GLU B 1 26 ? 15.398 -27.547 -16.234 1 97.75 26 GLU B N 1
ATOM 2837 C CA . GLU B 1 26 ? 16.734 -28.078 -16.469 1 97.75 26 GLU B CA 1
ATOM 2838 C C . GLU B 1 26 ? 17.812 -27.031 -16.156 1 97.75 26 GLU B C 1
ATOM 2840 O O . GLU B 1 26 ? 18.859 -27.375 -15.617 1 97.75 26 GLU B O 1
ATOM 2845 N N . TYR B 1 27 ? 17.547 -25.875 -16.5 1 97 27 TYR B N 1
ATOM 2846 C CA . TYR B 1 27 ? 18.484 -24.797 -16.203 1 97 27 TYR B CA 1
ATOM 2847 C C . TYR B 1 27 ? 18.812 -24.75 -14.711 1 97 27 TYR B C 1
ATOM 2849 O O . TYR B 1 27 ? 19.984 -24.703 -14.328 1 97 27 TYR B O 1
ATOM 2857 N N . PHE B 1 28 ? 17.891 -24.781 -13.883 1 97 28 PHE B N 1
ATOM 2858 C CA . PHE B 1 28 ? 18.062 -24.609 -12.445 1 97 28 PHE B CA 1
ATOM 2859 C C . PHE B 1 28 ? 18.609 -25.891 -11.812 1 97 28 PHE B C 1
ATOM 2861 O O . PHE B 1 28 ? 19.422 -25.828 -10.891 1 97 28 PHE B O 1
ATOM 2868 N N . ILE B 1 29 ? 18.094 -27.031 -12.273 1 97.38 29 ILE B N 1
ATOM 2869 C CA . ILE B 1 29 ? 18.594 -28.312 -11.766 1 97.38 29 ILE B CA 1
ATOM 2870 C C . ILE B 1 29 ? 20.094 -28.406 -12.016 1 97.38 29 ILE B C 1
ATOM 2872 O O . ILE B 1 29 ? 20.859 -28.719 -11.102 1 97.38 29 ILE B O 1
ATOM 2876 N N . ASN B 1 30 ? 20.516 -28.062 -13.242 1 97.62 30 ASN B N 1
ATOM 2877 C CA . ASN B 1 30 ? 21.938 -28.094 -13.57 1 97.62 30 ASN B CA 1
ATOM 2878 C C . ASN B 1 30 ? 22.734 -27.078 -12.75 1 97.62 30 ASN B C 1
ATOM 2880 O O . ASN B 1 30 ? 23.844 -27.359 -12.305 1 97.62 30 ASN B O 1
ATOM 2884 N N . PHE B 1 31 ? 22.219 -25.938 -12.539 1 96.5 31 PHE B N 1
ATOM 2885 C CA . PHE B 1 31 ? 22.859 -24.875 -11.781 1 96.5 31 PHE B CA 1
ATOM 2886 C C . PHE B 1 31 ? 23.203 -25.359 -10.367 1 96.5 31 PHE B C 1
ATOM 2888 O O . PHE B 1 31 ? 24.344 -25.25 -9.922 1 96.5 31 PHE B O 1
ATOM 2895 N N . PHE B 1 32 ? 22.203 -25.875 -9.68 1 96 32 PHE B N 1
ATOM 2896 C CA . PHE B 1 32 ? 22.375 -26.266 -8.289 1 96 32 PHE B CA 1
ATOM 2897 C C . PHE B 1 32 ? 23.203 -27.547 -8.18 1 96 32 PHE B C 1
ATOM 2899 O O . PHE B 1 32 ? 23.969 -27.719 -7.23 1 96 32 PHE B O 1
ATOM 2906 N N . MET B 1 33 ? 23.094 -28.422 -9.172 1 96.62 33 MET B N 1
ATOM 2907 C CA . MET B 1 33 ? 23.922 -29.625 -9.203 1 96.62 33 MET B CA 1
ATOM 2908 C C . MET B 1 33 ? 25.406 -29.25 -9.352 1 96.62 33 MET B C 1
ATOM 2910 O O . MET B 1 33 ? 26.25 -29.781 -8.641 1 96.62 33 MET B O 1
ATOM 2914 N N . GLU B 1 34 ? 25.656 -28.375 -10.242 1 96.88 34 GLU B N 1
ATOM 2915 C CA . GLU B 1 34 ? 27.031 -27.953 -10.516 1 96.88 34 GLU B CA 1
ATOM 2916 C C . GLU B 1 34 ? 27.609 -27.156 -9.352 1 96.88 34 GLU B C 1
ATOM 2918 O O . GLU B 1 34 ? 28.797 -27.312 -9.016 1 96.88 34 GLU B O 1
ATOM 2923 N N . ARG B 1 35 ? 26.844 -26.344 -8.844 1 93.5 35 ARG B N 1
ATOM 2924 C CA . ARG B 1 35 ? 27.328 -25.453 -7.801 1 93.5 35 ARG B CA 1
ATOM 2925 C C . ARG B 1 35 ? 27.562 -26.203 -6.5 1 93.5 35 ARG B C 1
ATOM 2927 O O . ARG B 1 35 ? 28.609 -26.047 -5.867 1 93.5 35 ARG B O 1
ATOM 2934 N N . ASP B 1 36 ? 26.578 -27.016 -5.992 1 92.44 36 ASP B N 1
ATOM 2935 C CA . ASP B 1 36 ? 26.703 -27.609 -4.656 1 92.44 36 ASP B CA 1
ATOM 2936 C C . ASP B 1 36 ? 26.234 -29.062 -4.652 1 92.44 36 ASP B C 1
ATOM 2938 O O . ASP B 1 36 ? 25.922 -29.609 -3.594 1 92.44 36 ASP B O 1
ATOM 2942 N N . ASN B 1 37 ? 26.062 -29.672 -5.723 1 95.38 37 ASN B N 1
ATOM 2943 C CA . ASN B 1 37 ? 25.578 -31.047 -5.836 1 95.38 37 ASN B CA 1
ATOM 2944 C C . ASN B 1 37 ? 24.203 -31.219 -5.188 1 95.38 37 ASN B C 1
ATOM 2946 O O . ASN B 1 37 ? 23.953 -32.219 -4.508 1 95.38 37 ASN B O 1
ATOM 2950 N N . ASN B 1 38 ? 23.422 -30.219 -5.332 1 95.06 38 ASN B N 1
ATOM 2951 C CA . ASN B 1 38 ? 22.062 -30.188 -4.777 1 95.06 38 ASN B CA 1
ATOM 2952 C C . ASN B 1 38 ? 21.016 -30.484 -5.84 1 95.06 38 ASN B C 1
ATOM 2954 O O . ASN B 1 38 ? 20.703 -29.625 -6.668 1 95.06 38 ASN B O 1
ATOM 2958 N N . ASP B 1 39 ? 20.422 -31.688 -5.77 1 96.5 39 ASP B N 1
ATOM 2959 C CA . ASP B 1 39 ? 19.375 -32.094 -6.703 1 96.5 39 ASP B CA 1
ATOM 2960 C C . ASP B 1 39 ? 18.016 -31.547 -6.258 1 96.5 39 ASP B C 1
ATOM 2962 O O . ASP B 1 39 ? 17.406 -32.062 -5.328 1 96.5 39 ASP B O 1
ATOM 2966 N N . ILE B 1 40 ? 17.531 -30.547 -7.078 1 95.5 40 ILE B N 1
ATOM 2967 C CA . ILE B 1 40 ? 16.297 -29.891 -6.66 1 95.5 40 ILE B CA 1
ATOM 2968 C C . ILE B 1 40 ? 15.125 -30.406 -7.5 1 95.5 40 ILE B C 1
ATOM 2970 O O . ILE B 1 40 ? 14.07 -29.766 -7.562 1 95.5 40 ILE B O 1
ATOM 2974 N N . THR B 1 41 ? 15.266 -31.5 -8.203 1 96.88 41 THR B N 1
ATOM 2975 C CA . THR B 1 41 ? 14.242 -32.062 -9.07 1 96.88 41 THR B CA 1
ATOM 2976 C C . THR B 1 41 ? 12.953 -32.312 -8.297 1 96.88 41 THR B C 1
ATOM 2978 O O . THR B 1 41 ? 11.867 -31.938 -8.742 1 96.88 41 THR B O 1
ATOM 2981 N N . ARG B 1 42 ? 13.023 -32.938 -7.18 1 95.31 42 ARG B N 1
ATOM 2982 C CA . ARG B 1 42 ? 11.852 -33.281 -6.387 1 95.31 42 ARG B CA 1
ATOM 2983 C C . ARG B 1 42 ? 11.148 -32.031 -5.867 1 95.31 42 ARG B C 1
ATOM 2985 O O . ARG B 1 42 ? 9.93 -32 -5.742 1 95.31 42 ARG B O 1
ATOM 2992 N N . LEU B 1 43 ? 11.953 -31.031 -5.551 1 93.31 43 LEU B N 1
ATOM 2993 C CA . LEU B 1 43 ? 11.398 -29.75 -5.125 1 93.31 43 LEU B CA 1
ATOM 2994 C C . LEU B 1 43 ? 10.523 -29.141 -6.219 1 93.31 43 LEU B C 1
ATOM 2996 O O . LEU B 1 43 ? 9.383 -28.75 -5.961 1 93.31 43 LEU B O 1
ATOM 3000 N N . LEU B 1 44 ? 11 -29.125 -7.402 1 95.81 44 LEU B N 1
ATOM 3001 C CA . LEU B 1 44 ? 10.281 -28.516 -8.516 1 95.81 44 LEU B CA 1
ATOM 3002 C C . LEU B 1 44 ? 9.047 -29.328 -8.875 1 95.81 44 LEU B C 1
ATOM 3004 O O . LEU B 1 44 ? 8.016 -28.781 -9.258 1 95.81 44 LEU B O 1
ATOM 3008 N N . GLU B 1 45 ? 9.195 -30.656 -8.742 1 95.25 45 GLU B N 1
ATOM 3009 C CA . GLU B 1 45 ? 8.039 -31.516 -8.953 1 95.25 45 GLU B CA 1
ATOM 3010 C C . GLU B 1 45 ? 6.953 -31.25 -7.922 1 95.25 45 GLU B C 1
ATOM 3012 O O . GLU B 1 45 ? 5.773 -31.156 -8.266 1 95.25 45 GLU B O 1
ATOM 3017 N N . HIS B 1 46 ? 7.34 -31.156 -6.711 1 93 46 HIS B N 1
ATOM 3018 C CA . HIS B 1 46 ? 6.406 -30.875 -5.625 1 93 46 HIS B CA 1
ATOM 3019 C C . HIS B 1 46 ? 5.707 -29.547 -5.836 1 93 46 HIS B C 1
ATOM 3021 O O . HIS B 1 46 ? 4.5 -29.422 -5.605 1 93 46 HIS B O 1
ATOM 3027 N N . LEU B 1 47 ? 6.441 -28.547 -6.301 1 94.38 47 LEU B N 1
ATOM 3028 C CA . LEU B 1 47 ? 5.922 -27.203 -6.496 1 94.38 47 LEU B CA 1
ATOM 3029 C C . LEU B 1 47 ? 5.141 -27.109 -7.805 1 94.38 47 LEU B C 1
ATOM 3031 O O . LEU B 1 47 ? 4.383 -26.156 -8.016 1 94.38 47 LEU B O 1
ATOM 3035 N N . GLY B 1 48 ? 5.289 -28.078 -8.641 1 96.81 48 GLY B N 1
ATOM 3036 C CA . GLY B 1 48 ? 4.574 -28.094 -9.906 1 96.81 48 GLY B CA 1
ATOM 3037 C C . GLY B 1 48 ? 5.105 -27.078 -10.898 1 96.81 48 GLY B C 1
ATOM 3038 O O . GLY B 1 48 ? 4.328 -26.406 -11.586 1 96.81 48 GLY B O 1
ATOM 3039 N N . LYS B 1 49 ? 6.457 -26.953 -10.953 1 97.19 49 LYS B N 1
ATOM 3040 C CA . LYS B 1 49 ? 7.07 -26 -11.859 1 97.19 49 LYS B CA 1
ATOM 3041 C C . LYS B 1 49 ? 7.641 -26.688 -13.094 1 97.19 49 LYS B C 1
ATOM 3043 O O . LYS B 1 49 ? 8.195 -27.781 -13 1 97.19 49 LYS B O 1
ATOM 3048 N N . GLU B 1 50 ? 7.473 -26.062 -14.273 1 97.94 50 GLU B N 1
ATOM 3049 C CA . GLU B 1 50 ? 8.07 -26.562 -15.508 1 97.94 50 GLU B CA 1
ATOM 3050 C C . GLU B 1 50 ? 8.875 -25.469 -16.219 1 97.94 50 GLU B C 1
ATOM 3052 O O . GLU B 1 50 ? 10.047 -25.656 -16.531 1 97.94 50 GLU B O 1
ATOM 3057 N N . THR B 1 51 ? 8.234 -24.344 -16.469 1 98.06 51 THR B N 1
ATOM 3058 C CA . THR B 1 51 ? 8.875 -23.188 -17.078 1 98.06 51 THR B CA 1
ATOM 3059 C C . THR B 1 51 ? 8.578 -21.922 -16.266 1 98.06 51 THR B C 1
ATOM 3061 O O . THR B 1 51 ? 7.707 -21.922 -15.398 1 98.06 51 THR B O 1
ATOM 3064 N N . ARG B 1 52 ? 9.398 -20.953 -16.469 1 97.5 52 ARG B N 1
ATOM 3065 C CA . ARG B 1 52 ? 9.133 -19.625 -15.906 1 97.5 52 ARG B CA 1
ATOM 3066 C C . ARG B 1 52 ? 9.859 -18.547 -16.703 1 97.5 52 ARG B C 1
ATOM 3068 O O . ARG B 1 52 ? 10.703 -18.859 -17.547 1 97.5 52 ARG B O 1
ATOM 3075 N N . TYR B 1 53 ? 9.492 -17.328 -16.438 1 98.38 53 TYR B N 1
ATOM 3076 C CA . TYR B 1 53 ? 10.031 -16.172 -17.125 1 98.38 53 TYR B CA 1
ATOM 3077 C C . TYR B 1 53 ? 10.648 -15.18 -16.141 1 98.38 53 TYR B C 1
ATOM 3079 O O . TYR B 1 53 ? 10.047 -14.852 -15.125 1 98.38 53 TYR B O 1
ATOM 3087 N N . LEU B 1 54 ? 11.891 -14.805 -16.453 1 97.75 54 LEU B N 1
ATOM 3088 C CA . LEU B 1 54 ? 12.633 -13.953 -15.531 1 97.75 54 LEU B CA 1
ATOM 3089 C C . LEU B 1 54 ? 13.102 -12.688 -16.234 1 97.75 54 LEU B C 1
ATOM 3091 O O . LEU B 1 54 ? 13.438 -12.711 -17.422 1 97.75 54 LEU B O 1
ATOM 3095 N N . SER B 1 55 ? 13.133 -11.578 -15.469 1 96.62 55 SER B N 1
ATOM 3096 C CA . SER B 1 55 ? 13.5 -10.273 -16.016 1 96.62 55 SER B CA 1
ATOM 3097 C C . SER B 1 55 ? 14.922 -9.891 -15.633 1 96.62 55 SER B C 1
ATOM 3099 O O . SER B 1 55 ? 15.367 -8.781 -15.914 1 96.62 55 SER B O 1
ATOM 3101 N N . ARG B 1 56 ? 15.648 -10.742 -15.023 1 90.38 56 ARG B N 1
ATOM 3102 C CA . ARG B 1 56 ? 16.906 -10.406 -14.359 1 90.38 56 ARG B CA 1
ATOM 3103 C C . ARG B 1 56 ? 17.922 -9.852 -15.359 1 90.38 56 ARG B C 1
ATOM 3105 O O . ARG B 1 56 ? 18.797 -9.07 -14.984 1 90.38 56 ARG B O 1
ATOM 3112 N N . ASN B 1 57 ? 17.734 -10.117 -16.625 1 89.69 57 ASN B N 1
ATOM 3113 C CA . ASN B 1 57 ? 18.75 -9.688 -17.594 1 89.69 57 ASN B CA 1
ATOM 3114 C C . ASN B 1 57 ? 18.234 -8.539 -18.453 1 89.69 57 ASN B C 1
ATOM 3116 O O . ASN B 1 57 ? 18.922 -8.109 -19.391 1 89.69 57 ASN B O 1
ATOM 3120 N N . ASN B 1 58 ? 17.078 -8.062 -18.203 1 92.62 58 ASN B N 1
ATOM 3121 C CA . ASN B 1 58 ? 16.484 -6.984 -18.984 1 92.62 58 ASN B CA 1
ATOM 3122 C C . ASN B 1 58 ? 16.062 -5.809 -18.094 1 92.62 58 ASN B C 1
ATOM 3124 O O . ASN B 1 58 ? 15.008 -5.84 -17.469 1 92.62 58 ASN B O 1
ATOM 3128 N N . PRO B 1 59 ? 16.812 -4.742 -18.141 1 88.94 59 PRO B N 1
ATOM 3129 C CA . PRO B 1 59 ? 16.516 -3.604 -17.266 1 88.94 59 PRO B CA 1
ATOM 3130 C C . PRO B 1 59 ? 15.18 -2.932 -17.609 1 88.94 59 PRO B C 1
ATOM 3132 O O . PRO 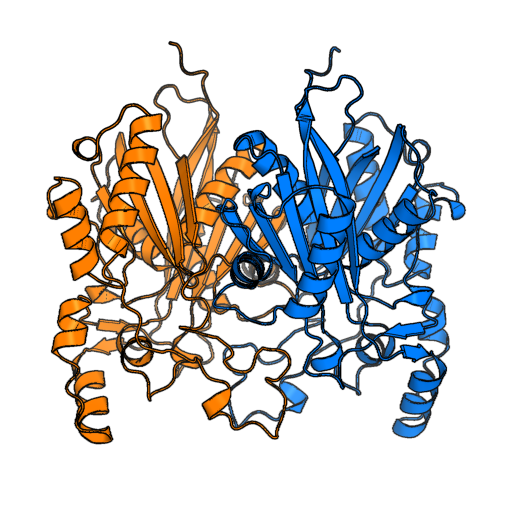B 1 59 ? 14.617 -2.207 -16.781 1 88.94 59 PRO B O 1
ATOM 3135 N N . ASP B 1 60 ? 14.664 -3.209 -18.766 1 92.88 60 ASP B N 1
ATOM 3136 C CA . ASP B 1 60 ? 13.422 -2.578 -19.203 1 92.88 60 ASP B CA 1
ATOM 3137 C C . ASP B 1 60 ? 12.211 -3.314 -18.625 1 92.88 60 ASP B C 1
ATOM 3139 O O . ASP B 1 60 ? 11.086 -2.797 -18.672 1 92.88 60 ASP B O 1
ATOM 3143 N N . GLU B 1 61 ? 12.477 -4.48 -18.156 1 97.31 61 GLU B N 1
ATOM 3144 C CA . GLU B 1 61 ? 11.414 -5.246 -17.516 1 97.31 61 GLU B CA 1
ATOM 3145 C C . GLU B 1 61 ? 11.547 -5.203 -15.992 1 97.31 61 GLU B C 1
ATOM 3147 O O . GLU B 1 61 ? 12.422 -5.867 -15.422 1 97.31 61 GLU B O 1
ATOM 3152 N N . ASN B 1 62 ? 10.781 -4.379 -15.383 1 97.31 62 ASN B N 1
ATOM 3153 C CA . ASN B 1 62 ? 10.664 -4.266 -13.93 1 97.31 62 ASN B CA 1
ATOM 3154 C C . ASN B 1 62 ? 9.211 -4.281 -13.477 1 97.31 62 ASN B C 1
ATOM 3156 O O . ASN B 1 62 ? 8.297 -4.367 -14.305 1 97.31 62 ASN B O 1
ATOM 3160 N N . SER B 1 63 ? 9.008 -4.289 -12.211 1 98 63 SER B N 1
ATOM 3161 C CA . SER B 1 63 ? 7.66 -4.438 -11.688 1 98 63 SER B CA 1
ATOM 3162 C C . SER B 1 63 ? 6.719 -3.379 -12.25 1 98 63 SER B C 1
ATOM 3164 O O . SER B 1 63 ? 5.559 -3.666 -12.547 1 98 63 SER B O 1
ATOM 3166 N N . LEU B 1 64 ? 7.176 -2.145 -12.422 1 98.31 64 LEU B N 1
ATOM 3167 C CA . LEU B 1 64 ? 6.363 -1.042 -12.922 1 98.31 64 LEU B CA 1
ATOM 3168 C C . LEU B 1 64 ? 6.059 -1.223 -14.406 1 98.31 64 LEU B C 1
ATOM 3170 O O . LEU B 1 64 ? 4.902 -1.146 -14.82 1 98.31 64 LEU B O 1
ATOM 3174 N N . THR B 1 65 ? 7.082 -1.497 -15.242 1 98.62 65 THR B N 1
ATOM 3175 C CA . THR B 1 65 ? 6.875 -1.605 -16.688 1 98.62 65 THR B CA 1
ATOM 3176 C C . THR B 1 65 ? 6.055 -2.848 -17.016 1 98.62 65 THR B C 1
ATOM 3178 O O . THR B 1 65 ? 5.215 -2.82 -17.922 1 98.62 65 THR B O 1
ATOM 3181 N N . MET B 1 66 ? 6.281 -3.941 -16.312 1 98.81 66 MET B N 1
ATOM 3182 C CA . MET B 1 66 ? 5.504 -5.148 -16.562 1 98.81 66 MET B CA 1
ATOM 3183 C C . MET B 1 66 ? 4.039 -4.945 -16.188 1 98.81 66 MET B C 1
ATOM 3185 O O . MET B 1 66 ? 3.143 -5.395 -16.906 1 98.81 66 MET B O 1
ATOM 3189 N N . ALA B 1 67 ? 3.828 -4.266 -15.078 1 98.88 67 ALA B N 1
ATOM 3190 C CA . ALA B 1 67 ? 2.461 -3.91 -14.703 1 98.88 67 ALA B CA 1
ATOM 3191 C C . ALA B 1 67 ? 1.829 -2.992 -15.742 1 98.88 67 ALA B C 1
ATOM 3193 O O . ALA B 1 67 ? 0.642 -3.119 -16.047 1 98.88 67 ALA B O 1
ATOM 3194 N N . GLN B 1 68 ? 2.604 -2.049 -16.266 1 98.81 68 GLN B N 1
ATOM 3195 C CA . GLN B 1 68 ? 2.127 -1.131 -17.297 1 98.81 68 GLN B CA 1
ATOM 3196 C C . GLN B 1 68 ? 1.663 -1.89 -18.531 1 98.81 68 GLN B C 1
ATOM 3198 O O . GLN B 1 68 ? 0.58 -1.626 -19.062 1 98.81 68 GLN B O 1
ATOM 3203 N N . PHE B 1 69 ? 2.494 -2.824 -19 1 98.81 69 PHE B N 1
ATOM 3204 C CA . PHE B 1 69 ? 2.16 -3.598 -20.188 1 98.81 69 PHE B CA 1
ATOM 3205 C C . PHE B 1 69 ? 0.894 -4.418 -19.969 1 98.81 69 PHE B C 1
ATOM 3207 O O . PHE B 1 69 ? 0.03 -4.488 -20.844 1 98.81 69 PHE B O 1
ATOM 3214 N N . ALA B 1 70 ? 0.764 -5.008 -18.797 1 98.94 70 ALA B N 1
ATOM 3215 C CA . ALA B 1 70 ? -0.446 -5.754 -18.453 1 98.94 70 ALA B CA 1
ATOM 3216 C C . ALA B 1 70 ? -1.664 -4.836 -18.422 1 98.94 70 ALA B C 1
ATOM 3218 O O . ALA B 1 70 ? -2.74 -5.203 -18.891 1 98.94 70 ALA B O 1
ATOM 3219 N N . ALA B 1 71 ? -1.525 -3.648 -17.828 1 98.94 71 ALA B N 1
ATOM 3220 C CA . ALA B 1 71 ? -2.611 -2.678 -17.719 1 98.94 71 ALA B CA 1
ATOM 3221 C C . ALA B 1 71 ? -3.062 -2.213 -19.094 1 98.94 71 ALA B C 1
ATOM 3223 O O . ALA B 1 71 ? -4.262 -2.059 -19.344 1 98.94 71 ALA B O 1
ATOM 3224 N N . GLU B 1 72 ? -2.098 -1.962 -19.953 1 98.88 72 GLU B N 1
ATOM 3225 C CA . GLU B 1 72 ? -2.422 -1.57 -21.312 1 98.88 72 GLU B CA 1
ATOM 3226 C C . GLU B 1 72 ? -3.252 -2.645 -22.016 1 98.88 72 GLU B C 1
ATOM 3228 O O . GLU B 1 72 ? -4.227 -2.332 -22.703 1 98.88 72 GLU B O 1
ATOM 3233 N N . GLN B 1 73 ? -2.855 -3.883 -21.812 1 98.88 73 GLN B N 1
ATOM 3234 C CA . GLN B 1 73 ? -3.6 -4.996 -22.406 1 98.88 73 GLN B CA 1
ATOM 3235 C C . GLN B 1 73 ? -5.016 -5.066 -21.828 1 98.88 73 GLN B C 1
ATOM 3237 O O . GLN B 1 73 ? -5.977 -5.266 -22.578 1 98.88 73 GLN B O 1
ATOM 3242 N N . ALA B 1 74 ? -5.148 -4.934 -20.531 1 98.88 74 ALA B N 1
ATOM 3243 C CA . ALA B 1 74 ? -6.465 -4.969 -19.906 1 98.88 74 ALA B CA 1
ATOM 3244 C C . ALA B 1 74 ? -7.348 -3.83 -20.406 1 98.88 74 ALA B C 1
ATOM 3246 O O . ALA B 1 74 ? -8.539 -4.027 -20.656 1 98.88 74 ALA B O 1
ATOM 3247 N N . LEU B 1 75 ? -6.785 -2.652 -20.469 1 98.81 75 LEU B N 1
ATOM 3248 C CA . LEU B 1 75 ? -7.535 -1.491 -20.938 1 98.81 75 LEU B CA 1
ATOM 3249 C C . LEU B 1 75 ? -8.008 -1.688 -22.375 1 98.81 75 LEU B C 1
ATOM 3251 O O . LEU B 1 75 ? -9.164 -1.394 -22.703 1 98.81 75 LEU B O 1
ATOM 3255 N N . GLU B 1 76 ? -7.133 -2.182 -23.188 1 98.62 76 GLU B N 1
ATOM 3256 C CA . GLU B 1 76 ? -7.508 -2.467 -24.578 1 98.62 76 GLU B CA 1
ATOM 3257 C C .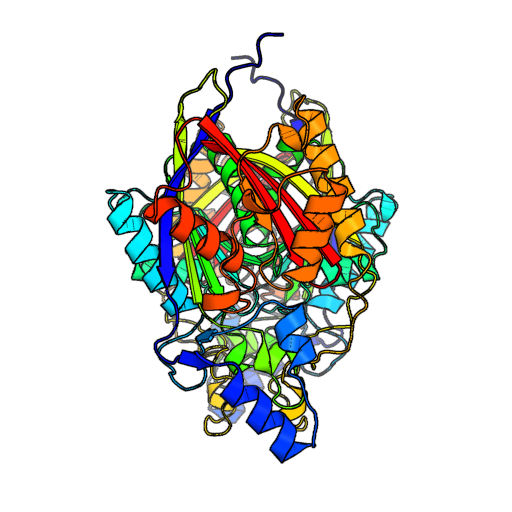 GLU B 1 76 ? -8.68 -3.443 -24.641 1 98.62 76 GLU B C 1
ATOM 3259 O O . GLU B 1 76 ? -9.648 -3.213 -25.375 1 98.62 76 GLU B O 1
ATOM 3264 N N . ARG B 1 77 ? -8.633 -4.484 -23.875 1 98.5 77 ARG B N 1
ATOM 3265 C CA . ARG B 1 77 ? -9.648 -5.523 -23.875 1 98.5 77 ARG B CA 1
ATOM 3266 C C . ARG B 1 77 ? -10.953 -5.016 -23.281 1 98.5 77 ARG B C 1
ATOM 3268 O O . ARG B 1 77 ? -12.031 -5.527 -23.594 1 98.5 77 ARG B O 1
ATOM 3275 N N . SER B 1 78 ? -10.867 -4.039 -22.406 1 98.25 78 SER B N 1
ATOM 3276 C CA . SER B 1 78 ? -12.039 -3.514 -21.703 1 98.25 78 SER B CA 1
ATOM 3277 C C . SER B 1 78 ? -12.906 -2.668 -22.641 1 98.25 78 SER B C 1
ATOM 3279 O O . SER B 1 78 ? -14.086 -2.453 -22.375 1 98.25 78 SER B O 1
ATOM 3281 N N . GLY B 1 79 ? -12.258 -2.049 -23.641 1 98.38 79 GLY B N 1
ATOM 3282 C CA . GLY B 1 79 ? -12.953 -1.127 -24.531 1 98.38 79 GLY B CA 1
ATOM 3283 C C . GLY B 1 79 ? -13.102 0.264 -23.938 1 98.38 79 GLY B C 1
ATOM 3284 O O . GLY B 1 79 ? -13.758 1.124 -24.531 1 98.38 79 GLY B O 1
ATOM 3285 N N . LEU B 1 80 ? -12.531 0.502 -22.875 1 98.44 80 LEU B N 1
ATOM 3286 C CA . LEU B 1 80 ? -12.594 1.806 -22.219 1 98.44 80 LEU B CA 1
ATOM 3287 C C . LEU B 1 80 ? -11.477 2.715 -22.719 1 98.44 80 LEU B C 1
ATOM 3289 O O . LEU B 1 80 ? -10.461 2.236 -23.234 1 98.44 80 LEU B O 1
ATOM 3293 N N . GLN B 1 81 ? -11.703 3.959 -22.547 1 98.44 81 GLN B N 1
ATOM 3294 C CA . GLN B 1 81 ? -10.625 4.938 -22.672 1 98.44 81 GLN B CA 1
ATOM 3295 C C . GLN B 1 81 ? -9.898 5.117 -21.344 1 98.44 81 GLN B C 1
ATOM 3297 O O . GLN B 1 81 ? -10.492 4.984 -20.281 1 98.44 81 GLN B O 1
ATOM 3302 N N . PRO B 1 82 ? -8.625 5.41 -21.469 1 98.25 82 PRO B N 1
ATOM 3303 C CA . PRO B 1 82 ? -7.891 5.66 -20.219 1 98.25 82 PRO B CA 1
ATOM 3304 C C . PRO B 1 82 ? -8.57 6.695 -19.328 1 98.25 82 PRO B C 1
ATOM 3306 O O . PRO B 1 82 ? -8.523 6.586 -18.109 1 98.25 82 PRO B O 1
ATOM 3309 N N . SER B 1 83 ? -9.227 7.688 -19.891 1 98.38 83 SER B N 1
ATOM 3310 C CA . SER B 1 83 ? -9.883 8.758 -19.141 1 98.38 83 SER B CA 1
ATOM 3311 C C . SER B 1 83 ? -11.094 8.242 -18.375 1 98.38 83 SER B C 1
ATOM 3313 O O . SER B 1 83 ? -11.625 8.93 -17.5 1 98.38 83 SER B O 1
ATOM 3315 N N . ASP B 1 84 ? -11.562 7.012 -18.672 1 98.69 84 ASP B N 1
ATOM 3316 C CA . ASP B 1 84 ? -12.695 6.43 -17.969 1 98.69 84 ASP B CA 1
ATOM 3317 C C . ASP B 1 84 ? -12.289 5.941 -16.578 1 98.69 84 ASP B C 1
ATOM 3319 O O . ASP B 1 84 ? -13.133 5.816 -15.688 1 98.69 84 ASP B O 1
ATOM 3323 N N . ILE B 1 85 ? -11.008 5.652 -16.406 1 98.88 85 ILE B N 1
ATOM 3324 C CA . ILE B 1 85 ? -10.516 5.094 -15.156 1 98.88 85 ILE B CA 1
ATOM 3325 C C . ILE B 1 85 ? -10.523 6.168 -14.07 1 98.88 85 ILE B C 1
ATOM 3327 O O . ILE B 1 85 ? -10.016 7.273 -14.281 1 98.88 85 ILE B O 1
ATOM 3331 N N . GLN B 1 86 ? -11.039 5.816 -12.891 1 98.75 86 GLN B N 1
ATOM 3332 C CA . GLN B 1 86 ? -11.203 6.801 -11.828 1 98.75 86 GLN B CA 1
ATOM 3333 C C . GLN B 1 86 ? -10.367 6.441 -10.602 1 98.75 86 GLN B C 1
ATOM 3335 O O . GLN B 1 86 ? -10.227 7.242 -9.68 1 98.75 86 GLN B O 1
ATOM 3340 N N . MET B 1 87 ? -9.828 5.262 -10.609 1 98.69 87 MET B N 1
ATOM 3341 C CA . MET B 1 87 ? -9.016 4.77 -9.5 1 98.69 87 MET B CA 1
ATOM 3342 C C . MET B 1 87 ? -7.945 3.805 -9.992 1 98.69 87 MET B C 1
ATOM 3344 O O . MET B 1 87 ? -8.195 2.988 -10.883 1 98.69 87 MET B O 1
ATOM 3348 N N . ILE B 1 88 ? -6.719 3.932 -9.445 1 98.81 88 ILE B N 1
ATOM 3349 C CA . ILE B 1 88 ? -5.629 3.014 -9.75 1 98.81 88 ILE B CA 1
ATOM 3350 C C . ILE B 1 88 ? -5.023 2.48 -8.453 1 98.81 88 ILE B C 1
ATOM 3352 O O . ILE B 1 88 ? -4.633 3.256 -7.582 1 98.81 88 ILE B O 1
ATOM 3356 N N . MET B 1 89 ? -5 1.216 -8.328 1 98.75 89 MET B N 1
ATOM 3357 C CA . MET B 1 89 ? -4.281 0.525 -7.258 1 98.75 89 MET B CA 1
ATOM 3358 C C . MET B 1 89 ? -3.115 -0.281 -7.824 1 98.75 89 MET B C 1
ATOM 3360 O O . MET B 1 89 ? -3.309 -1.142 -8.688 1 98.75 89 MET B O 1
ATOM 3364 N N . PHE B 1 90 ? -1.956 0.053 -7.375 1 98.88 90 PHE B N 1
ATOM 3365 C CA . PHE B 1 90 ? -0.78 -0.732 -7.73 1 98.88 90 PHE B CA 1
ATOM 3366 C C . PHE B 1 90 ? -0.418 -1.702 -6.613 1 98.88 90 PHE B C 1
ATOM 3368 O O . PHE B 1 90 ? -0.249 -1.296 -5.461 1 98.88 90 PHE B O 1
ATOM 3375 N N . ILE B 1 91 ? -0.273 -3.023 -6.93 1 98.75 91 ILE B N 1
ATOM 3376 C CA . ILE B 1 91 ? 0.017 -4.02 -5.902 1 98.75 91 ILE B CA 1
ATOM 3377 C C . ILE B 1 91 ? 1.338 -4.719 -6.223 1 98.75 91 ILE B C 1
ATOM 3379 O O . ILE B 1 91 ? 1.54 -5.199 -7.34 1 98.75 91 ILE B O 1
ATOM 3383 N N . SER B 1 92 ? 2.258 -4.77 -5.238 1 98.12 92 SER B N 1
ATOM 3384 C CA . SER B 1 92 ? 3.559 -5.395 -5.445 1 98.12 92 SER B CA 1
ATOM 3385 C C . SER B 1 92 ? 4.293 -5.598 -4.125 1 98.12 92 SER B C 1
ATOM 3387 O O . SER B 1 92 ? 4.145 -4.801 -3.197 1 98.12 92 SER B O 1
ATOM 3389 N N . ASP B 1 93 ? 5.039 -6.664 -4.078 1 95.56 93 ASP B N 1
ATOM 3390 C CA . ASP B 1 93 ? 5.996 -6.828 -2.988 1 95.56 93 ASP B CA 1
ATOM 3391 C C . ASP B 1 93 ? 7.414 -6.492 -3.447 1 95.56 93 ASP B C 1
ATOM 3393 O O . ASP B 1 93 ? 8.367 -6.637 -2.682 1 95.56 93 ASP B O 1
ATOM 3397 N N . THR B 1 94 ? 7.594 -6.102 -4.688 1 95.94 94 THR B N 1
ATOM 3398 C CA . THR B 1 94 ? 8.844 -5.605 -5.242 1 95.94 94 THR B CA 1
ATOM 3399 C C . THR B 1 94 ? 8.609 -4.324 -6.039 1 95.94 94 THR B C 1
ATOM 3401 O O . THR B 1 94 ? 8.977 -4.238 -7.211 1 95.94 94 THR B O 1
ATOM 3404 N N . PRO B 1 95 ? 8.086 -3.352 -5.406 1 97.19 95 PRO B N 1
ATOM 3405 C CA . PRO B 1 95 ? 7.828 -2.123 -6.16 1 97.19 95 PRO B CA 1
ATOM 3406 C C . PRO B 1 95 ? 9.102 -1.514 -6.746 1 97.19 95 PRO B C 1
ATOM 3408 O O . PRO B 1 95 ? 10.188 -1.703 -6.195 1 97.19 95 PRO B O 1
ATOM 3411 N N . GLU B 1 96 ? 8.945 -0.816 -7.855 1 97.06 96 GLU B N 1
ATOM 3412 C CA . GLU B 1 96 ? 10.102 -0.208 -8.5 1 97.06 96 GLU B CA 1
ATOM 3413 C C . GLU B 1 96 ? 10.539 1.057 -7.762 1 97.06 96 GLU B C 1
ATOM 3415 O O . GLU B 1 96 ? 11.734 1.345 -7.668 1 97.06 96 GLU B O 1
ATOM 3420 N N . TYR B 1 97 ? 9.531 1.781 -7.289 1 95.69 97 TYR B N 1
ATOM 3421 C CA . TYR B 1 97 ? 9.781 3.002 -6.527 1 95.69 97 TYR B CA 1
ATOM 3422 C C . TYR B 1 97 ? 8.938 3.029 -5.258 1 95.69 97 TYR B C 1
ATOM 3424 O O . TYR B 1 97 ? 7.898 2.369 -5.176 1 95.69 97 TYR B O 1
ATOM 3432 N N . THR B 1 98 ? 9.469 3.797 -4.273 1 93.81 98 THR B N 1
ATOM 3433 C CA . THR B 1 98 ? 8.617 4.098 -3.127 1 93.81 98 THR B CA 1
ATOM 3434 C C . THR B 1 98 ? 8.102 5.531 -3.203 1 93.81 98 THR B C 1
ATOM 3436 O O . THR B 1 98 ? 7.055 5.848 -2.631 1 93.81 98 THR B O 1
ATOM 3439 N N . TYR B 1 99 ? 8.859 6.43 -3.789 1 89.75 99 TYR B N 1
ATOM 3440 C CA . TYR B 1 99 ? 8.32 7.738 -4.148 1 89.75 99 TYR B CA 1
ATOM 3441 C C . TYR B 1 99 ? 8.961 8.25 -5.434 1 89.75 99 TYR B C 1
ATOM 3443 O O . TYR B 1 99 ? 10.156 8.055 -5.664 1 89.75 99 TYR B O 1
ATOM 3451 N N . PRO B 1 100 ? 8.086 8.719 -6.395 1 93.38 100 PRO B N 1
ATOM 3452 C CA . PRO B 1 100 ? 6.625 8.633 -6.285 1 93.38 100 PRO B CA 1
ATOM 3453 C C . PRO B 1 100 ? 6.121 7.191 -6.262 1 93.38 100 PRO B C 1
ATOM 3455 O O . PRO B 1 100 ? 6.895 6.258 -6.492 1 93.38 100 PRO B O 1
ATOM 3458 N N . THR B 1 101 ? 4.797 7.039 -5.957 1 96.19 101 THR B N 1
ATOM 3459 C CA . THR B 1 101 ? 4.219 5.699 -5.988 1 96.19 101 THR B CA 1
ATOM 3460 C C . THR B 1 101 ? 4.199 5.152 -7.41 1 96.19 101 THR B C 1
ATOM 3462 O O . THR B 1 101 ? 4.227 5.918 -8.375 1 96.19 101 THR B O 1
ATOM 3465 N N . ASN B 1 102 ? 4.195 3.828 -7.543 1 97.94 102 ASN B N 1
ATOM 3466 C CA . ASN B 1 102 ? 4.078 3.184 -8.844 1 97.94 102 ASN B CA 1
ATOM 3467 C C . ASN B 1 102 ? 2.723 3.459 -9.484 1 97.94 102 ASN B C 1
ATOM 3469 O O . ASN B 1 102 ? 2.619 3.574 -10.711 1 97.94 102 ASN B O 1
ATOM 3473 N N . ALA B 1 103 ? 1.723 3.617 -8.672 1 98.25 103 ALA B N 1
ATOM 3474 C CA . ALA B 1 103 ? 0.384 3.945 -9.148 1 98.25 103 ALA B CA 1
ATOM 3475 C C . ALA B 1 103 ? 0.368 5.305 -9.844 1 98.25 103 ALA B C 1
ATOM 3477 O O . ALA B 1 103 ? -0.273 5.465 -10.891 1 98.25 103 ALA B O 1
ATOM 3478 N N . VAL B 1 104 ? 1.049 6.277 -9.266 1 96.81 104 VAL B N 1
ATOM 3479 C CA . VAL B 1 104 ? 1.097 7.605 -9.867 1 96.81 104 VAL B CA 1
ATOM 3480 C C . VAL B 1 104 ? 1.894 7.559 -11.172 1 96.81 104 VAL B C 1
ATOM 3482 O O . VAL B 1 104 ? 1.571 8.258 -12.133 1 96.81 104 VAL B O 1
ATOM 3485 N N . MET B 1 105 ? 2.959 6.73 -11.172 1 97.06 105 MET B N 1
ATOM 3486 C CA . MET B 1 105 ? 3.711 6.539 -12.406 1 97.06 105 MET B CA 1
ATOM 3487 C C . MET B 1 105 ? 2.828 5.93 -13.492 1 97.06 105 MET B C 1
ATOM 3489 O O . MET B 1 105 ? 2.885 6.344 -14.648 1 97.06 105 MET B O 1
ATOM 3493 N N . LEU B 1 106 ? 2.033 4.969 -13.109 1 98.06 106 LEU B N 1
ATOM 3494 C CA . LEU B 1 106 ? 1.095 4.371 -14.055 1 98.06 106 LEU B CA 1
ATOM 3495 C C . LEU B 1 106 ? 0.066 5.398 -14.523 1 98.06 106 LEU B C 1
ATOM 3497 O O . LEU B 1 106 ? -0.334 5.398 -15.688 1 98.06 106 LEU B O 1
ATOM 3501 N N . HIS B 1 107 ? -0.429 6.199 -13.57 1 98.31 107 HIS B N 1
ATOM 3502 C CA . HIS B 1 107 ? -1.368 7.27 -13.891 1 98.31 107 HIS B CA 1
ATOM 3503 C C . HIS B 1 107 ? -0.862 8.117 -15.047 1 98.31 107 HIS B C 1
ATOM 3505 O O . HIS B 1 107 ? -1.61 8.414 -15.984 1 98.31 107 HIS B O 1
ATOM 3511 N N . GLU B 1 108 ? 0.37 8.477 -14.969 1 96.94 108 GLU B N 1
ATOM 3512 C CA . GLU B 1 108 ? 0.991 9.273 -16.016 1 96.94 108 GLU B CA 1
ATOM 3513 C C . GLU B 1 108 ? 1.13 8.477 -17.312 1 96.94 108 GLU B C 1
ATOM 3515 O O . GLU B 1 108 ? 0.729 8.938 -18.375 1 96.94 108 GLU B O 1
ATOM 3520 N N . ARG B 1 109 ? 1.682 7.32 -17.234 1 97.06 109 ARG B N 1
ATOM 3521 C CA . ARG B 1 109 ? 2.062 6.516 -18.391 1 97.06 109 ARG B CA 1
ATOM 3522 C C . ARG B 1 109 ? 0.834 6.059 -19.172 1 97.06 109 ARG B C 1
ATOM 3524 O O . ARG B 1 109 ? 0.877 5.934 -20.391 1 97.06 109 ARG B O 1
ATOM 3531 N N . LEU B 1 110 ? -0.264 5.789 -18.422 1 98.31 110 LEU B N 1
ATOM 3532 C CA . LEU B 1 110 ? -1.484 5.305 -19.047 1 98.31 110 LEU B CA 1
ATOM 3533 C C . LEU B 1 110 ? -2.389 6.465 -19.453 1 98.31 110 LEU B C 1
ATOM 3535 O O . LEU B 1 110 ? -3.377 6.27 -20.156 1 98.31 110 LEU B O 1
ATOM 3539 N N . LYS B 1 111 ? -2.039 7.688 -19 1 97.19 111 LYS B N 1
ATOM 3540 C CA . LYS B 1 111 ? -2.809 8.891 -19.312 1 97.19 111 LYS B CA 1
ATOM 3541 C C . LYS B 1 111 ? -4.238 8.781 -18.781 1 97.19 111 LYS B C 1
ATOM 3543 O O . LYS B 1 111 ? -5.195 8.938 -19.547 1 97.19 111 LYS B O 1
ATOM 3548 N N . THR B 1 112 ? -4.324 8.594 -17.484 1 97.94 112 THR B N 1
ATOM 3549 C CA . THR B 1 112 ? -5.613 8.445 -16.828 1 97.94 112 THR B CA 1
ATOM 3550 C C . THR B 1 112 ? -5.949 9.695 -16.016 1 97.94 112 THR B C 1
ATOM 3552 O O . THR B 1 112 ? -5.973 9.656 -14.781 1 97.94 112 THR B O 1
ATOM 3555 N N . PRO B 1 113 ? -6.398 10.773 -16.656 1 96.94 113 PRO B N 1
ATOM 3556 C CA . PRO B 1 113 ? -6.516 12.078 -16 1 96.94 113 PRO B CA 1
ATOM 3557 C C . PRO B 1 113 ? -7.633 12.125 -14.961 1 96.94 113 PRO B C 1
ATOM 3559 O O . PRO B 1 113 ? -7.629 12.984 -14.078 1 96.94 113 PRO B O 1
ATOM 3562 N N . ASN B 1 114 ? -8.555 11.188 -15.055 1 97.94 114 ASN B N 1
ATOM 3563 C CA . ASN B 1 114 ? -9.703 11.258 -14.156 1 97.94 114 ASN B CA 1
ATOM 3564 C C . ASN B 1 114 ? -9.539 10.312 -12.969 1 97.94 114 ASN B C 1
ATOM 3566 O O . ASN B 1 114 ? -10.414 10.25 -12.102 1 97.94 114 ASN B O 1
ATOM 3570 N N . ALA B 1 115 ? -8.414 9.602 -12.922 1 98.19 115 ALA B N 1
ATOM 3571 C CA . ALA B 1 115 ? -8.125 8.797 -11.742 1 98.19 115 ALA B CA 1
ATOM 3572 C C . ALA B 1 115 ? -7.555 9.664 -10.617 1 98.19 115 ALA B C 1
ATOM 3574 O O . ALA B 1 115 ? -6.43 10.156 -10.719 1 98.19 115 ALA B O 1
ATOM 3575 N N . HIS B 1 116 ? -8.312 9.727 -9.516 1 97.19 116 HIS B N 1
ATOM 3576 C CA . HIS B 1 116 ? -7.855 10.617 -8.453 1 97.19 116 HIS B CA 1
ATOM 3577 C C . HIS B 1 116 ? -7.547 9.844 -7.18 1 97.19 116 HIS B C 1
ATOM 3579 O O . HIS B 1 116 ? -6.879 10.359 -6.281 1 97.19 116 HIS B O 1
ATOM 3585 N N . LEU B 1 117 ? -8.102 8.703 -7.082 1 97.12 117 LEU B N 1
ATOM 3586 C CA . LEU B 1 117 ? -7.699 7.801 -6.008 1 97.12 117 LEU B CA 1
ATOM 3587 C C . LEU B 1 117 ? -6.617 6.84 -6.48 1 97.12 117 LEU B C 1
ATOM 3589 O O . LEU B 1 117 ? -6.914 5.82 -7.109 1 97.12 117 LEU B O 1
ATOM 3593 N N . VAL B 1 118 ? -5.363 7.184 -6.16 1 97.38 118 VAL B N 1
ATOM 3594 C CA . VAL B 1 118 ? -4.195 6.527 -6.742 1 97.38 118 VAL B CA 1
ATOM 3595 C C . VAL B 1 118 ? -3.186 6.203 -5.641 1 97.38 118 VAL B C 1
ATOM 3597 O O . VAL B 1 118 ? -2.699 7.102 -4.953 1 97.38 118 VAL B O 1
ATOM 3600 N N . TYR B 1 119 ? -2.867 4.879 -5.406 1 97.88 119 TYR B N 1
ATOM 3601 C CA . TYR B 1 119 ? -1.943 4.52 -4.336 1 97.88 119 TYR B CA 1
ATOM 3602 C C . TYR B 1 119 ? -1.389 3.115 -4.539 1 97.88 119 TYR B C 1
ATOM 3604 O O . TYR B 1 119 ? -1.901 2.354 -5.363 1 97.88 119 TYR B O 1
ATOM 3612 N N . ASP B 1 120 ? -0.308 2.795 -3.896 1 98.44 120 ASP B N 1
ATOM 3613 C CA . ASP B 1 120 ? 0.268 1.455 -3.846 1 98.44 120 ASP B CA 1
ATOM 3614 C C . ASP B 1 120 ? -0.238 0.686 -2.627 1 98.44 120 ASP B C 1
ATOM 3616 O O . ASP B 1 120 ? -0.478 1.275 -1.57 1 98.44 120 ASP B O 1
ATOM 3620 N N . MET B 1 121 ? -0.417 -0.578 -2.852 1 98.38 121 MET B N 1
ATOM 3621 C CA . MET B 1 121 ? -0.771 -1.478 -1.757 1 98.38 121 MET B CA 1
ATOM 3622 C C . MET B 1 121 ? 0.098 -2.73 -1.779 1 98.38 121 MET B C 1
ATOM 3624 O O . MET B 1 121 ? 0.39 -3.27 -2.848 1 98.38 121 MET B O 1
ATOM 3628 N N . ASN B 1 122 ? 0.571 -3.141 -0.584 1 98.12 122 ASN B N 1
ATOM 3629 C CA . ASN B 1 122 ? 1.344 -4.371 -0.451 1 98.12 122 ASN B CA 1
ATOM 3630 C C . ASN B 1 122 ? 0.764 -5.281 0.627 1 98.12 122 ASN B C 1
ATOM 3632 O O . ASN B 1 122 ? 0.741 -4.922 1.805 1 98.12 122 ASN B O 1
ATOM 3636 N N . ALA B 1 123 ? 0.253 -6.395 0.228 1 97 123 ALA B N 1
ATOM 3637 C CA . ALA B 1 123 ? -0.172 -7.477 1.114 1 97 123 ALA B CA 1
ATOM 3638 C C . ALA B 1 123 ? 0.518 -8.789 0.75 1 97 123 ALA B C 1
ATOM 3640 O O . ALA B 1 123 ? -0.066 -9.867 0.895 1 97 123 ALA B O 1
ATOM 3641 N N . ASN B 1 124 ? 1.705 -8.586 0.2 1 93.06 124 ASN B N 1
ATOM 3642 C CA . ASN B 1 124 ? 2.5 -9.703 -0.289 1 93.06 124 ASN B CA 1
ATOM 3643 C C . ASN B 1 124 ? 1.702 -10.586 -1.247 1 93.06 124 ASN B C 1
ATOM 3645 O O . ASN B 1 124 ? 1.055 -10.078 -2.166 1 93.06 124 ASN B O 1
ATOM 3649 N N . CYS B 1 125 ? 1.786 -11.859 -1.151 1 94.25 125 CYS B N 1
ATOM 3650 C CA . CYS B 1 125 ? 1.275 -12.758 -2.18 1 94.25 125 CYS B CA 1
ATOM 3651 C C . CYS B 1 125 ? -0.248 -12.789 -2.172 1 94.25 125 CYS B C 1
ATOM 3653 O O . CYS B 1 125 ? -0.869 -13.297 -3.107 1 94.25 125 CYS B O 1
ATOM 3655 N N . ILE B 1 126 ? -0.922 -12.148 -1.18 1 96.62 126 ILE B N 1
ATOM 3656 C CA . ILE B 1 126 ? -2.381 -12.133 -1.192 1 96.62 126 ILE B CA 1
ATOM 3657 C C . ILE B 1 126 ? -2.873 -10.797 -1.756 1 96.62 126 ILE B C 1
ATOM 3659 O O . ILE B 1 126 ? -4.059 -10.477 -1.661 1 96.62 126 ILE B O 1
ATOM 3663 N N . GLY B 1 127 ? -1.993 -10.07 -2.279 1 97.38 127 GLY B N 1
ATOM 3664 C CA . GLY B 1 127 ? -2.271 -8.711 -2.727 1 97.38 127 GLY B CA 1
ATOM 3665 C C . GLY B 1 127 ? -3.438 -8.633 -3.693 1 97.38 127 GLY B C 1
ATOM 3666 O O . GLY B 1 127 ? -4.234 -7.691 -3.633 1 97.38 127 GLY B O 1
ATOM 3667 N N . ALA B 1 128 ? -3.584 -9.562 -4.617 1 98.19 128 ALA B N 1
ATOM 3668 C CA . ALA B 1 128 ? -4.672 -9.531 -5.594 1 98.19 128 ALA B CA 1
ATOM 3669 C C . ALA B 1 128 ? -6.027 -9.656 -4.906 1 98.19 128 ALA B C 1
ATOM 3671 O O . ALA B 1 128 ? -6.98 -8.961 -5.277 1 98.19 128 ALA B O 1
ATOM 3672 N N . ILE B 1 129 ? -6.133 -10.523 -3.922 1 98.44 129 ILE B N 1
ATOM 3673 C CA . ILE B 1 129 ? -7.371 -10.727 -3.178 1 98.44 129 ILE B CA 1
ATOM 3674 C C . ILE B 1 129 ? -7.699 -9.477 -2.361 1 98.44 129 ILE B C 1
ATOM 3676 O O . ILE B 1 129 ? -8.836 -9 -2.375 1 98.44 129 ILE B O 1
ATOM 3680 N N . SER B 1 130 ? -6.652 -8.984 -1.701 1 98.25 130 SER B N 1
ATOM 3681 C CA . SER B 1 130 ? -6.824 -7.777 -0.902 1 98.25 130 SER B CA 1
ATOM 3682 C C . SER B 1 130 ? -7.266 -6.602 -1.769 1 98.25 130 SER B C 1
ATOM 3684 O O . SER B 1 130 ? -8.117 -5.812 -1.363 1 98.25 130 SER B O 1
ATOM 3686 N N . ALA B 1 131 ? -6.672 -6.516 -2.904 1 98.62 131 ALA B N 1
ATOM 3687 C CA . ALA B 1 131 ? -6.992 -5.422 -3.816 1 98.62 131 ALA B CA 1
ATOM 3688 C C . ALA B 1 131 ? -8.422 -5.543 -4.336 1 98.62 131 ALA B C 1
ATOM 3690 O O . ALA B 1 131 ? -9.141 -4.543 -4.418 1 98.62 131 ALA B O 1
ATOM 3691 N N . LEU B 1 132 ? -8.852 -6.703 -4.703 1 98.5 132 LEU B N 1
ATOM 3692 C CA . LEU B 1 132 ? -10.211 -6.922 -5.188 1 98.5 132 LEU B CA 1
ATOM 3693 C C . LEU B 1 132 ? -11.234 -6.559 -4.113 1 98.5 132 LEU B C 1
ATOM 3695 O O . LEU B 1 132 ? -12.227 -5.883 -4.402 1 98.5 132 LEU B O 1
ATOM 3699 N N . ASP B 1 133 ? -10.961 -6.977 -2.889 1 98.38 133 ASP B N 1
ATOM 3700 C CA . ASP B 1 133 ? -11.852 -6.688 -1.766 1 98.38 133 ASP B CA 1
ATOM 3701 C C . ASP B 1 133 ? -11.938 -5.184 -1.508 1 98.38 133 ASP B C 1
ATOM 3703 O O . ASP B 1 133 ? -13.031 -4.621 -1.461 1 98.38 133 ASP B O 1
ATOM 3707 N N . GLN B 1 134 ? -10.773 -4.574 -1.417 1 98.19 134 GLN B N 1
ATOM 3708 C CA . GLN B 1 134 ? -10.711 -3.146 -1.123 1 98.19 134 GLN B CA 1
ATOM 3709 C C . GLN B 1 134 ? -11.344 -2.324 -2.238 1 98.19 134 GLN B C 1
ATOM 3711 O O . GLN B 1 134 ? -12.117 -1.398 -1.973 1 98.19 134 GLN B O 1
ATOM 3716 N N . ALA B 1 135 ? -10.992 -2.678 -3.451 1 98.5 135 ALA B N 1
ATOM 3717 C CA . ALA B 1 135 ? -11.547 -1.941 -4.586 1 98.5 135 ALA B CA 1
ATOM 3718 C C . ALA B 1 135 ? -13.07 -2.043 -4.613 1 98.5 135 ALA B C 1
ATOM 3720 O O . ALA B 1 135 ? -13.758 -1.045 -4.836 1 98.5 135 ALA B O 1
ATOM 3721 N N . SER B 1 136 ? -13.586 -3.219 -4.367 1 97.62 136 SER B N 1
ATOM 3722 C CA . SER B 1 136 ? -15.031 -3.418 -4.379 1 97.62 136 SER B CA 1
ATOM 3723 C C . SER B 1 136 ? -15.719 -2.537 -3.34 1 97.62 136 SER B C 1
ATOM 3725 O O . SER B 1 136 ? -16.734 -1.904 -3.631 1 97.62 136 SER B O 1
ATOM 3727 N N . ILE B 1 137 ? -15.148 -2.467 -2.174 1 97.44 137 ILE B N 1
ATOM 3728 C CA . ILE B 1 137 ? -15.734 -1.7 -1.077 1 97.44 137 ILE B CA 1
ATOM 3729 C C . ILE B 1 137 ? -15.602 -0.207 -1.366 1 97.44 137 ILE B C 1
ATOM 3731 O O . ILE B 1 137 ? -16.562 0.549 -1.199 1 97.44 137 ILE B O 1
ATOM 3735 N N . LEU B 1 138 ? -14.461 0.227 -1.876 1 97.94 138 LEU B N 1
ATOM 3736 C CA . LEU B 1 138 ? -14.219 1.641 -2.139 1 97.94 138 LEU B CA 1
ATOM 3737 C C . LEU B 1 138 ? -15.07 2.135 -3.303 1 97.94 138 LEU B C 1
ATOM 3739 O O . LEU B 1 138 ? -15.609 3.242 -3.256 1 97.94 138 LEU B O 1
ATOM 3743 N N . MET B 1 139 ? -15.156 1.321 -4.336 1 97.69 139 MET B N 1
ATOM 3744 C CA . MET B 1 139 ? -15.945 1.704 -5.504 1 97.69 139 MET B CA 1
ATOM 3745 C C . MET B 1 139 ? -17.406 1.919 -5.125 1 97.69 139 MET B C 1
ATOM 3747 O O . MET B 1 139 ? -18.031 2.895 -5.551 1 97.69 139 MET B O 1
ATOM 3751 N N . LYS B 1 140 ? -17.938 1.027 -4.301 1 95.62 140 LYS B N 1
ATOM 3752 C CA . LYS B 1 140 ? -19.328 1.152 -3.85 1 95.62 140 LYS B CA 1
ATOM 3753 C C . LYS B 1 140 ? -19.5 2.379 -2.961 1 95.62 140 LYS B C 1
ATOM 3755 O O . LYS B 1 140 ? -20.469 3.129 -3.113 1 95.62 140 LYS B O 1
ATOM 3760 N N . ALA B 1 141 ? -18.562 2.58 -2.059 1 94.94 141 ALA B N 1
ATOM 3761 C CA . ALA B 1 141 ? -18.672 3.664 -1.087 1 94.94 141 ALA B CA 1
ATOM 3762 C C . ALA B 1 141 ? -18.547 5.023 -1.765 1 94.94 141 ALA B C 1
ATOM 3764 O O . ALA B 1 141 ? -19.188 5.992 -1.359 1 94.94 141 ALA B O 1
ATOM 3765 N N . LYS B 1 142 ? -17.719 5.125 -2.859 1 96.5 142 LYS B N 1
ATOM 3766 C CA . LYS B 1 142 ? -17.391 6.426 -3.434 1 96.5 142 LYS B CA 1
ATOM 3767 C C . LYS B 1 142 ? -18.078 6.621 -4.785 1 96.5 142 LYS B C 1
ATOM 3769 O O . LYS B 1 142 ? -17.984 7.691 -5.387 1 96.5 142 LYS B O 1
ATOM 3774 N N . GLY B 1 143 ? -18.734 5.621 -5.258 1 96 143 GLY B N 1
ATOM 3775 C CA . GLY B 1 143 ? -19.391 5.707 -6.547 1 96 143 GLY B CA 1
ATOM 3776 C C . GLY B 1 143 ? -18.422 5.746 -7.715 1 96 143 GLY B C 1
ATOM 3777 O O . GLY B 1 143 ? -18.641 6.48 -8.68 1 96 143 GLY B O 1
ATOM 3778 N N . ILE B 1 144 ? -17.312 5.012 -7.613 1 97.81 144 ILE B N 1
ATOM 3779 C CA . ILE B 1 144 ? -16.312 4.918 -8.672 1 97.81 144 ILE B CA 1
ATOM 3780 C C . ILE B 1 144 ? -16.766 3.891 -9.711 1 97.81 144 ILE B C 1
ATOM 3782 O O . ILE B 1 144 ? -16.906 2.707 -9.398 1 97.81 144 ILE B O 1
ATOM 3786 N N . LYS B 1 145 ? -16.891 4.285 -10.906 1 98.06 145 LYS B N 1
ATOM 3787 C CA . LYS B 1 145 ? -17.469 3.428 -11.945 1 98.06 145 LYS B CA 1
ATOM 3788 C C . LYS B 1 145 ? -16.438 2.428 -12.461 1 98.06 145 LYS B C 1
ATOM 3790 O O . LYS B 1 145 ? -16.75 1.25 -12.641 1 98.06 145 LYS B O 1
ATOM 3795 N N . TYR B 1 146 ? -15.219 2.891 -12.797 1 98.75 146 TYR B N 1
ATOM 3796 C CA . TYR B 1 146 ? -14.164 2.029 -13.328 1 98.75 146 TYR B CA 1
ATOM 3797 C C . TYR B 1 146 ? -12.875 2.186 -12.523 1 98.75 146 TYR B C 1
ATOM 3799 O O . TYR B 1 146 ? -12.445 3.305 -12.242 1 98.75 146 TYR B O 1
ATOM 3807 N N . ALA B 1 147 ? -12.289 1.069 -12.141 1 98.88 147 ALA B N 1
ATOM 3808 C CA . ALA B 1 147 ? -11.023 1.037 -11.406 1 98.88 147 ALA B CA 1
ATOM 3809 C C . ALA B 1 147 ? -10.023 0.095 -12.078 1 98.88 147 ALA B C 1
ATOM 3811 O O . ALA B 1 147 ? -10.422 -0.88 -12.719 1 98.88 147 ALA B O 1
ATOM 3812 N N . LEU B 1 148 ? -8.75 0.439 -11.953 1 98.94 148 LEU B N 1
ATOM 3813 C CA . LEU B 1 148 ? -7.652 -0.387 -12.453 1 98.94 148 LEU B CA 1
ATOM 3814 C C . LEU B 1 148 ? -6.809 -0.92 -11.297 1 98.94 148 LEU B C 1
ATOM 3816 O O . LEU B 1 148 ? -6.289 -0.144 -10.492 1 98.94 148 LEU B O 1
ATOM 3820 N N . ILE B 1 149 ? -6.754 -2.223 -11.164 1 98.94 149 ILE B N 1
ATOM 3821 C CA . ILE B 1 149 ? -5.746 -2.895 -10.344 1 98.94 149 ILE B CA 1
ATOM 3822 C C . ILE B 1 149 ? -4.605 -3.381 -11.234 1 98.94 149 ILE B C 1
ATOM 3824 O O . ILE B 1 149 ? -4.824 -4.133 -12.188 1 98.94 149 ILE B O 1
ATOM 3828 N N . ALA B 1 150 ? -3.395 -2.902 -10.945 1 98.81 150 ALA B N 1
ATOM 3829 C CA . ALA B 1 150 ? -2.221 -3.34 -11.695 1 98.81 150 ALA B CA 1
ATOM 3830 C C . ALA B 1 150 ? -1.099 -3.771 -10.75 1 98.81 150 ALA B C 1
ATOM 3832 O O . ALA B 1 150 ? -0.764 -3.055 -9.805 1 98.81 150 ALA B O 1
ATOM 3833 N N . GLY B 1 151 ? -0.568 -4.93 -10.961 1 97.06 151 GLY B N 1
ATOM 3834 C CA . GLY B 1 151 ? 0.492 -5.461 -10.117 1 97.06 151 GLY B CA 1
ATOM 3835 C C . GLY B 1 151 ? 1.73 -5.863 -10.898 1 97.06 151 GLY B C 1
ATOM 3836 O O . GLY B 1 151 ? 1.639 -6.23 -12.07 1 97.06 151 GLY B O 1
ATOM 3837 N N . GLY B 1 152 ? 2.867 -5.809 -10.273 1 97.81 152 GLY B N 1
ATOM 3838 C CA . GLY B 1 152 ? 4.133 -6.234 -10.844 1 97.81 152 GLY B CA 1
ATOM 3839 C C . GLY B 1 152 ? 5.062 -6.871 -9.82 1 97.81 152 GLY B C 1
ATOM 3840 O O . GLY B 1 152 ? 5.09 -6.457 -8.664 1 97.81 152 GLY B O 1
ATOM 3841 N N . VAL B 1 153 ? 5.777 -7.848 -10.336 1 97.06 153 VAL B N 1
ATOM 3842 C CA . VAL B 1 153 ? 6.742 -8.539 -9.477 1 97.06 153 VAL B CA 1
ATOM 3843 C C . VAL B 1 153 ? 8.039 -8.781 -10.25 1 97.06 153 VAL B C 1
ATOM 3845 O O . VAL B 1 153 ? 8.008 -9.18 -11.414 1 97.06 153 VAL B O 1
ATOM 3848 N N . SER B 1 154 ? 9.148 -8.484 -9.641 1 96.12 154 SER B N 1
ATOM 3849 C CA . SER B 1 154 ? 10.477 -8.719 -10.195 1 96.12 154 SER B CA 1
ATOM 3850 C C . SER B 1 154 ? 11.414 -9.312 -9.156 1 96.12 154 SER B C 1
ATOM 3852 O O . SER B 1 154 ? 12.508 -8.781 -8.922 1 96.12 154 SER B O 1
ATOM 3854 N N . VAL B 1 155 ? 11.102 -10.406 -8.625 1 93 155 VAL B N 1
ATOM 3855 C CA . VAL B 1 155 ? 11.828 -11.039 -7.531 1 93 155 VAL B CA 1
ATOM 3856 C C . VAL B 1 155 ? 13.18 -11.531 -8.039 1 93 155 VAL B C 1
ATOM 3858 O O . VAL B 1 155 ? 14.156 -11.562 -7.281 1 93 155 VAL B O 1
ATOM 3861 N N . SER B 1 156 ? 13.281 -11.875 -9.297 1 93.06 156 SER B N 1
ATOM 3862 C CA . SER B 1 156 ? 14.492 -12.461 -9.859 1 93.06 156 SER B CA 1
ATOM 3863 C C . SER B 1 156 ? 15.68 -11.516 -9.719 1 93.06 156 SER B C 1
ATOM 3865 O O . SER B 1 156 ? 16.828 -11.953 -9.656 1 93.06 156 SER B O 1
ATOM 3867 N N . LYS B 1 157 ? 15.406 -10.297 -9.641 1 91 157 LYS B N 1
ATOM 3868 C CA . LYS B 1 157 ? 16.469 -9.289 -9.547 1 91 157 LYS B CA 1
ATOM 3869 C C . LYS B 1 157 ? 17.031 -9.219 -8.133 1 91 157 LYS B C 1
ATOM 3871 O O . LYS B 1 157 ? 18.141 -8.719 -7.93 1 91 157 LYS B O 1
ATOM 3876 N N . ALA B 1 158 ? 16.312 -9.688 -7.164 1 90.81 158 ALA B N 1
ATOM 3877 C CA . ALA B 1 158 ? 16.719 -9.617 -5.762 1 90.81 158 ALA B CA 1
ATOM 3878 C C . ALA B 1 158 ? 17.047 -11.008 -5.219 1 90.81 158 ALA B C 1
ATOM 3880 O O . ALA B 1 158 ? 17.688 -11.133 -4.172 1 90.81 158 ALA B O 1
ATOM 3881 N N . ALA B 1 159 ? 16.688 -12.078 -5.875 1 90.38 159 ALA B N 1
ATOM 3882 C CA . ALA B 1 159 ? 16.812 -13.453 -5.379 1 90.38 159 ALA B CA 1
ATOM 3883 C C . ALA B 1 159 ? 18.266 -13.852 -5.238 1 90.38 159 ALA B C 1
ATOM 3885 O O . ALA B 1 159 ? 19.109 -13.492 -6.07 1 90.38 159 ALA B O 1
ATOM 3886 N N . SER B 1 160 ? 18.531 -14.609 -4.184 1 88.81 160 SER B N 1
ATOM 3887 C CA . SER B 1 160 ? 19.859 -15.188 -3.973 1 88.81 160 SER B CA 1
ATOM 3888 C C . SER B 1 160 ? 20 -16.516 -4.703 1 88.81 160 SER B C 1
ATOM 3890 O O . SER B 1 160 ? 19.109 -17.359 -4.652 1 88.81 160 SER B O 1
ATOM 3892 N N . ASP B 1 161 ? 21.094 -16.641 -5.328 1 87.06 161 ASP B N 1
ATOM 3893 C CA . ASP B 1 161 ? 21.344 -17.906 -6.035 1 87.06 161 ASP B CA 1
ATOM 3894 C C . ASP B 1 161 ? 21.734 -19.016 -5.066 1 87.06 161 ASP B C 1
ATOM 3896 O O . ASP B 1 161 ? 22.047 -20.125 -5.484 1 87.06 161 ASP B O 1
ATOM 3900 N N . LYS B 1 162 ? 21.688 -18.672 -3.801 1 86.75 162 LYS B N 1
ATOM 3901 C CA . LYS B 1 162 ? 22 -19.672 -2.779 1 86.75 162 LYS B CA 1
ATOM 3902 C C . LYS B 1 162 ? 20.734 -20.359 -2.285 1 86.75 162 LYS B C 1
ATOM 3904 O O . LYS B 1 162 ? 20.812 -21.406 -1.625 1 86.75 162 LYS B O 1
ATOM 3909 N N . GLU B 1 163 ? 19.625 -19.734 -2.648 1 85.75 163 GLU B N 1
ATOM 3910 C CA . GLU B 1 163 ? 18.359 -20.234 -2.129 1 85.75 163 GLU B CA 1
ATOM 3911 C C . GLU B 1 163 ? 17.516 -20.875 -3.236 1 85.75 163 GLU B C 1
ATOM 3913 O O . GLU B 1 163 ? 17.031 -20.172 -4.125 1 85.75 163 GLU B O 1
ATOM 3918 N N . PRO B 1 164 ? 17.234 -22.156 -3.148 1 88.25 164 PRO B N 1
ATOM 3919 C CA . PRO B 1 164 ? 16.656 -22.875 -4.289 1 88.25 164 PRO B CA 1
ATOM 3920 C C . PRO B 1 164 ? 15.234 -22.422 -4.598 1 88.25 164 PRO B C 1
ATOM 3922 O O . PRO B 1 164 ? 14.883 -22.234 -5.766 1 88.25 164 PRO B O 1
ATOM 3925 N N . ILE B 1 165 ? 14.414 -22.25 -3.631 1 88.06 165 ILE B N 1
ATOM 3926 C CA . ILE B 1 165 ? 13 -21.984 -3.904 1 88.06 165 ILE B CA 1
ATOM 3927 C C . ILE B 1 165 ? 12.852 -20.641 -4.609 1 88.06 165 ILE B C 1
ATOM 3929 O O . ILE B 1 165 ? 12.297 -20.562 -5.711 1 88.06 165 ILE B O 1
ATOM 3933 N N . MET B 1 166 ? 13.398 -19.641 -4.09 1 88.12 166 MET B N 1
ATOM 3934 C CA . MET B 1 166 ? 13.234 -18.312 -4.668 1 88.12 166 MET B CA 1
ATOM 3935 C C . MET B 1 166 ? 13.961 -18.203 -6.004 1 88.12 166 MET B C 1
ATOM 3937 O O . MET B 1 166 ? 13.5 -17.516 -6.918 1 88.12 166 MET B O 1
ATOM 3941 N N . PHE B 1 167 ? 15.07 -18.906 -6.062 1 91.06 167 PHE B N 1
ATOM 3942 C CA . PHE B 1 167 ? 15.875 -18.797 -7.27 1 91.06 167 PHE B CA 1
ATOM 3943 C C . PHE B 1 167 ? 15.258 -19.578 -8.414 1 91.06 167 PHE B C 1
ATOM 3945 O O . PHE B 1 167 ? 15.352 -19.172 -9.578 1 91.06 167 PHE B O 1
ATOM 3952 N N . SER B 1 168 ? 14.586 -20.672 -8.07 1 93.38 168 SER B N 1
ATOM 3953 C CA . SER B 1 168 ? 14.211 -21.578 -9.141 1 93.38 168 SER B CA 1
ATOM 3954 C C . SER B 1 168 ? 12.695 -21.609 -9.344 1 93.38 168 SER B C 1
ATOM 3956 O O . SER B 1 168 ? 12.219 -21.969 -10.422 1 93.38 168 SER B O 1
ATOM 3958 N N . ALA B 1 169 ? 11.93 -21.219 -8.336 1 93.12 169 ALA B N 1
ATOM 3959 C CA . ALA B 1 169 ? 10.477 -21.375 -8.438 1 93.12 169 ALA B CA 1
ATOM 3960 C C . ALA B 1 169 ? 9.797 -20.031 -8.688 1 93.12 169 ALA B C 1
ATOM 3962 O O . ALA B 1 169 ? 8.727 -19.969 -9.297 1 93.12 169 ALA B O 1
ATOM 3963 N N . PHE B 1 170 ? 10.375 -18.969 -8.211 1 94.19 170 PHE B N 1
ATOM 3964 C CA . PHE B 1 170 ? 9.797 -17.641 -8.383 1 94.19 170 PHE B CA 1
ATOM 3965 C C . PHE B 1 170 ? 10.016 -17.141 -9.797 1 94.19 170 PHE B C 1
ATOM 3967 O O . PHE B 1 170 ? 10.945 -17.578 -10.484 1 94.19 170 PHE B O 1
ATOM 3974 N N . ALA B 1 171 ? 9.125 -16.328 -10.203 1 97.56 171 ALA B N 1
ATOM 3975 C CA . ALA B 1 171 ? 9.148 -15.734 -11.539 1 97.56 171 ALA B CA 1
ATOM 3976 C C . ALA B 1 171 ? 8.68 -14.289 -11.5 1 97.56 171 ALA B C 1
ATOM 3978 O O . ALA B 1 171 ? 8.305 -13.773 -10.445 1 97.56 171 ALA B O 1
ATOM 3979 N N . ASP B 1 172 ? 8.859 -13.633 -12.641 1 98.31 172 ASP B N 1
ATOM 3980 C CA . ASP B 1 172 ? 8.5 -12.219 -12.766 1 98.31 172 ASP B CA 1
ATOM 3981 C C . ASP B 1 172 ? 7.309 -12.039 -13.695 1 98.31 172 ASP B C 1
ATOM 3983 O O . ASP B 1 172 ? 7.016 -12.906 -14.523 1 98.31 172 ASP B O 1
ATOM 3987 N N . GLY B 1 173 ? 6.586 -10.906 -13.484 1 98.56 173 GLY B N 1
ATOM 3988 C CA . GLY B 1 173 ? 5.48 -10.625 -14.383 1 98.56 173 GLY B CA 1
ATOM 3989 C C . GLY B 1 173 ? 4.605 -9.484 -13.922 1 98.56 173 GLY B C 1
ATOM 3990 O O . GLY B 1 173 ? 4.852 -8.891 -12.867 1 98.56 173 GLY B O 1
ATOM 3991 N N . GLY B 1 174 ? 3.742 -9.062 -14.789 1 98.81 174 GLY B N 1
ATOM 3992 C CA . GLY B 1 174 ? 2.721 -8.055 -14.531 1 98.81 174 GLY B CA 1
ATOM 3993 C C . GLY B 1 174 ? 1.312 -8.562 -14.781 1 98.81 174 GLY B C 1
ATOM 3994 O O . GLY B 1 174 ? 1.081 -9.328 -15.719 1 98.81 174 GLY B O 1
ATOM 3995 N N . GLY B 1 175 ? 0.371 -8.234 -13.938 1 98.88 175 GLY B N 1
ATOM 3996 C CA . GLY B 1 175 ? -1.046 -8.539 -14.062 1 98.88 175 GLY B CA 1
ATOM 3997 C C . GLY B 1 175 ? -1.938 -7.332 -13.828 1 98.88 175 GLY B C 1
ATOM 3998 O O . GLY B 1 175 ? -1.595 -6.445 -13.047 1 98.88 175 GLY B O 1
ATOM 3999 N N . ALA B 1 176 ? -3.082 -7.309 -14.484 1 98.94 176 ALA B N 1
ATOM 4000 C CA . ALA B 1 176 ? -3.986 -6.172 -14.32 1 98.94 176 ALA B CA 1
ATOM 4001 C C . ALA B 1 176 ? -5.445 -6.613 -14.414 1 98.94 176 ALA B C 1
ATOM 4003 O O . ALA B 1 176 ? -5.758 -7.594 -15.094 1 98.94 176 ALA B O 1
ATOM 4004 N N . ILE B 1 177 ? -6.285 -5.969 -13.719 1 98.94 177 ILE B N 1
ATOM 4005 C CA . ILE B 1 177 ? -7.73 -6.164 -13.727 1 98.94 177 ILE B CA 1
ATOM 4006 C C . ILE B 1 177 ? -8.43 -4.812 -13.852 1 98.94 177 ILE B C 1
ATOM 4008 O O . ILE B 1 177 ? -8.125 -3.875 -13.109 1 98.94 177 ILE B O 1
ATOM 4012 N N . VAL B 1 178 ? -9.297 -4.668 -14.805 1 98.94 178 VAL B N 1
ATOM 4013 C CA . VAL B 1 178 ? -10.211 -3.531 -14.867 1 98.94 178 VAL B CA 1
ATOM 4014 C C . VAL B 1 178 ? -11.562 -3.92 -14.258 1 98.94 178 VAL B C 1
ATOM 4016 O O . VAL B 1 178 ? -12.164 -4.914 -14.664 1 98.94 178 VAL B O 1
ATOM 4019 N N . LEU B 1 179 ? -11.961 -3.152 -13.25 1 98.81 179 LEU B N 1
ATOM 4020 C CA . LEU B 1 179 ? -13.219 -3.395 -12.562 1 98.81 179 LEU B CA 1
ATOM 4021 C C . LEU B 1 179 ? -14.281 -2.389 -12.992 1 98.81 179 LEU B C 1
ATOM 4023 O O . LEU B 1 179 ? -13.953 -1.26 -13.367 1 98.81 179 LEU B O 1
ATOM 4027 N N . GLU B 1 180 ? -15.531 -2.836 -12.883 1 98.06 180 GLU B N 1
ATOM 4028 C CA . GLU B 1 180 ? -16.672 -1.987 -13.219 1 98.06 180 GLU B CA 1
ATOM 4029 C C . GLU B 1 180 ? -17.75 -2.068 -12.148 1 98.06 180 GLU B C 1
ATOM 4031 O O . GLU B 1 180 ? -18.125 -3.16 -11.711 1 98.06 180 GLU B O 1
ATOM 4036 N N . LEU B 1 181 ? -18.125 -0.917 -11.672 1 96.75 181 LEU B N 1
ATOM 4037 C CA . LEU B 1 181 ? -19.281 -0.838 -10.789 1 96.75 181 LEU B CA 1
ATOM 4038 C C . LEU B 1 181 ? -20.578 -0.908 -11.578 1 96.75 181 LEU B C 1
ATOM 4040 O O . LEU B 1 181 ? -20.875 -0.025 -12.391 1 96.75 181 LEU B O 1
ATOM 4044 N N . GLY B 1 182 ? -21.281 -1.986 -11.375 1 90.69 182 GLY B N 1
ATOM 4045 C CA . GLY B 1 182 ? -22.531 -2.184 -12.078 1 90.69 182 GLY B CA 1
ATOM 4046 C C . GLY B 1 182 ? -23.75 -1.808 -11.258 1 90.69 182 GLY B C 1
ATOM 4047 O O . GLY B 1 182 ? -23.625 -1.139 -10.227 1 90.69 182 GLY B O 1
ATOM 4048 N N . GLU B 1 183 ? -24.891 -2.102 -11.875 1 82.94 183 GLU B N 1
ATOM 4049 C CA . GLU B 1 183 ? -26.156 -1.822 -11.211 1 82.94 183 GLU B CA 1
ATOM 4050 C C . GLU B 1 183 ? -26.531 -2.938 -10.242 1 82.94 183 GLU B C 1
ATOM 4052 O O . GLU B 1 183 ? -25.828 -3.951 -10.148 1 82.94 183 GLU B O 1
ATOM 4057 N N . GLU B 1 184 ? -27.5 -2.545 -9.508 1 77.44 184 GLU B N 1
ATOM 4058 C CA . GLU B 1 184 ? -27.984 -3.559 -8.578 1 77.44 184 GLU B CA 1
ATOM 4059 C C . GLU B 1 184 ? -28.484 -4.789 -9.328 1 77.44 184 GLU B C 1
ATOM 4061 O O . GLU B 1 184 ? -29.125 -4.668 -10.383 1 77.44 184 GLU B O 1
ATOM 4066 N N . ASP B 1 185 ? -27.891 -5.926 -8.953 1 71.06 185 ASP B N 1
ATOM 4067 C CA . ASP B 1 185 ? -28.297 -7.16 -9.625 1 71.06 185 ASP B CA 1
ATOM 4068 C C . ASP B 1 185 ? -28.781 -8.203 -8.617 1 71.06 185 ASP B C 1
ATOM 4070 O O . ASP B 1 185 ? -28.141 -8.414 -7.586 1 71.06 185 ASP B O 1
ATOM 4074 N N . GLU B 1 186 ? -29.875 -8.734 -8.922 1 67.25 186 GLU B N 1
ATOM 4075 C CA . GLU B 1 186 ? -30.5 -9.75 -8.062 1 67.25 186 GLU B CA 1
ATOM 4076 C C . GLU B 1 186 ? -29.641 -11.016 -8.008 1 67.25 186 GLU B C 1
ATOM 4078 O O . GLU B 1 186 ? -29.656 -11.742 -7.012 1 67.25 186 GLU B O 1
ATOM 4083 N N . GLN B 1 187 ? -28.953 -11.234 -9.039 1 71.56 187 GLN B N 1
ATOM 4084 C CA . GLN B 1 187 ? -28.172 -12.461 -9.109 1 71.56 187 GLN B CA 1
ATOM 4085 C C . GLN B 1 187 ? -26.828 -12.305 -8.383 1 71.56 187 GLN B C 1
ATOM 4087 O O . GLN B 1 187 ? -26.078 -13.266 -8.242 1 71.56 187 GLN B O 1
ATOM 4092 N N . GLN B 1 188 ? -26.547 -11.242 -7.809 1 77.06 188 GLN B N 1
ATOM 4093 C CA . GLN B 1 188 ? -25.328 -10.945 -7.074 1 77.06 188 GLN B CA 1
ATOM 4094 C C . GLN B 1 188 ? -24.094 -11.242 -7.922 1 77.06 188 GLN B C 1
ATOM 4096 O O . GLN B 1 188 ? -23.156 -11.914 -7.465 1 77.06 188 GLN B O 1
ATOM 4101 N N . THR B 1 189 ? -24.156 -10.883 -9.164 1 90.12 189 THR B N 1
ATOM 4102 C CA . THR B 1 189 ? -23 -11.031 -10.055 1 90.12 189 THR B CA 1
ATOM 4103 C C . THR B 1 189 ? -21.859 -10.102 -9.625 1 90.12 189 THR B C 1
ATOM 4105 O O . THR B 1 189 ? -22.109 -8.969 -9.219 1 90.12 189 THR B O 1
ATOM 4108 N N . GLY B 1 190 ? -20.656 -10.688 -9.68 1 95.38 190 GLY B N 1
ATOM 4109 C CA . GLY B 1 190 ? -19.5 -9.883 -9.344 1 95.38 190 GLY B CA 1
ATOM 4110 C C . GLY B 1 190 ? -18.812 -10.32 -8.07 1 95.38 190 GLY B C 1
ATOM 4111 O O . GLY B 1 190 ? -18.875 -11.492 -7.691 1 95.38 190 GLY B O 1
ATOM 4112 N N . PHE B 1 191 ? -18.047 -9.391 -7.527 1 96.44 191 PHE B N 1
ATOM 4113 C CA . PHE B 1 191 ? -17.344 -9.648 -6.27 1 96.44 191 PHE B CA 1
ATOM 4114 C C . PHE B 1 191 ? -18.344 -9.773 -5.121 1 96.44 191 PHE B C 1
ATOM 4116 O O . PHE B 1 191 ? -19.125 -8.859 -4.871 1 96.44 191 PHE B O 1
ATOM 4123 N N . VAL B 1 192 ? -18.281 -10.875 -4.395 1 95.56 192 VAL B N 1
ATOM 4124 C CA . VAL B 1 192 ? -19.266 -11.148 -3.361 1 95.56 192 VAL B CA 1
ATOM 4125 C C . VAL B 1 192 ? -18.703 -10.773 -1.992 1 95.56 192 VAL B C 1
ATOM 4127 O O . VAL B 1 192 ? -19.297 -9.969 -1.271 1 95.56 192 VAL B O 1
ATOM 4130 N N . ASP B 1 193 ? -17.609 -11.367 -1.685 1 96.44 193 ASP B N 1
ATOM 4131 C CA . ASP B 1 193 ? -17.047 -11.203 -0.343 1 96.44 193 ASP B CA 1
ATOM 4132 C C . ASP B 1 193 ? -15.617 -11.719 -0.272 1 96.44 193 ASP B C 1
ATOM 4134 O O . ASP B 1 193 ? -15.141 -12.367 -1.204 1 96.44 193 ASP B O 1
ATOM 4138 N N . ALA B 1 194 ? -14.891 -11.352 0.755 1 98.31 194 ALA B N 1
ATOM 4139 C CA . ALA B 1 194 ? -13.555 -11.867 1.049 1 98.31 194 ALA B CA 1
ATOM 4140 C C . ALA B 1 194 ? -13.328 -11.977 2.555 1 98.31 194 ALA B C 1
ATOM 4142 O O . ALA B 1 194 ? -13.852 -11.164 3.324 1 98.31 194 ALA B O 1
ATOM 4143 N N . ASP B 1 195 ? -12.602 -12.969 2.934 1 97.94 195 ASP B N 1
ATOM 4144 C CA . ASP B 1 195 ? -12.133 -13.141 4.309 1 97.94 195 ASP B CA 1
ATOM 4145 C C . ASP B 1 195 ? -10.609 -13.227 4.367 1 97.94 195 ASP B C 1
ATOM 4147 O O . ASP B 1 195 ? -9.977 -13.656 3.404 1 97.94 195 ASP B O 1
ATOM 4151 N N . PHE B 1 196 ? -10.109 -12.812 5.48 1 97.88 196 PHE B N 1
ATOM 4152 C CA . PHE B 1 196 ? -8.664 -12.789 5.691 1 97.88 196 PHE B CA 1
ATOM 4153 C C . PHE B 1 196 ? -8.305 -13.43 7.027 1 97.88 196 PHE B C 1
ATOM 4155 O O . PHE B 1 196 ? -9.133 -13.477 7.938 1 97.88 196 PHE B O 1
ATOM 4162 N N . TYR B 1 197 ? -7.148 -13.938 7.051 1 96.12 197 TYR B N 1
ATOM 4163 C CA . TYR B 1 197 ? -6.574 -14.523 8.258 1 96.12 197 TYR B CA 1
ATOM 4164 C C . TYR B 1 197 ? -5.086 -14.203 8.367 1 96.12 197 TYR B C 1
ATOM 4166 O O . TYR B 1 197 ? -4.344 -14.336 7.391 1 96.12 197 TYR B O 1
ATOM 4174 N N . THR B 1 198 ? -4.668 -13.703 9.539 1 95.44 198 THR B N 1
ATOM 4175 C CA . THR B 1 198 ? -3.258 -13.398 9.773 1 95.44 198 THR B CA 1
ATOM 4176 C C . THR B 1 198 ? -2.779 -14.047 11.07 1 95.44 198 THR B C 1
ATOM 4178 O O . THR B 1 198 ? -3.438 -13.938 12.109 1 95.44 198 THR B O 1
ATOM 4181 N N . GLU B 1 199 ? -1.712 -14.742 10.961 1 91.81 199 GLU B N 1
ATOM 4182 C CA . GLU B 1 199 ? -0.951 -15.266 12.094 1 91.81 199 GLU B CA 1
ATOM 4183 C C . GLU B 1 199 ? 0.547 -15.055 11.898 1 91.81 199 GLU B C 1
ATOM 4185 O O . GLU B 1 199 ? 1.175 -15.75 11.102 1 91.81 199 GLU B O 1
ATOM 4190 N N . SER B 1 200 ? 1.046 -14.117 12.633 1 88.19 200 SER B N 1
ATOM 4191 C CA . SER B 1 200 ? 2.426 -13.711 12.398 1 88.19 200 SER B CA 1
ATOM 4192 C C . SER B 1 200 ? 3.404 -14.602 13.156 1 88.19 200 SER B C 1
ATOM 4194 O O . SER B 1 200 ? 4.125 -14.133 14.039 1 88.19 200 SER B O 1
ATOM 4196 N N . ILE B 1 201 ? 3.641 -15.812 12.695 1 79.56 201 ILE B N 1
ATOM 4197 C CA . ILE B 1 201 ? 4.473 -16.781 13.398 1 79.56 201 ILE B CA 1
ATOM 4198 C C . ILE B 1 201 ? 5.73 -17.078 12.578 1 79.56 201 ILE B C 1
ATOM 4200 O O . ILE B 1 201 ? 6.637 -17.766 13.055 1 79.56 201 ILE B O 1
ATOM 4204 N N . ILE B 1 202 ? 5.836 -16.547 11.344 1 76.69 202 ILE B N 1
ATOM 4205 C CA . ILE B 1 202 ? 6.984 -16.844 10.492 1 76.69 202 ILE B CA 1
ATOM 4206 C C . ILE B 1 202 ? 7.473 -15.57 9.812 1 76.69 202 ILE B C 1
ATOM 4208 O O . ILE B 1 202 ? 7.75 -15.57 8.609 1 76.69 202 ILE B O 1
ATOM 4212 N N . THR B 1 203 ? 7.562 -14.547 10.57 1 81.81 203 THR B N 1
ATOM 4213 C CA . THR B 1 203 ? 7.898 -13.258 9.984 1 81.81 203 THR B CA 1
ATOM 4214 C C . THR B 1 203 ? 9.391 -13.18 9.664 1 81.81 203 THR B C 1
ATOM 4216 O O . THR B 1 203 ? 9.828 -12.297 8.922 1 81.81 203 THR B O 1
ATOM 4219 N N . ASP B 1 204 ? 10.156 -14.156 10.094 1 82.62 204 ASP B N 1
ATOM 4220 C CA . ASP B 1 204 ? 11.602 -14.094 9.906 1 82.62 204 ASP B CA 1
ATOM 4221 C C . ASP B 1 204 ? 12.07 -15.125 8.883 1 82.62 204 ASP B C 1
ATOM 4223 O O . ASP B 1 204 ? 13.266 -15.367 8.742 1 82.62 204 ASP B O 1
ATOM 4227 N N . THR B 1 205 ? 11.133 -15.672 8.133 1 85.31 205 THR B N 1
ATOM 4228 C CA . THR B 1 205 ? 11.5 -16.75 7.223 1 85.31 205 THR B CA 1
ATOM 4229 C C . THR B 1 205 ? 11.922 -16.188 5.867 1 85.31 205 THR B C 1
ATOM 4231 O O . THR B 1 205 ? 12.609 -16.859 5.098 1 85.31 205 THR B O 1
ATOM 4234 N N . ALA B 1 206 ? 11.453 -15.102 5.543 1 88 206 ALA B N 1
ATOM 4235 C CA . ALA B 1 206 ? 11.875 -14.383 4.34 1 88 206 ALA B CA 1
ATOM 4236 C C . ALA B 1 206 ? 11.828 -12.875 4.555 1 88 206 ALA B C 1
ATOM 4238 O O . ALA B 1 206 ? 10.875 -12.352 5.129 1 88 206 ALA B O 1
ATOM 4239 N N . LEU B 1 207 ? 12.969 -12.281 4.199 1 92.06 207 LEU B N 1
ATOM 4240 C CA . LEU B 1 207 ? 13.086 -10.844 4.391 1 92.06 207 LEU B CA 1
ATOM 4241 C C . LEU B 1 207 ? 13.703 -10.18 3.162 1 92.06 207 LEU B C 1
ATOM 4243 O O . LEU B 1 207 ? 14.672 -10.688 2.598 1 92.06 207 LEU B O 1
ATOM 4247 N N . TYR B 1 208 ? 13.047 -9.117 2.766 1 92.75 208 TYR B N 1
ATOM 4248 C CA . TYR B 1 208 ? 13.68 -8.312 1.725 1 92.75 208 TYR B CA 1
ATOM 4249 C C . TYR B 1 208 ? 13.414 -6.828 1.947 1 92.75 208 TYR B C 1
ATOM 4251 O O . TYR B 1 208 ? 12.266 -6.422 2.154 1 92.75 208 TYR B O 1
ATOM 4259 N N . PRO B 1 209 ? 14.391 -6.016 1.865 1 93.88 209 PRO B N 1
ATOM 4260 C CA . PRO B 1 209 ? 15.789 -6.434 1.916 1 93.88 209 PRO B CA 1
ATOM 4261 C C . PRO B 1 209 ? 16.156 -7.121 3.23 1 93.88 209 PRO B C 1
ATOM 4263 O O . PRO B 1 209 ? 15.641 -6.75 4.289 1 93.88 209 PRO B O 1
ATOM 4266 N N . ASN B 1 210 ? 17.062 -8.016 3.094 1 93.25 210 ASN B N 1
ATOM 4267 C CA . ASN B 1 210 ? 17.453 -8.766 4.285 1 93.25 210 ASN B CA 1
ATOM 4268 C C . ASN B 1 210 ? 17.906 -7.836 5.402 1 93.25 210 ASN B C 1
ATOM 4270 O O . ASN B 1 210 ? 17.562 -8.039 6.57 1 93.25 210 ASN B O 1
ATOM 4274 N N . VAL B 1 211 ? 18.609 -6.809 5.074 1 93.56 211 VAL B N 1
ATOM 4275 C CA . VAL B 1 211 ? 19.203 -5.926 6.066 1 93.56 211 VAL B CA 1
ATOM 4276 C C . VAL B 1 211 ? 18.281 -4.754 6.359 1 93.56 211 VAL B C 1
ATOM 4278 O O . VAL B 1 211 ? 18.578 -3.895 7.184 1 93.56 211 VAL B O 1
ATOM 4281 N N . GLY B 1 212 ? 17.094 -4.684 5.711 1 94.06 212 GLY B N 1
ATOM 4282 C CA . GLY B 1 212 ? 16.219 -3.523 5.789 1 94.06 212 GLY B CA 1
ATOM 4283 C C . GLY B 1 212 ? 16.609 -2.42 4.824 1 94.06 212 GLY B C 1
ATOM 4284 O O . GLY B 1 212 ? 17.797 -2.232 4.527 1 94.06 212 GLY B O 1
ATOM 4285 N N . HIS B 1 213 ? 15.625 -1.73 4.395 1 93.88 213 HIS B N 1
ATOM 4286 C CA . HIS B 1 213 ? 15.844 -0.655 3.434 1 93.88 213 HIS B CA 1
ATOM 4287 C C . HIS B 1 213 ? 16.734 0.435 4.023 1 93.88 213 HIS B C 1
ATOM 4289 O O . HIS B 1 213 ? 17.531 1.055 3.309 1 93.88 213 HIS B O 1
ATOM 4295 N N . SER B 1 214 ? 16.641 0.589 5.305 1 93.56 214 SER B N 1
ATOM 4296 C CA . SER B 1 214 ? 17.391 1.653 5.98 1 93.56 214 SER B CA 1
ATOM 4297 C C . SER B 1 214 ? 18.891 1.398 5.93 1 93.56 214 SER B C 1
ATOM 4299 O O . SER B 1 214 ? 19.688 2.301 6.191 1 93.56 214 SER B O 1
ATOM 4301 N N . ARG B 1 215 ? 19.281 0.171 5.535 1 93.75 215 ARG B N 1
ATOM 4302 C CA . ARG B 1 215 ? 20.703 -0.169 5.547 1 93.75 215 ARG B CA 1
ATOM 4303 C C . ARG B 1 215 ? 21.172 -0.597 4.16 1 93.75 215 ARG B C 1
ATOM 4305 O O . ARG B 1 215 ? 22.297 -1.092 4.004 1 93.75 215 ARG B O 1
ATOM 4312 N N . MET B 1 216 ? 20.359 -0.401 3.186 1 92.88 216 MET B N 1
ATOM 4313 C CA . MET B 1 216 ? 20.672 -0.834 1.824 1 92.88 216 MET B CA 1
ATOM 4314 C C . MET B 1 216 ? 21.828 -0.041 1.249 1 92.88 216 MET B C 1
ATOM 4316 O O . MET B 1 216 ? 22.578 -0.542 0.395 1 92.88 216 MET B O 1
ATOM 4320 N N . LEU B 1 217 ? 22.016 1.155 1.724 1 91.94 217 LEU B N 1
ATOM 4321 C CA . LEU B 1 217 ? 23.047 2.018 1.172 1 91.94 217 LEU B CA 1
ATOM 4322 C C . LEU B 1 217 ? 24.297 1.99 2.045 1 91.94 217 LEU B C 1
ATOM 4324 O O . LEU B 1 217 ? 25.234 2.762 1.822 1 91.94 217 LEU B O 1
ATOM 4328 N N . ASP B 1 218 ? 24.266 1.146 3.045 1 90.56 218 ASP B N 1
ATOM 4329 C CA . ASP B 1 218 ? 25.453 0.964 3.889 1 90.56 218 ASP B CA 1
ATOM 4330 C C . ASP B 1 218 ? 26.547 0.199 3.148 1 90.56 218 ASP B C 1
ATOM 4332 O O . ASP B 1 218 ? 26.422 -1.006 2.92 1 90.56 218 ASP B O 1
ATOM 4336 N N . ALA B 1 219 ? 27.625 0.817 2.881 1 88.19 219 ALA B N 1
ATOM 4337 C CA . ALA B 1 219 ? 28.703 0.264 2.066 1 88.19 219 ALA B CA 1
ATOM 4338 C C . ALA B 1 219 ? 29.438 -0.836 2.816 1 88.19 219 ALA B C 1
ATOM 4340 O O . ALA B 1 219 ? 30.125 -1.661 2.203 1 88.19 219 ALA B O 1
ATOM 4341 N N . SER B 1 220 ? 29.312 -0.822 4.113 1 91.38 220 SER B N 1
ATOM 4342 C CA . SER B 1 220 ? 30.016 -1.817 4.918 1 91.38 220 SER B CA 1
ATOM 4343 C C . SER B 1 220 ? 29.328 -3.172 4.848 1 91.38 220 SER B C 1
ATOM 4345 O O . SER B 1 220 ? 29.891 -4.191 5.246 1 91.38 220 SER B O 1
ATOM 4347 N N . ILE B 1 221 ? 28.125 -3.225 4.32 1 92.5 221 ILE B N 1
ATOM 4348 C CA . ILE B 1 221 ? 27.359 -4.465 4.227 1 92.5 221 ILE B CA 1
ATOM 4349 C C . ILE B 1 221 ? 27.531 -5.066 2.832 1 92.5 221 ILE B C 1
ATOM 4351 O O . ILE B 1 221 ? 27.219 -4.418 1.828 1 92.5 221 ILE B O 1
ATOM 4355 N N . PRO B 1 222 ? 27.953 -6.305 2.805 1 92.06 222 PRO B N 1
ATOM 4356 C CA . PRO B 1 222 ? 28.125 -6.949 1.5 1 92.06 222 PRO B CA 1
ATOM 4357 C C . PRO B 1 222 ? 26.812 -7.07 0.729 1 92.06 222 PRO B C 1
ATOM 4359 O O . PRO B 1 222 ? 25.75 -7.258 1.331 1 92.06 222 PRO B O 1
ATOM 4362 N N . GLU B 1 223 ? 26.922 -7.031 -0.561 1 88.31 223 GLU B N 1
ATOM 4363 C CA . GLU B 1 223 ? 25.766 -7.125 -1.442 1 88.31 223 GLU B CA 1
ATOM 4364 C C . GLU B 1 223 ? 24.969 -8.391 -1.17 1 88.31 223 GLU B C 1
ATOM 4366 O O . GLU B 1 223 ? 23.734 -8.375 -1.192 1 88.31 223 GLU B O 1
ATOM 4371 N N . SER B 1 224 ? 25.672 -9.477 -0.931 1 89 224 SER B N 1
ATOM 4372 C CA . SER B 1 224 ? 25.016 -10.758 -0.71 1 89 224 SER B CA 1
ATOM 4373 C C . SER B 1 224 ? 24.078 -10.703 0.486 1 89 224 SER B C 1
ATOM 4375 O O . SER B 1 224 ? 23.062 -11.406 0.517 1 89 224 SER B O 1
ATOM 4377 N N . GLU B 1 225 ? 24.312 -9.773 1.374 1 91.38 225 GLU B N 1
ATOM 4378 C CA . GLU B 1 225 ? 23.516 -9.648 2.584 1 91.38 225 GLU B CA 1
ATOM 4379 C C . GLU B 1 225 ? 22.328 -8.719 2.363 1 91.38 225 GLU B C 1
ATOM 4381 O O . GLU B 1 225 ? 21.422 -8.648 3.193 1 91.38 225 GLU B O 1
ATOM 4386 N N . LYS B 1 226 ? 22.344 -8.102 1.223 1 93.06 226 LYS B N 1
ATOM 4387 C CA . LYS B 1 226 ? 21.281 -7.152 0.898 1 93.06 226 LYS B CA 1
ATOM 4388 C C . LYS B 1 226 ? 20.172 -7.824 0.101 1 93.06 226 LYS B C 1
ATOM 4390 O O . LYS B 1 226 ? 19.078 -7.273 -0.032 1 93.06 226 LYS B O 1
ATOM 4395 N N . ARG B 1 227 ? 20.484 -9.039 -0.364 1 92.44 227 ARG B N 1
ATOM 4396 C CA . ARG B 1 227 ? 19.516 -9.797 -1.156 1 92.44 227 ARG B CA 1
ATOM 4397 C C . ARG B 1 227 ? 18.469 -10.453 -0.264 1 92.44 227 ARG B C 1
ATOM 4399 O O . ARG B 1 227 ? 18.469 -10.25 0.951 1 92.44 227 ARG B O 1
ATOM 4406 N N . VAL B 1 228 ? 17.531 -11.117 -0.9 1 89.88 228 VAL B N 1
ATOM 4407 C CA . VAL B 1 228 ? 16.469 -11.812 -0.177 1 89.88 228 VAL B CA 1
ATOM 4408 C C . VAL B 1 228 ? 17.078 -12.859 0.753 1 89.88 228 VAL B C 1
ATOM 4410 O O . VAL B 1 228 ? 18 -13.586 0.367 1 89.88 228 VAL B O 1
ATOM 4413 N N . TYR B 1 229 ? 16.594 -12.766 1.959 1 87.5 229 TYR B N 1
ATOM 4414 C CA . TYR B 1 229 ? 16.812 -13.852 2.902 1 87.5 229 TYR B CA 1
ATOM 4415 C C . TYR B 1 229 ? 15.648 -14.828 2.908 1 87.5 229 TYR B C 1
ATOM 4417 O O . TYR B 1 229 ? 14.484 -14.414 2.84 1 87.5 229 TYR B O 1
ATOM 4425 N N . HIS B 1 230 ? 15.945 -16.062 2.855 1 85.81 230 HIS B N 1
ATOM 4426 C CA . HIS B 1 230 ? 14.914 -17.078 2.943 1 85.81 230 HIS B CA 1
ATOM 4427 C C . HIS B 1 230 ? 15.422 -18.328 3.676 1 85.81 230 HIS B C 1
ATOM 4429 O O . HIS B 1 230 ? 16.547 -18.781 3.43 1 85.81 230 HIS B O 1
ATOM 4435 N N . LYS B 1 231 ? 14.633 -18.672 4.57 1 81.44 231 LYS B N 1
ATOM 4436 C CA . LYS B 1 231 ? 14.891 -19.969 5.203 1 81.44 231 LYS B CA 1
ATOM 4437 C C . LYS B 1 231 ? 13.711 -20.922 5.023 1 81.44 231 LYS B C 1
ATOM 4439 O O . LYS B 1 231 ? 12.602 -20.484 4.695 1 81.44 231 LYS B O 1
ATOM 4444 N N . GLU B 1 232 ? 14.016 -22.188 5.16 1 74.06 232 GLU B N 1
ATOM 4445 C CA . GLU B 1 232 ? 12.992 -23.219 4.957 1 74.06 232 GLU B CA 1
ATOM 4446 C C . GLU B 1 232 ? 11.852 -23.047 5.957 1 74.06 232 GLU B C 1
ATOM 4448 O O . GLU B 1 232 ? 12.086 -22.766 7.137 1 74.06 232 GLU B O 1
ATOM 4453 N N . VAL B 1 233 ? 10.625 -23 5.336 1 68.44 233 VAL B N 1
ATOM 4454 C CA . VAL B 1 233 ? 9.438 -22.891 6.18 1 68.44 233 VAL B CA 1
ATOM 4455 C C . VAL B 1 233 ? 8.562 -24.125 5.996 1 68.44 233 VAL B C 1
ATOM 4457 O O . VAL B 1 233 ? 8.391 -24.609 4.879 1 68.44 233 VAL B O 1
ATOM 4460 N N . ASP B 1 234 ? 8.125 -24.609 7.148 1 70.56 234 ASP B N 1
ATOM 4461 C CA . ASP B 1 234 ? 7.109 -25.656 7.09 1 70.56 234 ASP B CA 1
ATOM 4462 C C . ASP B 1 234 ? 5.754 -25.078 6.668 1 70.56 234 ASP B C 1
ATOM 4464 O O . ASP B 1 234 ? 5.18 -24.25 7.375 1 70.56 234 ASP B O 1
ATOM 4468 N N . VAL B 1 235 ? 5.312 -25.5 5.426 1 70.81 235 VAL B N 1
ATOM 4469 C CA . VAL B 1 235 ? 4.078 -24.938 4.891 1 70.81 235 VAL B CA 1
ATOM 4470 C C . VAL B 1 235 ? 2.965 -25.984 4.965 1 70.81 235 VAL B C 1
ATOM 4472 O O . VAL B 1 235 ? 1.907 -25.828 4.355 1 70.81 235 VAL B O 1
ATOM 4475 N N . SER B 1 236 ? 3.135 -27.016 5.789 1 73.88 236 SER B N 1
ATOM 4476 C CA . SER B 1 236 ? 2.217 -28.156 5.793 1 73.88 236 SER B CA 1
ATOM 4477 C C . SER B 1 236 ? 0.879 -27.781 6.422 1 73.88 236 SER B C 1
ATOM 4479 O O . SER B 1 236 ? -0.128 -28.453 6.199 1 73.88 236 SER B O 1
ATOM 4481 N N . PHE B 1 237 ? 0.834 -26.703 7.117 1 78.69 237 PHE B N 1
ATOM 4482 C CA . PHE B 1 237 ? -0.394 -26.344 7.809 1 78.69 237 PHE B CA 1
ATOM 4483 C C . PHE B 1 237 ? -1.269 -25.453 6.922 1 78.69 237 PHE B C 1
ATOM 4485 O O . PHE B 1 237 ? -2.441 -25.234 7.227 1 78.69 237 PHE B O 1
ATOM 4492 N N . PHE B 1 238 ? -0.79 -25.109 5.727 1 82.69 238 PHE B N 1
ATOM 4493 C CA . PHE B 1 238 ? -1.501 -24.141 4.895 1 82.69 238 PHE B CA 1
ATOM 4494 C C . PHE B 1 238 ? -2.824 -24.719 4.406 1 82.69 238 PHE B C 1
ATOM 4496 O O . PHE B 1 238 ? -3.842 -24.031 4.387 1 82.69 238 PHE B O 1
ATOM 4503 N N . SER B 1 239 ? -2.773 -26 4.074 1 89.25 239 SER B N 1
ATOM 4504 C CA . SER B 1 239 ? -3.947 -26.594 3.447 1 89.25 239 SER B CA 1
ATOM 4505 C C . SER B 1 239 ? -5.121 -26.656 4.418 1 89.25 239 SER B C 1
ATOM 4507 O O . SER B 1 239 ? -6.266 -26.391 4.031 1 89.25 239 SER B O 1
ATOM 4509 N N . ALA B 1 240 ? -4.816 -26.891 5.66 1 90.88 240 ALA B N 1
ATOM 4510 C CA . ALA B 1 240 ? -5.875 -26.938 6.668 1 90.88 240 ALA B CA 1
ATOM 4511 C C . ALA B 1 240 ? -6.441 -25.547 6.938 1 90.88 240 ALA B C 1
ATOM 4513 O O . ALA B 1 240 ? -7.652 -25.391 7.113 1 90.88 240 ALA B O 1
ATOM 4514 N N . LYS B 1 241 ? -5.621 -24.594 6.977 1 91.75 241 LYS B N 1
ATOM 4515 C CA . LYS B 1 241 ? -6.059 -23.219 7.203 1 91.75 241 LYS B CA 1
ATOM 4516 C C . LYS B 1 241 ? -6.871 -22.703 6.02 1 91.75 241 LYS B C 1
ATOM 4518 O O . LYS B 1 241 ? -7.859 -21.984 6.203 1 91.75 241 LYS B O 1
ATOM 4523 N N . TRP B 1 242 ? -6.434 -23.078 4.828 1 95.31 242 TRP B N 1
ATOM 4524 C CA . TRP B 1 242 ? -7.172 -22.688 3.629 1 95.31 242 TRP B CA 1
ATOM 4525 C C . TRP B 1 242 ? -8.562 -23.312 3.625 1 95.31 242 TRP B C 1
ATOM 4527 O O . TRP B 1 242 ? -9.539 -22.641 3.27 1 95.31 242 TRP B O 1
ATOM 4537 N N . GLN B 1 243 ? -8.578 -24.578 4.008 1 97 243 GLN B N 1
ATOM 4538 C CA . GLN B 1 243 ? -9.875 -25.25 4.07 1 97 243 GLN B CA 1
ATOM 4539 C C . GLN B 1 243 ? -10.836 -24.5 4.992 1 97 243 GLN B C 1
ATOM 4541 O O . GLN B 1 243 ? -11.992 -24.266 4.633 1 97 243 GLN B O 1
ATOM 4546 N N . GLY B 1 244 ? -10.336 -24.188 6.156 1 97.06 244 GLY B N 1
ATOM 4547 C CA . GLY B 1 244 ? -11.156 -23.453 7.109 1 97.06 244 GLY B CA 1
ATOM 4548 C C . GLY B 1 244 ? -11.578 -22.094 6.598 1 97.06 244 GLY B C 1
ATOM 4549 O O . GLY B 1 244 ? -12.742 -21.703 6.746 1 97.06 244 GLY B O 1
ATOM 4550 N N . LEU B 1 245 ? -10.695 -21.359 6.016 1 97.56 245 LEU B N 1
ATOM 4551 C CA . LEU B 1 245 ? -10.953 -20.016 5.508 1 97.56 245 LEU B CA 1
ATOM 4552 C C . LEU B 1 245 ? -11.992 -20.047 4.387 1 97.56 245 LEU B C 1
ATOM 4554 O O . LEU B 1 245 ? -12.938 -19.266 4.383 1 97.56 245 LEU B O 1
ATOM 4558 N N . ILE B 1 246 ? -11.852 -21 3.471 1 98.5 246 ILE B N 1
ATOM 4559 C CA . ILE B 1 246 ? -12.727 -21.109 2.312 1 98.5 246 ILE B CA 1
ATOM 4560 C C . ILE B 1 246 ? -14.117 -21.562 2.766 1 98.5 246 ILE B C 1
ATOM 4562 O O . ILE B 1 246 ? -15.125 -20.969 2.371 1 98.5 246 ILE B O 1
ATOM 4566 N N . THR B 1 247 ? -14.18 -22.562 3.631 1 98.56 247 THR B N 1
ATOM 4567 C CA . THR B 1 247 ? -15.469 -23.062 4.098 1 98.56 247 THR B CA 1
ATOM 4568 C C . THR B 1 247 ? -16.219 -22 4.898 1 98.56 247 THR B C 1
ATOM 4570 O O . THR B 1 247 ? -17.438 -21.875 4.785 1 98.56 247 THR B O 1
ATOM 4573 N N . GLY B 1 248 ? -15.477 -21.297 5.719 1 98.19 248 GLY B N 1
ATOM 4574 C CA . GLY B 1 248 ? -16.094 -20.203 6.457 1 98.19 248 GLY B CA 1
ATOM 4575 C C . GLY B 1 248 ? -16.672 -19.141 5.559 1 98.19 248 GLY B C 1
ATOM 4576 O O . GLY B 1 248 ? -17.812 -18.703 5.758 1 98.19 248 GLY B O 1
ATOM 4577 N N . LEU B 1 249 ? -15.938 -18.734 4.559 1 98.25 249 LEU B N 1
ATOM 4578 C CA . LEU B 1 249 ? -16.375 -17.734 3.596 1 98.25 249 LEU B CA 1
ATOM 4579 C C . LEU B 1 249 ? -17.625 -18.203 2.861 1 98.25 249 LEU B C 1
ATOM 4581 O O . LEU B 1 249 ? -18.594 -17.453 2.734 1 98.25 249 LEU B O 1
ATOM 4585 N N . LEU B 1 250 ? -17.609 -19.422 2.396 1 98.5 250 LEU B N 1
ATOM 4586 C CA . LEU B 1 250 ? -18.719 -19.969 1.634 1 98.5 250 LEU B CA 1
ATOM 4587 C C . LEU B 1 250 ? -19.953 -20.109 2.508 1 98.5 250 LEU B C 1
ATOM 4589 O O . LEU B 1 250 ? -21.062 -19.781 2.074 1 98.5 250 LEU B O 1
ATOM 4593 N N . SER B 1 251 ? -19.781 -20.469 3.754 1 98.31 251 SER B N 1
ATOM 4594 C CA . SER B 1 251 ? -20.891 -20.688 4.668 1 98.31 251 SER B CA 1
ATOM 4595 C C . SER B 1 251 ? -21.641 -19.375 4.93 1 98.31 251 SER B C 1
ATOM 4597 O O . SER B 1 251 ? -22.859 -19.375 5.113 1 98.31 251 SER B O 1
ATOM 4599 N N . LYS B 1 252 ? -20.938 -18.297 4.965 1 96.56 252 LYS B N 1
ATOM 4600 C CA . LYS B 1 252 ? -21.562 -16.984 5.141 1 96.56 252 LYS B CA 1
ATOM 4601 C C . LYS B 1 252 ? -22.578 -16.703 4.039 1 96.56 252 LYS B C 1
ATOM 4603 O O . LYS B 1 252 ? -23.5 -15.898 4.227 1 96.56 252 LYS B O 1
ATOM 4608 N N . HIS B 1 253 ? -22.391 -17.375 2.936 1 95.31 253 HIS B N 1
ATOM 4609 C CA . HIS B 1 253 ? -23.25 -17.094 1.785 1 95.31 253 HIS B CA 1
ATOM 4610 C C . HIS B 1 253 ? -24.078 -18.312 1.411 1 95.31 253 HIS B C 1
ATOM 4612 O O . HIS B 1 253 ? -24.562 -18.422 0.277 1 95.31 253 HIS B O 1
ATOM 4618 N N . GLY B 1 254 ? -24.156 -19.328 2.309 1 97.06 254 GLY B N 1
ATOM 4619 C CA . GLY B 1 254 ? -24.984 -20.5 2.127 1 97.06 254 GLY B CA 1
ATOM 4620 C C . GLY B 1 254 ? -24.453 -21.453 1.072 1 97.06 254 GLY B C 1
ATOM 4621 O O . GLY B 1 254 ? -25.234 -22.141 0.41 1 97.06 254 GLY B O 1
ATOM 4622 N N . LEU B 1 255 ? -23.188 -21.453 0.838 1 97.94 255 LEU B N 1
ATOM 4623 C CA . LEU B 1 255 ? -22.562 -22.281 -0.178 1 97.94 255 LEU B CA 1
ATOM 4624 C C . LEU B 1 255 ? -21.656 -23.328 0.464 1 97.94 255 LEU B C 1
ATOM 4626 O O . LEU B 1 255 ? -21.203 -23.156 1.592 1 97.94 255 LEU B O 1
ATOM 4630 N N . ALA B 1 256 ? -21.5 -24.406 -0.229 1 98.38 256 ALA B N 1
ATOM 4631 C CA . ALA B 1 256 ? -20.516 -25.438 0.08 1 98.38 256 ALA B CA 1
ATOM 4632 C C . ALA B 1 256 ? -19.406 -25.469 -0.968 1 98.38 256 ALA B C 1
ATOM 4634 O O . ALA B 1 256 ? -19.562 -24.922 -2.068 1 98.38 256 ALA B O 1
ATOM 4635 N N . PRO B 1 257 ? -18.281 -26.078 -0.578 1 98.44 257 PRO B N 1
ATOM 4636 C CA . PRO B 1 257 ? -17.188 -26.156 -1.56 1 98.44 257 PRO B CA 1
ATOM 4637 C C . PRO B 1 257 ? -17.625 -26.781 -2.883 1 98.44 257 PRO B C 1
ATOM 4639 O O . PRO B 1 257 ? -17.172 -26.359 -3.949 1 98.44 257 PRO B O 1
ATOM 4642 N N . GLY B 1 258 ? -18.531 -27.656 -2.859 1 98.12 258 GLY B N 1
ATOM 4643 C CA . GLY B 1 258 ? -19.031 -28.312 -4.055 1 98.12 258 GLY B CA 1
ATOM 4644 C C . GLY B 1 258 ? -19.797 -27.391 -4.977 1 98.12 258 GLY B C 1
ATOM 4645 O O . GLY B 1 258 ? -19.969 -27.688 -6.16 1 98.12 258 GLY B O 1
ATOM 4646 N N .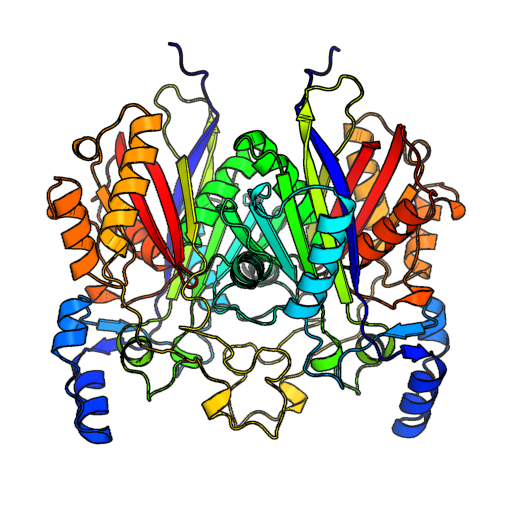 ASP B 1 259 ? -20.25 -26.25 -4.477 1 98.19 259 ASP B N 1
ATOM 4647 C CA . ASP B 1 259 ? -21.016 -25.281 -5.25 1 98.19 259 ASP B CA 1
ATOM 4648 C C . ASP B 1 259 ? -20.094 -24.375 -6.066 1 98.19 259 ASP B C 1
ATOM 4650 O O . ASP B 1 259 ? -20.562 -23.641 -6.934 1 98.19 259 ASP B O 1
ATOM 4654 N N . VAL B 1 260 ? -18.812 -24.453 -5.828 1 98.69 260 VAL B N 1
ATOM 4655 C CA . VAL B 1 260 ? -17.828 -23.625 -6.516 1 98.69 260 VAL B CA 1
ATOM 4656 C C . VAL B 1 260 ? -17.375 -24.312 -7.797 1 98.69 260 VAL B C 1
ATOM 4658 O O . VAL B 1 260 ? -17.078 -25.516 -7.801 1 98.69 260 VAL B O 1
ATOM 4661 N N . ASP B 1 261 ? -17.266 -23.562 -8.875 1 98.75 261 ASP B N 1
ATOM 4662 C CA . ASP B 1 261 ? -16.922 -24.141 -10.18 1 98.75 261 ASP B CA 1
ATOM 4663 C C . ASP B 1 261 ? -15.414 -24.109 -10.406 1 98.75 261 ASP B C 1
ATOM 4665 O O . ASP B 1 261 ? -14.867 -24.984 -11.07 1 98.75 261 ASP B O 1
ATOM 4669 N N . HIS B 1 262 ? -14.797 -23.047 -9.93 1 98.81 262 HIS B N 1
ATOM 4670 C CA . HIS B 1 262 ? -13.367 -22.875 -10.156 1 98.81 262 HIS B CA 1
ATOM 4671 C C . HIS B 1 262 ? -12.656 -22.422 -8.891 1 98.81 262 HIS B C 1
ATOM 4673 O O . HIS B 1 262 ? -13.203 -21.641 -8.109 1 98.81 262 HIS B O 1
ATOM 4679 N N . PHE B 1 263 ? -11.414 -22.938 -8.695 1 98.81 263 PHE B N 1
ATOM 4680 C CA . PHE B 1 263 ? -10.516 -22.5 -7.625 1 98.81 263 PHE B CA 1
ATOM 4681 C C . PHE B 1 263 ? -9.203 -22 -8.195 1 98.81 263 PHE B C 1
ATOM 4683 O O . PHE B 1 263 ? -8.562 -22.672 -9 1 98.81 263 PHE B O 1
ATOM 4690 N N . ILE B 1 264 ? -8.82 -20.828 -7.867 1 98.69 264 ILE B N 1
ATOM 4691 C CA . ILE B 1 264 ? -7.48 -20.312 -8.102 1 98.69 264 ILE B CA 1
ATOM 4692 C C . ILE B 1 264 ? -6.754 -20.141 -6.77 1 98.69 264 ILE B C 1
ATOM 4694 O O . ILE B 1 264 ? -7.035 -19.203 -6.02 1 98.69 264 ILE B O 1
ATOM 4698 N N . PHE B 1 265 ? -5.84 -21.031 -6.504 1 96.94 265 PHE B N 1
ATOM 4699 C CA . PHE B 1 265 ? -5.02 -20.953 -5.305 1 96.94 265 PHE B CA 1
ATOM 4700 C C . PHE B 1 265 ? -3.699 -20.25 -5.605 1 96.94 265 PHE B C 1
ATOM 4702 O O . PHE B 1 265 ? -3.443 -19.844 -6.742 1 96.94 265 PHE B O 1
ATOM 4709 N N . SER B 1 266 ? -2.934 -20.031 -4.477 1 94.56 266 SER B N 1
ATOM 4710 C CA . SER B 1 266 ? -1.546 -19.625 -4.688 1 94.56 266 SER B CA 1
ATOM 4711 C C . SER B 1 266 ? -0.87 -20.516 -5.73 1 94.56 266 SER B C 1
ATOM 4713 O O . SER B 1 266 ? -1.062 -21.734 -5.738 1 94.56 266 SER B O 1
ATOM 4715 N N . GLN B 1 267 ? -0.102 -19.922 -6.551 1 95.06 267 GLN B N 1
ATOM 4716 C CA . GLN B 1 267 ? 0.544 -20.656 -7.637 1 95.06 267 GLN B CA 1
ATOM 4717 C C . GLN B 1 267 ? 1.912 -21.188 -7.207 1 95.06 267 GLN B C 1
ATOM 4719 O O . GLN B 1 267 ? 2.742 -21.531 -8.055 1 95.06 267 GLN B O 1
ATOM 4724 N N . LEU B 1 268 ? 2.176 -21.156 -5.918 1 91.94 268 LEU B N 1
ATOM 4725 C CA . LEU B 1 268 ? 3.477 -21.578 -5.402 1 91.94 268 LEU B CA 1
ATOM 4726 C C . LEU B 1 268 ? 3.615 -23.094 -5.414 1 91.94 268 LEU B C 1
ATOM 4728 O O . LEU B 1 268 ? 4.582 -23.625 -5.961 1 91.94 268 LEU B O 1
ATOM 4732 N N . SER B 1 269 ? 2.676 -23.828 -4.848 1 93 269 SER B N 1
ATOM 4733 C CA . SER B 1 269 ? 2.812 -25.266 -4.648 1 93 269 SER B CA 1
ATOM 4734 C C . SER B 1 269 ? 1.595 -26.016 -5.18 1 93 269 SER B C 1
ATOM 4736 O O . SER B 1 269 ? 0.517 -25.953 -4.582 1 93 269 SER B O 1
ATOM 4738 N N . LEU B 1 270 ? 1.831 -26.781 -6.203 1 95.12 270 LEU B N 1
ATOM 4739 C CA . LEU B 1 270 ? 0.764 -27.594 -6.766 1 95.12 270 LEU B CA 1
ATOM 4740 C C . LEU B 1 270 ? 0.314 -28.656 -5.77 1 95.12 270 LEU B C 1
ATOM 4742 O O . LEU B 1 270 ? -0.881 -28.938 -5.648 1 95.12 270 LEU B O 1
ATOM 4746 N N . ALA B 1 271 ? 1.253 -29.219 -5.059 1 93.44 271 ALA B N 1
ATOM 4747 C CA . ALA B 1 271 ? 0.953 -30.281 -4.102 1 93.44 271 ALA B CA 1
ATOM 4748 C C . ALA B 1 271 ? 0.001 -29.781 -3.018 1 93.44 271 ALA B C 1
ATOM 4750 O O . ALA B 1 271 ? -0.95 -30.484 -2.652 1 93.44 271 ALA B O 1
ATOM 4751 N N . GLU B 1 272 ? 0.255 -28.578 -2.543 1 92.38 272 GLU B N 1
ATOM 4752 C CA . GLU B 1 272 ? -0.599 -28.016 -1.497 1 92.38 272 GLU B CA 1
ATOM 4753 C C . GLU B 1 272 ? -1.979 -27.672 -2.043 1 92.38 272 GLU B C 1
ATOM 4755 O O . GLU B 1 272 ? -2.98 -27.766 -1.331 1 92.38 272 GLU B O 1
ATOM 4760 N N . ASN B 1 273 ? -2.029 -27.234 -3.258 1 95.62 273 ASN B N 1
ATOM 4761 C CA . ASN B 1 273 ? -3.314 -26.969 -3.898 1 95.62 273 ASN B CA 1
ATOM 4762 C C . ASN B 1 273 ? -4.172 -28.219 -3.971 1 95.62 273 ASN B C 1
ATOM 4764 O O . ASN B 1 273 ? -5.348 -28.203 -3.6 1 95.62 273 ASN B O 1
ATOM 4768 N N . LEU B 1 274 ? -3.537 -29.281 -4.426 1 96.19 274 LEU B N 1
ATOM 4769 C CA . LEU B 1 274 ? -4.25 -30.531 -4.578 1 96.19 274 LEU B CA 1
ATOM 4770 C C . LEU B 1 274 ? -4.695 -31.078 -3.221 1 96.19 274 LEU B C 1
ATOM 4772 O O . LEU B 1 274 ? -5.805 -31.594 -3.088 1 96.19 274 LEU B O 1
ATOM 4776 N N . LYS B 1 275 ? -3.834 -30.938 -2.26 1 95.75 275 LYS B N 1
ATOM 4777 C CA . LYS B 1 275 ? -4.195 -31.328 -0.903 1 95.75 275 LYS B CA 1
ATOM 4778 C C . LYS B 1 275 ? -5.402 -30.531 -0.403 1 95.75 275 LYS B C 1
ATOM 4780 O O . LYS B 1 275 ? -6.289 -31.094 0.25 1 95.75 275 LYS B O 1
ATOM 4785 N N . THR B 1 276 ? -5.465 -29.234 -0.658 1 96.31 276 THR B N 1
ATOM 4786 C CA . THR B 1 276 ? -6.574 -28.391 -0.248 1 96.31 276 THR B CA 1
ATOM 4787 C C . THR B 1 276 ? -7.871 -28.828 -0.917 1 96.31 276 THR B C 1
ATOM 4789 O O . THR B 1 276 ? -8.922 -28.906 -0.27 1 96.31 276 THR B O 1
ATOM 4792 N N . LEU B 1 277 ? -7.812 -29.125 -2.189 1 97.75 277 LEU B N 1
ATOM 4793 C CA . LEU B 1 277 ? -8.984 -29.594 -2.914 1 97.75 277 LEU B CA 1
ATOM 4794 C C . LEU B 1 277 ? -9.508 -30.906 -2.328 1 97.75 277 LEU B C 1
ATOM 4796 O O . LEU B 1 277 ? -10.719 -31.094 -2.191 1 97.75 277 LEU B O 1
ATOM 4800 N N . ASP B 1 278 ? -8.594 -31.75 -1.998 1 97.69 278 ASP B N 1
ATOM 4801 C CA . ASP B 1 278 ? -8.961 -33 -1.364 1 97.69 278 ASP B CA 1
ATOM 4802 C C . ASP B 1 278 ? -9.672 -32.781 -0.035 1 97.69 278 ASP B C 1
ATOM 4804 O O . ASP B 1 278 ? -10.719 -33.375 0.233 1 97.69 278 ASP B O 1
ATOM 4808 N N . LEU B 1 279 ? -9.148 -31.875 0.729 1 97.25 279 LEU B N 1
ATOM 4809 C CA . LEU B 1 279 ? -9.727 -31.547 2.025 1 97.25 279 LEU B CA 1
ATOM 4810 C C . LEU B 1 279 ? -11.117 -30.938 1.857 1 97.25 279 LEU B C 1
ATOM 4812 O O . LEU B 1 279 ? -11.992 -31.125 2.701 1 97.25 279 LEU B O 1
ATOM 4816 N N . LEU B 1 280 ? -11.289 -30.219 0.77 1 98.06 280 LEU B N 1
ATOM 4817 C CA . LEU B 1 280 ? -12.555 -29.547 0.491 1 98.06 280 LEU B CA 1
ATOM 4818 C C . LEU B 1 280 ? -13.555 -30.531 -0.131 1 98.06 280 LEU B C 1
ATOM 4820 O O . LEU B 1 280 ? -14.742 -30.219 -0.232 1 98.06 280 LEU B O 1
ATOM 4824 N N . GLY B 1 281 ? -13.117 -31.672 -0.561 1 98.06 281 GLY B N 1
ATOM 4825 C CA . GLY B 1 281 ? -13.961 -32.656 -1.204 1 98.06 281 GLY B CA 1
ATOM 4826 C C . GLY B 1 281 ? -14.375 -32.281 -2.611 1 98.06 281 GLY B C 1
ATOM 4827 O O . GLY B 1 281 ? -15.508 -32.531 -3.021 1 98.06 281 GLY B O 1
ATOM 4828 N N . VAL B 1 282 ? -13.484 -31.609 -3.279 1 97.88 282 VAL B N 1
ATOM 4829 C CA . VAL B 1 282 ? -13.805 -31.109 -4.617 1 97.88 282 VAL B CA 1
ATOM 4830 C C . VAL B 1 282 ? -12.844 -31.734 -5.633 1 97.88 282 VAL B C 1
ATOM 4832 O O . VAL B 1 282 ? -11.703 -32.062 -5.297 1 97.88 282 VAL B O 1
ATOM 4835 N N . ASP B 1 283 ? -13.32 -31.859 -6.848 1 97.62 283 ASP B N 1
ATOM 4836 C CA . ASP B 1 283 ? -12.539 -32.438 -7.949 1 97.62 283 ASP B CA 1
ATOM 4837 C C . ASP B 1 283 ? -11.336 -31.547 -8.273 1 97.62 283 ASP B C 1
ATOM 4839 O O . ASP B 1 283 ? -11.453 -30.328 -8.336 1 97.62 283 ASP B O 1
ATOM 4843 N N . ALA B 1 284 ? -10.219 -32.188 -8.508 1 97.19 284 ALA B N 1
ATOM 4844 C CA . ALA B 1 284 ? -8.977 -31.469 -8.82 1 97.19 284 ALA B CA 1
ATOM 4845 C C . ALA B 1 284 ? -9.102 -30.672 -10.117 1 97.19 284 ALA B C 1
ATOM 4847 O O . ALA B 1 284 ? -8.438 -29.656 -10.297 1 97.19 284 ALA B O 1
ATOM 4848 N N . GLY B 1 285 ? -9.984 -31.094 -10.984 1 97.44 285 GLY B N 1
ATOM 4849 C CA . GLY B 1 285 ? -10.188 -30.438 -12.266 1 97.44 285 GLY B CA 1
ATOM 4850 C C . GLY B 1 285 ? -10.789 -29.047 -12.141 1 97.44 285 GLY B C 1
ATOM 4851 O O . GLY B 1 285 ? -10.758 -28.266 -13.086 1 97.44 285 GLY B O 1
ATOM 4852 N N . LYS B 1 286 ? -11.211 -28.688 -10.969 1 98.19 286 LYS B N 1
ATOM 4853 C CA . LYS B 1 286 ? -11.82 -27.391 -10.742 1 98.19 286 LYS B CA 1
ATOM 4854 C C . LYS B 1 286 ? -10.758 -26.312 -10.5 1 98.19 286 LYS B C 1
ATOM 4856 O O . LYS B 1 286 ? -11.055 -25.125 -10.539 1 98.19 286 LYS B O 1
ATOM 4861 N N . GLN B 1 287 ? -9.523 -26.75 -10.305 1 98.12 287 GLN B N 1
ATOM 4862 C CA . GLN B 1 287 ? -8.469 -25.766 -10.094 1 98.12 287 GLN B CA 1
ATOM 4863 C C . GLN B 1 287 ? -8.008 -25.156 -11.414 1 98.12 287 GLN B C 1
ATOM 4865 O O . GLN B 1 287 ? -7.945 -25.844 -12.43 1 98.12 287 GLN B O 1
ATOM 4870 N N . ILE B 1 288 ? -7.723 -23.953 -11.383 1 98.5 288 ILE B N 1
ATOM 4871 C CA . ILE B 1 288 ? -7 -23.266 -12.445 1 98.5 288 ILE B CA 1
ATOM 4872 C C . ILE B 1 288 ? -5.566 -22.984 -12 1 98.5 288 ILE B C 1
ATOM 4874 O O . ILE B 1 288 ? -5.344 -22.156 -11.109 1 98.5 288 ILE B O 1
ATOM 4878 N N . TYR B 1 289 ? -4.625 -23.656 -12.539 1 98.19 289 TYR B N 1
ATOM 4879 C CA . TYR B 1 289 ? -3.213 -23.578 -12.18 1 98.19 289 TYR B CA 1
ATOM 4880 C C . TYR B 1 289 ? -2.357 -23.25 -13.398 1 98.19 289 TYR B C 1
ATOM 4882 O O . TYR B 1 289 ? -2.477 -23.906 -14.438 1 98.19 289 TYR B O 1
ATOM 4890 N N . VAL B 1 290 ? -1.541 -22.219 -13.297 1 98.44 290 VAL B N 1
ATOM 4891 C CA . VAL B 1 290 ? -0.704 -21.812 -14.422 1 98.44 290 VAL B CA 1
ATOM 4892 C C . VAL B 1 290 ? 0.753 -21.719 -13.977 1 98.44 290 VAL B C 1
ATOM 4894 O O . VAL B 1 290 ? 1.62 -21.312 -14.75 1 98.44 290 VAL B O 1
ATOM 4897 N N . GLY B 1 291 ? 1.008 -22.125 -12.727 1 97.88 291 GLY B N 1
ATOM 4898 C CA . GLY B 1 291 ? 2.346 -22.047 -12.164 1 97.88 291 GLY B CA 1
ATOM 4899 C C . GLY B 1 291 ? 3.348 -22.938 -12.875 1 97.88 291 GLY B C 1
ATOM 4900 O O . GLY B 1 291 ? 4.559 -22.734 -12.766 1 97.88 291 GLY B O 1
ATOM 4901 N N . ASP B 1 292 ? 2.836 -23.969 -13.539 1 98.12 292 ASP B N 1
ATOM 4902 C CA . ASP B 1 292 ? 3.715 -24.844 -14.312 1 98.12 292 ASP B CA 1
ATOM 4903 C C . ASP B 1 292 ? 4.297 -24.109 -15.516 1 98.12 292 ASP B C 1
ATOM 4905 O O . ASP B 1 292 ? 5.43 -24.375 -15.922 1 98.12 292 ASP B O 1
ATOM 4909 N N . LYS B 1 293 ? 3.576 -23.141 -16.047 1 98.06 293 LYS B N 1
ATOM 4910 C CA . LYS B 1 293 ? 3.961 -22.422 -17.25 1 98.06 293 LYS B CA 1
ATOM 4911 C C . LYS B 1 293 ? 4.719 -21.141 -16.922 1 98.06 293 LYS B C 1
ATOM 4913 O O . LYS B 1 293 ? 5.676 -20.781 -17.594 1 98.06 293 LYS B O 1
ATOM 4918 N N . TYR B 1 294 ? 4.289 -20.484 -15.82 1 98.19 294 TYR B N 1
ATOM 4919 C CA . TYR B 1 294 ? 4.777 -19.125 -15.609 1 98.19 294 TYR B CA 1
ATOM 4920 C C . TYR B 1 294 ? 5.602 -19.031 -14.336 1 98.19 294 TYR B C 1
ATOM 4922 O O . TYR B 1 294 ? 6.133 -17.969 -14.008 1 98.19 294 TYR B O 1
ATOM 4930 N N . GLY B 1 295 ? 5.754 -20.109 -13.57 1 97.5 295 GLY B N 1
ATOM 4931 C CA . GLY B 1 295 ? 6.402 -20.031 -12.273 1 97.5 295 GLY B CA 1
ATOM 4932 C C . GLY B 1 295 ? 5.559 -19.328 -11.227 1 97.5 295 GLY B C 1
ATOM 4933 O O . GLY B 1 295 ? 4.34 -19.219 -11.375 1 97.5 295 GLY B O 1
ATOM 4934 N N . TYR B 1 296 ? 6.148 -19.047 -10.102 1 96.5 296 TYR B N 1
ATOM 4935 C CA . TYR B 1 296 ? 5.453 -18.359 -9.023 1 96.5 296 TYR B CA 1
ATOM 4936 C C . TYR B 1 296 ? 5.664 -16.844 -9.117 1 96.5 296 TYR B C 1
ATOM 4938 O O . TYR B 1 296 ? 6.715 -16.328 -8.727 1 96.5 296 TYR B O 1
ATOM 4946 N N . THR B 1 297 ? 4.617 -16.125 -9.516 1 96.88 297 THR B N 1
ATOM 4947 C CA . THR B 1 297 ? 4.719 -14.68 -9.703 1 96.88 297 THR B CA 1
ATOM 4948 C C . THR B 1 297 ? 4.059 -13.93 -8.547 1 96.88 297 THR B C 1
ATOM 4950 O O . THR B 1 297 ? 3.516 -12.844 -8.734 1 96.88 297 THR B O 1
ATOM 4953 N N . GLY B 1 298 ? 3.975 -14.547 -7.402 1 94.25 298 GLY B N 1
ATOM 4954 C CA . GLY B 1 298 ? 3.5 -13.906 -6.188 1 94.25 298 GLY B CA 1
ATOM 4955 C C . GLY B 1 298 ? 2.133 -13.266 -6.344 1 94.25 298 GLY B C 1
ATOM 4956 O O . GLY B 1 298 ? 1.169 -13.938 -6.715 1 94.25 298 GLY B O 1
ATOM 4957 N N . VAL B 1 299 ? 2.09 -11.969 -6.215 1 95.75 299 VAL B N 1
ATOM 4958 C CA . VAL B 1 299 ? 0.864 -11.18 -6.168 1 95.75 299 VAL B CA 1
ATOM 4959 C C . VAL B 1 299 ? 0.134 -11.273 -7.504 1 95.75 299 VAL B C 1
ATOM 4961 O O . VAL B 1 299 ? -1.094 -11.164 -7.559 1 95.75 299 VAL B O 1
ATOM 4964 N N . THR B 1 300 ? 0.833 -11.531 -8.602 1 97.69 300 THR B N 1
ATOM 4965 C CA . THR B 1 300 ? 0.223 -11.508 -9.922 1 97.69 300 THR B CA 1
ATOM 4966 C C . THR B 1 300 ? -0.252 -12.898 -10.32 1 97.69 300 THR B C 1
ATOM 4968 O O . THR B 1 300 ? -1.008 -13.055 -11.281 1 97.69 300 THR B O 1
ATOM 4971 N N . GLY B 1 301 ? 0.128 -13.906 -9.594 1 97.56 301 GLY B N 1
ATOM 4972 C CA . GLY B 1 301 ? -0.192 -15.289 -9.93 1 97.56 301 GLY B CA 1
ATOM 4973 C C . GLY B 1 301 ? -1.673 -15.516 -10.164 1 97.56 301 GLY B C 1
ATOM 4974 O O . GLY B 1 301 ? -2.068 -15.992 -11.227 1 97.56 301 GLY B O 1
ATOM 4975 N N . PRO B 1 302 ? -2.477 -15.125 -9.188 1 98 302 PRO B N 1
ATOM 4976 C CA . PRO B 1 302 ? -3.92 -15.297 -9.367 1 98 302 PRO B CA 1
ATOM 4977 C C . PRO B 1 302 ? -4.457 -14.531 -10.57 1 98 302 PRO B C 1
ATOM 4979 O O . PRO B 1 302 ? -5.41 -14.984 -11.219 1 98 302 PRO B O 1
ATOM 4982 N N . ILE B 1 303 ? -3.869 -13.438 -10.945 1 98.75 303 ILE B N 1
ATOM 4983 C CA . ILE B 1 303 ? -4.312 -12.648 -12.086 1 98.75 303 ILE B CA 1
ATOM 4984 C C . ILE B 1 303 ? -3.957 -13.375 -13.383 1 98.75 303 ILE B C 1
ATOM 4986 O O . ILE B 1 303 ? -4.742 -13.383 -14.336 1 98.75 303 ILE B O 1
ATOM 4990 N N . PHE B 1 304 ? -2.703 -13.992 -13.375 1 98.75 304 PHE B N 1
ATOM 4991 C CA . PHE B 1 304 ? -2.309 -14.789 -14.531 1 98.75 304 PHE B CA 1
ATOM 4992 C C . PHE B 1 304 ? -3.301 -15.922 -14.766 1 98.75 304 PHE B C 1
ATOM 4994 O O . PHE B 1 304 ? -3.76 -16.125 -15.891 1 98.75 304 PHE B O 1
ATOM 5001 N N . ALA B 1 305 ? -3.613 -16.625 -13.664 1 98.75 305 ALA B N 1
ATOM 5002 C CA . ALA B 1 305 ? -4.551 -17.734 -13.758 1 98.75 305 ALA B CA 1
ATOM 5003 C C . ALA B 1 305 ? -5.918 -17.266 -14.234 1 98.75 305 ALA B C 1
ATOM 5005 O O . ALA B 1 305 ? -6.527 -17.891 -15.109 1 98.75 305 ALA B O 1
ATOM 5006 N N . LEU B 1 306 ? -6.371 -16.172 -13.695 1 98.69 306 LEU B N 1
ATOM 5007 C CA . LEU B 1 306 ? -7.66 -15.609 -14.078 1 98.69 306 LEU B CA 1
ATOM 5008 C C . LEU B 1 306 ? -7.652 -15.188 -15.539 1 98.69 306 LEU B C 1
ATOM 5010 O O . LEU B 1 306 ? -8.609 -15.461 -16.281 1 98.69 306 LEU B O 1
ATOM 5014 N N . ASN B 1 307 ? -6.602 -14.508 -15.922 1 98.69 307 ASN B N 1
ATOM 5015 C CA . ASN B 1 307 ? -6.469 -14.047 -17.297 1 98.69 307 ASN B CA 1
ATOM 5016 C C . ASN B 1 307 ? -6.527 -15.211 -18.297 1 98.69 307 ASN B C 1
ATOM 5018 O O . ASN B 1 307 ? -7.262 -15.156 -19.281 1 98.69 307 ASN B O 1
ATOM 5022 N N . GLU B 1 308 ? -5.785 -16.25 -18.047 1 98.31 308 GLU B N 1
ATOM 5023 C CA . GLU B 1 308 ? -5.773 -17.406 -18.953 1 98.31 308 GLU B CA 1
ATOM 5024 C C . GLU B 1 308 ? -7.145 -18.078 -19 1 98.31 308 GLU B C 1
ATOM 5026 O O . GLU B 1 308 ? -7.59 -18.5 -20.078 1 98.31 308 GLU B O 1
ATOM 5031 N N . ALA B 1 309 ? -7.73 -18.188 -17.859 1 98.5 309 ALA B N 1
ATOM 5032 C CA . ALA B 1 309 ? -9.031 -18.844 -17.797 1 98.5 309 ALA B CA 1
ATOM 5033 C C . ALA B 1 309 ? -10.086 -18.062 -18.562 1 98.5 309 ALA B C 1
ATOM 5035 O O . ALA B 1 309 ? -10.93 -18.656 -19.234 1 98.5 309 ALA B O 1
ATOM 5036 N N . LEU B 1 310 ? -10.055 -16.781 -18.438 1 98 310 LEU B N 1
ATOM 5037 C CA . LEU B 1 310 ? -11.008 -15.93 -19.156 1 98 310 LEU B CA 1
ATOM 5038 C C . LEU B 1 310 ? -10.75 -15.953 -20.656 1 98 310 LEU B C 1
ATOM 5040 O O . LEU B 1 310 ? -11.688 -16.062 -21.438 1 98 310 LEU B O 1
ATOM 5044 N N . GLN B 1 311 ? -9.523 -15.891 -21.062 1 97.5 311 GLN B N 1
ATOM 5045 C CA . GLN B 1 311 ? -9.164 -15.859 -22.484 1 97.5 311 GLN B CA 1
ATOM 5046 C C . GLN B 1 311 ? -9.461 -17.188 -23.156 1 97.5 311 GLN B C 1
ATOM 5048 O O . GLN B 1 311 ? -9.82 -17.234 -24.328 1 97.5 311 GLN B O 1
ATOM 5053 N N . SER B 1 312 ? -9.328 -18.281 -22.406 1 97.56 312 SER B N 1
ATOM 5054 C CA . SER B 1 312 ? -9.539 -19.609 -22.969 1 97.56 312 SER B CA 1
ATOM 5055 C C . SER B 1 312 ? -11.023 -19.984 -22.984 1 97.56 312 SER B C 1
ATOM 5057 O O . SER B 1 312 ? -11.414 -20.984 -23.562 1 97.56 312 SER B O 1
ATOM 5059 N N . GLY B 1 313 ? -11.867 -19.219 -22.234 1 97.5 313 GLY B N 1
ATOM 5060 C CA . GLY B 1 313 ? -13.289 -19.516 -22.156 1 97.5 313 GLY B CA 1
ATOM 5061 C C . GLY B 1 313 ? -13.617 -20.578 -21.109 1 97.5 313 GLY B C 1
ATOM 5062 O O . GLY B 1 313 ? -14.727 -21.109 -21.109 1 97.5 313 GLY B O 1
ATOM 5063 N N . ARG B 1 314 ? -12.672 -20.875 -20.281 1 97.94 314 ARG B N 1
ATOM 5064 C CA . ARG B 1 314 ? -12.891 -21.875 -19.234 1 97.94 314 ARG B CA 1
ATOM 5065 C C . ARG B 1 314 ? -13.953 -21.406 -18.25 1 97.94 314 ARG B C 1
ATOM 5067 O O . ARG B 1 314 ? -14.742 -22.219 -17.75 1 97.94 314 ARG B O 1
ATOM 5074 N N . ILE B 1 315 ? -13.93 -20.156 -17.906 1 97.94 315 ILE B N 1
ATOM 5075 C CA . ILE B 1 315 ? -14.906 -19.578 -17 1 97.94 315 ILE B CA 1
ATOM 5076 C C . ILE B 1 315 ? -16.125 -19.094 -17.797 1 97.94 315 ILE B C 1
ATOM 5078 O O . ILE B 1 315 ? -15.984 -18.391 -18.797 1 97.94 315 ILE B O 1
ATOM 5082 N N . LYS B 1 316 ? -17.312 -19.406 -17.312 1 96.25 316 LYS B N 1
ATOM 5083 C CA . LYS B 1 316 ? -18.562 -19.094 -17.984 1 96.25 316 LYS B CA 1
ATOM 5084 C C . LYS B 1 316 ? -19.438 -18.188 -17.125 1 96.25 316 LYS B C 1
ATOM 5086 O O . LYS B 1 316 ? -19.25 -18.125 -15.898 1 96.25 316 LYS B O 1
ATOM 5091 N N . PRO B 1 317 ? -20.359 -17.438 -17.828 1 93.56 317 PRO B N 1
ATOM 5092 C CA . PRO B 1 317 ? -21.328 -16.672 -17.031 1 93.56 317 PRO B CA 1
ATOM 5093 C C . PRO B 1 317 ? -22.094 -17.562 -16.047 1 93.56 317 PRO B C 1
ATOM 5095 O O . PRO B 1 317 ? -22.531 -18.656 -16.391 1 93.56 317 PRO B O 1
ATOM 5098 N N . GLY B 1 318 ? -22.156 -17.109 -14.789 1 94.06 318 GLY B N 1
ATOM 5099 C CA . GLY B 1 318 ? -22.844 -17.859 -13.75 1 94.06 318 GLY B CA 1
ATOM 5100 C C . GLY B 1 318 ? -21.922 -18.688 -12.883 1 94.06 318 GLY B C 1
ATOM 5101 O O . GLY B 1 318 ? -22.312 -19.109 -11.789 1 94.06 318 GLY B O 1
ATOM 5102 N N . ASP B 1 319 ? -20.703 -18.953 -13.352 1 97.75 319 ASP B N 1
ATOM 5103 C CA . ASP B 1 319 ? -19.734 -19.719 -12.578 1 97.75 319 ASP B CA 1
ATOM 5104 C C . ASP B 1 319 ? -19.344 -19 -11.289 1 97.75 319 ASP B C 1
ATOM 5106 O O . ASP B 1 319 ? -19.312 -17.766 -11.25 1 97.75 319 ASP B O 1
ATOM 5110 N N . LYS B 1 320 ? -19.094 -19.797 -10.273 1 98.38 320 LYS B N 1
ATOM 5111 C CA . LYS B 1 320 ? -18.547 -19.297 -9.016 1 98.38 320 LYS B CA 1
ATOM 5112 C C . LYS B 1 320 ? -17.047 -19.594 -8.914 1 98.38 320 LYS B C 1
ATOM 5114 O O . LYS B 1 320 ? -16.609 -20.703 -9.227 1 98.38 320 LYS B O 1
ATOM 5119 N N . LEU B 1 321 ? -16.328 -18.578 -8.539 1 98.75 321 LEU B N 1
ATOM 5120 C CA . LEU B 1 321 ? -14.883 -18.656 -8.406 1 98.75 321 LEU B CA 1
ATOM 5121 C C . LEU B 1 321 ? -14.438 -18.312 -6.992 1 98.75 321 LEU B C 1
ATOM 5123 O O . LEU B 1 321 ? -14.891 -17.312 -6.418 1 98.75 321 LEU B O 1
ATOM 5127 N N . VAL B 1 322 ? -13.633 -19.188 -6.402 1 98.81 322 VAL B N 1
ATOM 5128 C CA . VAL B 1 322 ? -12.898 -18.844 -5.184 1 98.81 322 VAL B CA 1
ATOM 5129 C C . VAL B 1 322 ? -11.422 -18.625 -5.508 1 98.81 322 VAL B C 1
ATOM 5131 O O . VAL B 1 322 ? -10.797 -19.469 -6.16 1 98.81 322 VAL B O 1
ATOM 5134 N N . ILE B 1 323 ? -10.891 -17.516 -5.156 1 98.75 323 ILE B N 1
ATOM 5135 C CA . ILE B 1 323 ? -9.453 -17.266 -5.168 1 98.75 323 ILE B CA 1
ATOM 5136 C C . ILE B 1 323 ? -8.914 -17.297 -3.74 1 98.75 323 ILE B C 1
ATOM 5138 O O . ILE B 1 323 ? -9.477 -16.672 -2.844 1 98.75 323 ILE B O 1
ATOM 5142 N N . CYS B 1 324 ? -7.887 -18.031 -3.482 1 98 324 CYS B N 1
ATOM 5143 C CA . CYS B 1 324 ? -7.285 -18.156 -2.16 1 98 324 CYS B CA 1
ATOM 5144 C C . CYS B 1 324 ? -5.766 -18.188 -2.252 1 98 324 CYS B C 1
ATOM 5146 O O . CYS B 1 324 ? -5.203 -18.891 -3.105 1 98 324 CYS B O 1
ATOM 5148 N N . SER B 1 325 ? -5.133 -17.406 -1.434 1 95.44 325 SER B N 1
ATOM 5149 C CA . SER B 1 325 ? -3.676 -17.328 -1.464 1 95.44 325 SER B CA 1
ATOM 5150 C C . SER B 1 325 ? -3.102 -17.156 -0.06 1 95.44 325 SER B C 1
ATOM 5152 O O . SER B 1 325 ? -3.846 -17.156 0.923 1 95.44 325 SER B O 1
ATOM 5154 N N . VAL B 1 326 ? -1.757 -17.219 -0.053 1 92.06 326 VAL B N 1
ATOM 5155 C CA . VAL B 1 326 ? -1.004 -17.094 1.19 1 92.06 326 VAL B CA 1
ATOM 5156 C C . VAL B 1 326 ? 0.228 -16.219 0.961 1 92.06 326 VAL B C 1
ATOM 5158 O O . VAL B 1 326 ? 0.793 -16.203 -0.135 1 92.06 326 VAL B O 1
ATOM 5161 N N . GLY B 1 327 ? 0.517 -15.461 1.938 1 88.12 327 GLY B N 1
ATOM 5162 C CA . GLY B 1 327 ? 1.713 -14.633 1.905 1 88.12 327 GLY B CA 1
ATOM 5163 C C . GLY B 1 327 ? 2.557 -14.758 3.16 1 88.12 327 GLY B C 1
ATOM 5164 O O . GLY B 1 327 ? 2.129 -15.359 4.148 1 88.12 327 GLY B O 1
ATOM 5165 N N . LEU B 1 328 ? 3.768 -14.156 3.039 1 82.81 328 LEU B N 1
ATOM 5166 C CA . LEU B 1 328 ? 4.742 -14.219 4.121 1 82.81 328 LEU B CA 1
ATOM 5167 C C . LEU B 1 328 ? 4.199 -13.562 5.383 1 82.81 328 LEU B C 1
ATOM 5169 O O . LEU B 1 328 ? 3.461 -12.578 5.309 1 82.81 328 LEU B O 1
ATOM 5173 N N . GLY B 1 329 ? 4.785 -13.992 6.688 1 76.94 329 GLY B N 1
ATOM 5174 C CA . GLY B 1 329 ? 4.23 -13.641 7.984 1 76.94 329 GLY B CA 1
ATOM 5175 C C . GLY B 1 329 ? 2.988 -14.438 8.344 1 76.94 329 GLY B C 1
ATOM 5176 O O . GLY B 1 329 ? 2.637 -14.555 9.516 1 76.94 329 GLY B O 1
ATOM 5177 N N . TYR B 1 330 ? 2.525 -15.078 7.449 1 84.75 330 TYR B N 1
ATOM 5178 C CA . TYR B 1 330 ? 1.383 -15.953 7.23 1 84.75 330 TYR B CA 1
ATOM 5179 C C . TYR B 1 330 ? 0.087 -15.156 7.152 1 84.75 330 TYR B C 1
ATOM 5181 O O . TYR B 1 330 ? -0.572 -14.93 8.172 1 84.75 330 TYR B O 1
ATOM 5189 N N . VAL B 1 331 ? -0.116 -14.609 6.137 1 92.5 331 VAL B N 1
ATOM 5190 C CA . VAL B 1 331 ? -1.35 -13.906 5.805 1 92.5 331 VAL B CA 1
ATOM 5191 C C . VAL B 1 331 ? -2.113 -14.672 4.73 1 92.5 331 VAL B C 1
ATOM 5193 O O . VAL B 1 331 ? -1.516 -15.172 3.771 1 92.5 331 VAL B O 1
ATOM 5196 N N . MET B 1 332 ? -3.365 -14.828 4.965 1 95.62 332 MET B N 1
ATOM 5197 C CA . MET B 1 332 ? -4.195 -15.555 4.008 1 95.62 332 MET B CA 1
ATOM 5198 C C . MET B 1 332 ? -5.402 -14.719 3.596 1 95.62 332 MET B C 1
ATOM 5200 O O . MET B 1 332 ? -5.848 -13.844 4.344 1 95.62 332 MET B O 1
ATOM 5204 N N . GLY B 1 333 ? -5.801 -14.891 2.43 1 97.31 333 GLY B N 1
ATOM 5205 C CA . GLY B 1 333 ? -7.023 -14.289 1.923 1 97.31 333 GLY B CA 1
ATOM 5206 C C . GLY B 1 333 ? -7.777 -15.195 0.964 1 97.31 333 GLY B C 1
ATOM 5207 O O . GLY B 1 333 ? -7.168 -15.938 0.194 1 97.31 333 GLY B O 1
ATOM 5208 N N . ALA B 1 334 ? -9.07 -15.18 1.057 1 98.56 334 ALA B N 1
ATOM 5209 C CA . ALA B 1 334 ? -9.953 -15.859 0.111 1 98.56 334 ALA B CA 1
ATOM 5210 C C . ALA B 1 334 ? -11.094 -14.945 -0.323 1 98.56 334 ALA B C 1
ATOM 5212 O O . ALA B 1 334 ? -11.633 -14.188 0.486 1 98.56 334 ALA B O 1
ATOM 5213 N N . CYS B 1 335 ? -11.414 -14.977 -1.573 1 98.38 335 CYS B N 1
ATOM 5214 C CA . CYS B 1 335 ? -12.562 -14.203 -2.025 1 98.38 335 CYS B CA 1
ATOM 5215 C C . CYS B 1 335 ? -13.477 -15.047 -2.91 1 98.38 335 CYS B C 1
ATOM 5217 O O . CYS B 1 335 ? -13.047 -16.062 -3.445 1 98.38 335 CYS B O 1
ATOM 5219 N N . LEU B 1 336 ? -14.703 -14.719 -2.896 1 98.31 336 LEU B N 1
ATOM 5220 C CA . LEU B 1 336 ? -15.758 -15.336 -3.697 1 98.31 336 LEU B CA 1
ATOM 5221 C C . LEU B 1 336 ? -16.25 -14.391 -4.785 1 98.31 336 LEU B C 1
ATOM 5223 O O . LEU B 1 336 ? -16.547 -13.227 -4.516 1 98.31 336 LEU B O 1
ATOM 5227 N N . TYR B 1 337 ? -16.234 -14.867 -6.004 1 97.81 337 TYR B N 1
ATOM 5228 C CA . TYR B 1 337 ? -16.688 -14.102 -7.16 1 97.81 337 TYR B CA 1
ATOM 5229 C C . TYR B 1 337 ? -17.703 -14.891 -7.973 1 97.81 337 TYR B C 1
ATOM 5231 O O . TYR B 1 337 ? -17.531 -16.094 -8.18 1 97.81 337 TYR B O 1
ATOM 5239 N N . ARG B 1 338 ? -18.75 -14.195 -8.422 1 96.31 338 ARG B N 1
ATOM 5240 C CA . ARG B 1 338 ? -19.766 -14.805 -9.266 1 96.31 338 ARG B CA 1
ATOM 5241 C C . ARG B 1 338 ? -19.781 -14.156 -10.648 1 96.31 338 ARG B C 1
ATOM 5243 O O . ARG B 1 338 ? -20.047 -12.961 -10.773 1 96.31 338 ARG B O 1
ATOM 5250 N N . PHE B 1 339 ? -19.562 -14.945 -11.617 1 95.25 339 PHE B N 1
ATOM 5251 C CA . PHE B 1 339 ? -19.594 -14.445 -12.984 1 95.25 339 PHE B CA 1
ATOM 5252 C C . PHE B 1 339 ? -21.016 -14.43 -13.523 1 95.25 339 PHE B C 1
ATOM 5254 O O . PHE B 1 339 ? -21.812 -15.32 -13.211 1 95.25 339 PHE B O 1
#